Protein AF-0000000065975449 (afdb_homodimer)

Nearest PDB structures (foldseek):
  7zyg-assembly1_B  TM=6.353E-01  e=1.657E-14  Homo sapiens
  6erg-assembly2_E  TM=6.591E-01  e=8.922E-14  Homo sapiens
  6erf-assembly3_E  TM=6.858E-01  e=4.278E-13  Homo sapiens
  6erf-assembly1_A  TM=6.776E-01  e=8.586E-13  Homo sapiens
  8bhv-assembly1_j  TM=6.319E-01  e=3.594E-13  Homo sapiens

Radius of gyration: 30.67 Å; Cα contacts (8 Å, |Δi|>4): 1016; chains: 2; bounding box: 85×110×104 Å

Sequence (612 aa):
MINSPPIGYLPGMRTMWRGAISFGLVNIGVRLYAATADHDYQFHQVHRQDHGRIHHKRVCEECGREIDYDDIVKGYETSDGELVVLDSQDLRKLPIRTDRAIDLLECVPAEQVDPTYFQKTYYLEPEKSARRPYVLLREALRRTDLLAVVKITMRQRETLATIRPAGDVLVLHTMLWPDEIRRPDFDFLTDDAGDTEVSKQEIDMATSLVENMTEDFDPTEFTDDYQRALAELIDAKTKGTKPPRKRPEPADEGEVVDLMGALERSVDQARTSRTSRRKTTASASRRRSSSNREKTGSRDKTRKRAMINSPPIGYLPGMRTMWRGAISFGLVNIGVRLYAATADHDYQFHQVHRQDHGRIHHKRVCEECGREIDYDDIVKGYETSDGELVVLDSQDLRKLPIRTDRAIDLLECVPAEQVDPTYFQKTYYLEPEKSARRPYVLLREALRRTDLLAVVKITMRQRETLATIRPAGDVLVLHTMLWPDEIRRPDFDFLTDDAGDTEVSKQEIDMATSLVENMTEDFDPTEFTDDYQRALAELIDAKTKGTKPPRKRPEPADEGEVVDLMGALERSVDQARTSRTSRRKTTASASRRRSSSNREKTGSRDKTRKRA

Secondary structure (DSSP, 8-state):
---S--TT------EEEEEEEEETTEEEEEEEEESB---S---EEEETTT-PBEEEEEEETTT--B--GGGEEEEEE-TTSPEEEE-HHHHHTS--TTTTEEEEEEEEEGGGS-GGGEEEEEEEEEPGGGHHHHHHHHHHHHHHTEEEEEEEEETTEEEEEEEEEETTEEEEEEE--GGGBPPP--HHHHSTT------HHHHHHHHHHHHHTB----GGG---HHHHHHHHHHHHHHHTPPPPPPP---------S-HHHHHHHHHHHHHHHHHHHHHHHHHHHHHHHGGGGGGGGGGG------/---S--TT------EEEEEEEEETTEEEEEEEEESB---S---EEEETTT-PBEEEEEEETTT--B--GGGEEEEEE-TTSPEEEE-HHHHHTS--TTTTEEEEEEEEEGGGS-GGGEEEEEEEEE-GGGHHHHHHHHHHHHHHTEEEEEEEEETTEEEEEEEEEETTEEEEEEE--GGGBPPP--HHHHSTT------HHHHHHHHHHHHHTB----GGG---HHHHHHHHHHHHHHHTPPPPPPP---------S-HHHHHHHHHHHHHHHHHHHHHHHHHHHHTTTSTTSGGG-GGGGG----

pLDDT: mean 80.63, std 21.51, range [18.5, 98.62]

InterPro domains:
  IPR006164 Ku70/Ku80, DNA-binding domain [PF02735] (22-205)
  IPR006164 Ku70/Ku80, DNA-binding domain [SM00559] (64-192)
  IPR009187 Non-homologous end joining protein Ku, prokaryotic type [MF_01875] (13-268)
  IPR009187 Non-homologous end joining protein Ku, prokaryotic type [PIRSF006493] (13-300)
  IPR009187 Non-homologous end joining protein Ku, prokaryotic type [PTHR41251] (13-302)
  IPR009187 Non-homologous end joining protein Ku, prokaryotic type [TIGR02772] (13-270)
  IPR009187 Non-homologous end joining protein Ku, prokaryotic type [cd00789] (14-271)
  IPR016194 SPOC-like, C-terminal domain superfamily [G3DSA:2.40.290.10] (14-193)
  IPR016194 SPOC-like, C-terminal domain superfamily [SSF100939] (13-269)

Foldseek 3Di:
DPPLVPPPDDPDWDFQAWAWEDDDPDTFTKTKTFPDDDSFDDDFDADPPPRHTDDDFDADPPPGDTDDPQPDWDWDQDPVRDIDTDHPVNLVPPPDPQARYWYFDDKDAPVPDDPLFFDGKIWIGTDPVRVVVQQVVQVVCVVVNIWTWTWHDGPSDIFIWTWYDDPRTIMITTTDDPVVDDDDDDPCVPPPVVCPPDDPVLVVLLVLLVVLVDDDDDPVVDDDVVRVLVVQQVVCVVVVHDRDDDDPDPPPPPPPVDSVVVSVVSSVVSVVVVVVVVVVVVVVVVVVPPPPPPPPPDDPDDPDDD/DPPLPPPPDDPDWDFQAWAWEDDDPDTFTKTKTFPDDDSFDDDFDADPPPRHTDDDFDADPPPGDTDDPQPDWDWDQDPVRDIDTDHPVNLVPPPDPAARYWYFDDKDAPVPDDPLFFDGKIWIGTDPVRVVVQQVVQVVCVVVNIWTWTWHDGPSDIFIWTWYDDPRTIMITTTDDPVVDDDDDDPCVPPPVVCPPDDPVLVVLVVLLVVLVDDDDDPVVDDDVVRVLVVQQVVCVVVVHDHDDDDPDPPPPPPPVDSVVVSVVSSVVSVVVVVVVVVVVVVVVVVVPPPPPPDPDDDPPDPPDD

Solvent-accessible surface area (backbone atoms only — not comparable to full-atom values): 34441 Å² total; per-residue (Å²): 108,69,62,54,66,60,93,66,62,64,76,82,82,54,82,76,44,67,36,22,42,36,44,86,61,43,71,30,38,30,36,32,25,65,34,57,48,85,79,70,85,76,67,40,52,15,29,63,89,78,61,19,49,52,41,78,42,41,28,25,67,68,82,65,42,80,54,57,74,89,47,50,30,37,29,34,72,38,56,85,69,47,78,46,78,44,47,71,68,60,64,69,38,48,59,56,84,28,66,52,21,34,40,57,74,36,23,22,54,55,89,62,61,60,72,81,32,50,48,48,48,28,38,50,43,59,37,82,91,17,40,55,62,46,52,35,52,38,50,22,27,54,76,67,55,32,26,36,34,28,37,35,37,56,95,93,37,57,36,45,28,36,38,35,56,54,90,96,37,42,34,36,33,33,30,57,56,63,68,21,48,61,73,90,84,54,67,70,77,66,46,80,64,58,60,59,73,70,51,70,68,58,35,51,50,41,31,50,38,48,60,64,39,51,46,82,75,54,67,82,79,59,78,57,61,47,62,51,48,48,51,47,34,54,50,16,61,73,70,70,48,81,55,68,68,50,55,77,68,73,68,78,71,66,77,64,82,53,65,66,59,31,50,53,50,34,38,54,49,42,57,51,51,52,56,49,54,56,49,53,59,54,56,55,60,58,60,66,65,66,67,69,67,71,73,73,68,70,78,73,69,68,83,73,78,129,110,70,62,53,68,59,95,65,62,64,79,81,82,54,81,76,45,66,35,23,43,35,45,84,62,44,70,30,38,30,35,31,24,65,33,59,48,86,80,70,85,76,66,38,51,15,29,63,87,77,61,19,50,52,40,77,43,40,27,24,67,70,81,63,42,79,54,58,73,88,47,49,28,36,29,35,72,39,54,82,67,45,77,47,77,44,48,73,67,61,63,69,38,48,57,55,88,28,68,52,23,33,38,57,75,36,22,23,54,54,88,62,60,60,72,81,31,50,49,49,49,28,37,47,44,57,36,83,92,16,40,54,61,44,53,36,53,36,50,23,28,54,76,66,55,33,25,37,34,29,35,35,38,56,96,93,38,56,36,44,29,36,38,36,56,53,91,95,36,42,34,37,34,35,30,57,56,64,69,22,49,61,76,89,82,55,67,66,75,65,44,83,60,54,62,58,76,69,52,70,67,58,35,52,52,41,31,49,38,50,59,65,36,51,47,81,73,54,67,82,80,60,76,57,62,46,63,51,49,50,51,48,33,54,51,15,61,74,70,70,46,81,55,69,67,49,58,78,69,74,66,77,70,66,78,63,82,53,64,66,59,31,50,52,51,33,39,53,49,42,56,51,51,52,56,48,53,55,48,51,60,55,54,60,60,59,65,67,66,67,70,74,70,68,75,80,71,71,81,76,70,72,78,70,84,123

Organism: Saccharopolyspora erythraea (strain ATCC 11635 / DSM 40517 / JCM 4748 / NBRC 13426 / NCIMB 8594 / NRRL 2338) (NCBI:txid405948)

Structure (mmCIF, N/CA/C/O backbone):
data_AF-0000000065975449-model_v1
#
loop_
_entity.id
_entity.type
_entity.pdbx_description
1 polymer 'Non-homologous end joining protein Ku 2'
#
loop_
_atom_site.group_PDB
_atom_site.id
_atom_site.type_symbol
_atom_site.label_atom_id
_atom_site.label_alt_id
_atom_site.label_comp_id
_atom_site.label_asym_id
_atom_site.label_entity_id
_atom_site.label_seq_id
_atom_site.pdbx_PDB_ins_code
_atom_site.Cartn_x
_atom_site.Cartn_y
_atom_site.Cartn_z
_atom_site.occupancy
_atom_site.B_iso_or_equiv
_atom_site.auth_seq_id
_atom_site.auth_comp_id
_atom_site.auth_asym_id
_atom_site.auth_atom_id
_atom_site.pdbx_PDB_model_num
ATOM 1 N N . MET A 1 1 ? 21.688 -21.469 13.547 1 20.92 1 MET A N 1
ATOM 2 C CA . MET A 1 1 ? 20.328 -20.984 13.719 1 20.92 1 MET A CA 1
ATOM 3 C C . MET A 1 1 ? 20.078 -19.734 12.867 1 20.92 1 MET A C 1
ATOM 5 O O . MET A 1 1 ? 20.859 -18.781 12.93 1 20.92 1 MET A O 1
ATOM 9 N N . ILE A 1 2 ? 19.578 -19.875 11.68 1 31.78 2 ILE A N 1
ATOM 10 C CA . ILE A 1 2 ? 19.281 -18.875 10.656 1 31.78 2 ILE A CA 1
ATOM 11 C C . ILE A 1 2 ? 18.547 -17.703 11.289 1 31.78 2 ILE A C 1
ATOM 13 O O . ILE A 1 2 ?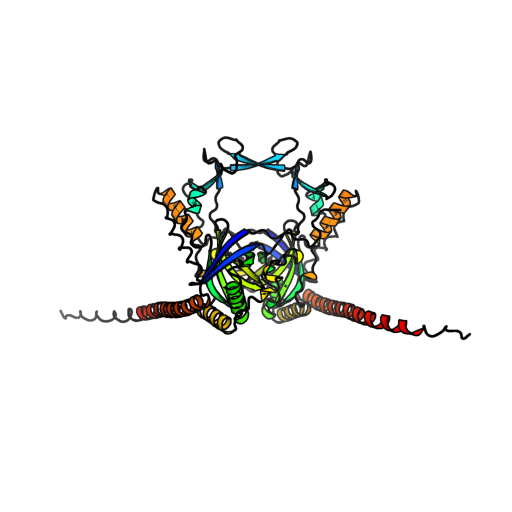 17.547 -17.891 12 1 31.78 2 ILE A O 1
ATOM 17 N N . ASN A 1 3 ? 19.188 -16.703 11.656 1 31.77 3 ASN A N 1
ATOM 18 C CA . ASN A 1 3 ? 18.641 -15.516 12.312 1 31.77 3 ASN A CA 1
ATOM 19 C C . ASN A 1 3 ? 17.484 -14.914 11.508 1 31.77 3 ASN A C 1
ATOM 21 O O . ASN A 1 3 ? 17.656 -13.867 10.875 1 31.77 3 ASN A O 1
ATOM 25 N N . SER A 1 4 ? 16.922 -15.641 10.656 1 37.28 4 SER A N 1
ATOM 26 C CA . SER A 1 4 ? 15.656 -15.094 10.18 1 37.28 4 SER A CA 1
ATOM 27 C C . SER A 1 4 ? 14.766 -14.672 11.344 1 37.28 4 SER A C 1
ATOM 29 O O . SER A 1 4 ? 14.688 -15.375 12.359 1 37.28 4 SER A O 1
ATOM 31 N N . PRO A 1 5 ? 14.57 -13.461 11.633 1 39.94 5 PRO A N 1
ATOM 32 C CA . PRO A 1 5 ? 13.656 -13.359 12.766 1 39.94 5 PRO A CA 1
ATOM 33 C C . PRO A 1 5 ? 12.609 -14.469 12.789 1 39.94 5 PRO A C 1
ATOM 35 O O . PRO A 1 5 ? 12.258 -15.008 11.742 1 39.94 5 PRO A O 1
ATOM 38 N N . PRO A 1 6 ? 12.555 -15.328 13.789 1 36.28 6 PRO A N 1
ATOM 39 C CA . PRO A 1 6 ? 11.492 -16.344 13.758 1 36.28 6 PRO A CA 1
ATOM 40 C C . PRO A 1 6 ? 10.234 -15.852 13.031 1 36.28 6 PRO A C 1
ATOM 42 O O . PRO A 1 6 ? 9.969 -14.648 12.977 1 36.28 6 PRO A O 1
ATOM 45 N N . ILE A 1 7 ? 9.727 -16.562 12.047 1 38.69 7 ILE A N 1
ATOM 46 C CA . ILE A 1 7 ? 8.367 -16.438 11.547 1 38.69 7 ILE A CA 1
ATOM 47 C C . ILE A 1 7 ? 7.445 -15.953 12.664 1 38.69 7 ILE A C 1
ATOM 49 O O . ILE A 1 7 ? 7.375 -16.562 13.734 1 38.69 7 ILE A O 1
ATOM 53 N N . GLY A 1 8 ? 7.145 -14.602 12.781 1 44.81 8 GLY A N 1
ATOM 54 C CA . GLY A 1 8 ? 6.199 -14.008 13.719 1 44.81 8 GLY A CA 1
ATOM 55 C C . GLY A 1 8 ? 6.762 -12.805 14.445 1 44.81 8 GLY A C 1
ATOM 56 O O . GLY A 1 8 ? 6.02 -12.07 15.109 1 44.81 8 GLY A O 1
ATOM 57 N N . TYR A 1 9 ? 8.141 -12.836 14.711 1 48.06 9 TYR A N 1
ATOM 58 C CA . TYR A 1 9 ? 8.547 -11.719 15.555 1 48.06 9 TYR A CA 1
ATOM 59 C C . TYR A 1 9 ? 8.734 -10.453 14.719 1 48.06 9 TYR A C 1
ATOM 61 O O . TYR A 1 9 ? 9.547 -10.422 13.797 1 48.06 9 TYR A O 1
ATOM 69 N N . LEU A 1 10 ? 7.832 -9.648 14.68 1 59.5 10 LEU A N 1
ATOM 70 C CA . LEU A 1 10 ? 7.957 -8.336 14.047 1 59.5 10 LEU A CA 1
ATOM 71 C C . LEU A 1 10 ? 8.75 -7.383 14.938 1 59.5 10 LEU A C 1
ATOM 73 O O . LEU A 1 10 ? 8.594 -7.391 16.156 1 59.5 10 LEU A O 1
ATOM 77 N N . PRO A 1 11 ? 9.938 -6.844 14.359 1 63.06 11 PRO A N 1
ATOM 78 C CA . PRO A 1 11 ? 10.633 -5.828 15.156 1 63.06 11 PRO A CA 1
ATOM 79 C C . PRO A 1 11 ? 9.68 -4.871 15.859 1 63.06 11 PRO A C 1
ATOM 81 O O . PRO A 1 11 ? 8.516 -4.75 15.469 1 63.06 11 PRO A O 1
ATOM 84 N N . GLY A 1 12 ? 10.133 -4.367 17.031 1 70.19 12 GLY A N 1
ATOM 85 C CA . GLY A 1 12 ? 9.336 -3.43 17.812 1 70.19 12 GLY A CA 1
ATOM 86 C C . GLY A 1 12 ? 8.852 -2.244 17 1 70.19 12 GLY A C 1
ATOM 87 O O . GLY A 1 12 ? 9.477 -1.878 15.992 1 70.19 12 GLY A O 1
ATOM 88 N N . MET A 1 13 ? 7.637 -1.793 17.188 1 80.12 13 MET A N 1
ATOM 89 C CA . MET A 1 13 ? 7.016 -0.66 16.5 1 80.12 13 MET A CA 1
ATOM 90 C C . MET A 1 13 ? 7.746 0.638 16.844 1 80.12 13 MET A C 1
ATOM 92 O O . MET A 1 13 ? 8.086 0.885 18 1 80.12 13 MET A O 1
ATOM 96 N N . ARG A 1 14 ? 8.156 1.384 15.797 1 85.69 14 ARG A N 1
ATOM 97 C CA . ARG A 1 14 ? 8.773 2.697 15.969 1 85.69 14 ARG A CA 1
ATOM 98 C C . ARG A 1 14 ? 7.82 3.807 15.531 1 85.69 14 ARG A C 1
ATOM 100 O O . ARG A 1 14 ? 7.074 3.645 14.562 1 85.69 14 ARG A O 1
ATOM 107 N N . THR A 1 15 ? 7.91 4.91 16.359 1 89.12 15 THR A N 1
ATOM 108 C CA . THR A 1 15 ? 7.082 6.062 16.031 1 89.12 15 THR A CA 1
ATOM 109 C C . THR A 1 15 ? 7.5 6.664 14.688 1 89.12 15 THR A C 1
ATOM 111 O O . THR A 1 15 ? 8.688 6.918 14.461 1 89.12 15 THR A O 1
ATOM 114 N N . MET A 1 16 ? 6.551 6.918 13.805 1 92.88 16 MET A N 1
ATOM 115 C CA . MET A 1 16 ? 6.816 7.457 12.477 1 92.88 16 MET A CA 1
ATOM 116 C C . MET A 1 16 ? 6.336 8.906 12.375 1 92.88 16 MET A C 1
ATOM 118 O O . MET A 1 16 ? 6.793 9.656 11.508 1 92.88 16 MET A O 1
ATOM 122 N N . TRP A 1 17 ? 5.449 9.25 13.172 1 94.19 17 TRP A N 1
ATOM 123 C CA . TRP A 1 17 ? 4.785 10.547 13.148 1 94.19 17 TRP A CA 1
ATOM 124 C C . TRP A 1 17 ? 4.16 10.867 14.5 1 94.19 17 TRP A C 1
ATOM 126 O O . TRP A 1 17 ? 3.682 9.969 15.203 1 94.19 17 TRP A O 1
ATOM 136 N N . ARG A 1 18 ? 4.227 12.133 14.898 1 94.62 18 ARG A N 1
ATOM 137 C CA . ARG A 1 18 ? 3.594 12.617 16.125 1 94.62 18 ARG A CA 1
ATOM 138 C C . ARG A 1 18 ? 2.768 13.867 15.844 1 94.62 18 ARG A C 1
ATOM 140 O O . ARG A 1 18 ? 3.213 14.773 15.133 1 94.62 18 ARG A O 1
ATOM 147 N N . GLY A 1 19 ? 1.639 13.945 16.312 1 95.19 19 GLY A N 1
ATOM 148 C CA . GLY A 1 19 ? 0.733 15.078 16.156 1 95.19 19 GLY A CA 1
ATOM 149 C C . GLY A 1 19 ? -0.593 14.875 16.875 1 95.19 19 GLY A C 1
ATOM 150 O O . GLY A 1 19 ? -0.637 14.312 17.969 1 95.19 19 GLY A O 1
ATOM 151 N N . ALA A 1 20 ? -1.626 15.477 16.312 1 96.12 20 ALA A N 1
ATOM 152 C CA . ALA A 1 20 ? -2.934 15.383 16.953 1 96.12 20 ALA A CA 1
ATOM 153 C C . ALA A 1 20 ? -4.047 15.25 15.922 1 96.12 20 ALA A C 1
ATOM 155 O O . ALA A 1 20 ? -3.973 15.844 14.844 1 96.12 20 ALA A O 1
ATOM 156 N N . ILE A 1 21 ? -4.961 14.398 16.281 1 96.19 21 ILE A N 1
ATOM 157 C CA . ILE A 1 21 ? -6.219 14.43 15.539 1 96.19 21 ILE A CA 1
ATOM 158 C C . ILE A 1 21 ? -6.996 15.695 15.898 1 96.19 21 ILE A C 1
ATOM 160 O O . ILE A 1 21 ? -7.277 15.945 17.078 1 96.19 21 ILE A O 1
ATOM 164 N N . SER A 1 22 ? -7.293 16.453 14.859 1 91.38 22 SER A N 1
ATOM 165 C CA . SER A 1 22 ? -7.977 17.719 15.094 1 91.38 22 SER A CA 1
ATOM 166 C C . SER A 1 22 ? -9.383 17.703 14.508 1 91.38 22 SER A C 1
ATOM 168 O O . SER A 1 22 ? -9.57 17.359 13.336 1 91.38 22 SER A O 1
ATOM 170 N N . PHE A 1 23 ? -10.289 18 15.312 1 82.06 23 PHE A N 1
ATOM 171 C CA . PHE A 1 23 ? -11.656 18.203 14.828 1 82.06 23 PHE A CA 1
ATOM 172 C C . PHE A 1 23 ? -12.398 19.203 15.711 1 82.06 23 PHE A C 1
ATOM 174 O O . PHE A 1 23 ? -12.531 18.984 16.922 1 82.06 23 PHE A O 1
ATOM 181 N N . GLY A 1 24 ? -12.781 20.203 15.047 1 74.06 24 GLY A N 1
ATOM 182 C CA . GLY A 1 24 ? -13.352 21.312 15.789 1 74.06 24 GLY A CA 1
ATOM 183 C C . GLY A 1 24 ? -12.422 21.859 16.859 1 74.06 24 GLY A C 1
ATOM 184 O O . GLY A 1 24 ? -11.297 22.266 16.547 1 74.06 24 GLY A O 1
ATOM 185 N N . LEU A 1 25 ? -12.945 21.719 18.156 1 76.69 25 LEU A N 1
ATOM 186 C CA . LEU A 1 25 ? -12.18 22.25 19.281 1 76.69 25 LEU A CA 1
ATOM 187 C C . LEU A 1 25 ? -11.469 21.125 20.031 1 76.69 25 LEU A C 1
ATOM 189 O O . LEU A 1 25 ? -10.805 21.375 21.031 1 76.69 25 LEU A O 1
ATOM 193 N N . VAL A 1 26 ? -11.586 19.953 19.547 1 82.19 26 VAL A N 1
ATOM 194 C CA . VAL A 1 26 ? -11 18.797 20.203 1 82.19 26 VAL A CA 1
ATOM 195 C C . VAL A 1 26 ? -9.688 18.422 19.531 1 82.19 26 VAL A C 1
ATOM 197 O O . VAL A 1 26 ? -9.617 18.359 18.297 1 82.19 26 VAL A O 1
ATOM 200 N N . ASN A 1 27 ? -8.672 18.266 20.328 1 90 27 ASN A N 1
ATOM 201 C CA . ASN A 1 27 ? -7.371 17.797 19.875 1 90 27 ASN A CA 1
ATOM 202 C C . ASN A 1 27 ? -6.938 16.531 20.625 1 90 27 ASN A C 1
ATOM 204 O O . ASN A 1 27 ? -6.867 16.531 21.859 1 90 27 ASN A O 1
ATOM 208 N N . ILE A 1 28 ? -6.672 15.523 19.891 1 94.44 28 ILE A N 1
ATOM 209 C CA . ILE A 1 28 ? -6.258 14.25 20.484 1 94.44 28 ILE A CA 1
ATOM 210 C C . ILE A 1 28 ? -4.809 13.961 20.109 1 94.44 28 ILE A C 1
ATOM 212 O O . ILE A 1 28 ? -4.527 13.492 19 1 94.44 28 ILE A O 1
ATOM 216 N N . GLY A 1 29 ? -3.859 14.195 21.062 1 96.06 29 GLY A N 1
ATOM 217 C CA . GLY A 1 29 ? -2.461 13.883 20.828 1 96.06 29 GLY A CA 1
ATOM 218 C C . GLY A 1 29 ? -2.221 12.406 20.547 1 96.06 29 GLY A C 1
ATOM 219 O O . GLY A 1 29 ? -2.676 11.547 21.312 1 96.06 29 GLY A O 1
ATOM 220 N N . VAL A 1 30 ? -1.523 12.125 19.438 1 97 30 VAL A N 1
ATOM 221 C CA . VAL A 1 30 ? -1.312 10.719 19.094 1 97 30 VAL A CA 1
ATOM 222 C C . VAL A 1 30 ? 0.081 10.539 18.484 1 97 30 VAL A C 1
ATOM 224 O O . VAL A 1 30 ? 0.704 11.516 18.047 1 97 30 VAL A O 1
ATOM 227 N N . ARG A 1 31 ? 0.494 9.328 18.594 1 96.56 31 ARG A N 1
ATOM 228 C CA . ARG A 1 31 ? 1.659 8.844 17.859 1 96.56 31 ARG A CA 1
ATOM 229 C C . ARG A 1 31 ? 1.261 7.801 16.828 1 96.56 31 ARG A C 1
ATOM 231 O O . ARG A 1 31 ? 0.359 6.992 17.062 1 96.56 31 ARG A O 1
ATOM 238 N N . LEU A 1 32 ? 1.939 7.82 15.703 1 97.06 32 LEU A N 1
ATOM 239 C CA . LEU A 1 32 ? 1.624 6.945 14.578 1 97.06 32 LEU A CA 1
ATOM 240 C C . LEU A 1 32 ? 2.709 5.895 14.383 1 97.06 32 LEU A C 1
ATOM 242 O O . LEU A 1 32 ? 3.9 6.215 14.383 1 97.06 32 LEU A O 1
ATOM 246 N N . TYR A 1 33 ? 2.26 4.594 14.273 1 96.44 33 TYR A N 1
ATOM 247 C CA . TYR A 1 33 ? 3.146 3.457 14.047 1 96.44 33 TYR A CA 1
ATOM 248 C C . TYR A 1 33 ? 2.723 2.668 12.812 1 96.44 33 TYR A C 1
ATOM 250 O O . TYR A 1 33 ? 1.529 2.445 12.594 1 96.44 33 TYR A O 1
ATOM 258 N N . ALA A 1 34 ? 3.717 2.236 12.023 1 95.94 34 ALA A N 1
ATOM 259 C CA . ALA A 1 34 ? 3.379 1.333 10.93 1 95.94 34 ALA A CA 1
ATOM 260 C C . ALA A 1 34 ? 2.734 0.052 11.453 1 95.94 34 ALA A C 1
ATOM 262 O O . ALA A 1 34 ? 3.24 -0.564 12.391 1 95.94 34 ALA A O 1
ATOM 263 N N . ALA A 1 35 ? 1.63 -0.354 10.805 1 95.62 35 ALA A N 1
ATOM 264 C CA . ALA A 1 35 ? 0.905 -1.538 11.258 1 95.62 35 ALA A CA 1
ATOM 265 C C . ALA A 1 35 ? 1.481 -2.805 10.633 1 95.62 35 ALA A C 1
ATOM 267 O O . ALA A 1 35 ? 1.075 -3.918 10.977 1 95.62 35 ALA A O 1
ATOM 268 N N . THR A 1 36 ? 2.379 -2.697 9.719 1 94.06 36 THR A N 1
ATOM 269 C CA . THR A 1 36 ? 2.828 -3.844 8.93 1 94.06 36 THR A CA 1
ATOM 270 C C . THR A 1 36 ? 4.352 -3.936 8.93 1 94.06 36 THR A C 1
ATOM 272 O O . THR A 1 36 ? 5.039 -2.951 9.219 1 94.06 36 THR A O 1
ATOM 275 N N . ALA A 1 37 ? 4.832 -5.094 8.805 1 91.62 37 ALA A N 1
ATOM 276 C CA . ALA A 1 37 ? 6.254 -5.379 8.625 1 91.62 37 ALA A CA 1
ATOM 277 C C . ALA A 1 37 ? 6.477 -6.414 7.527 1 91.62 37 ALA A C 1
ATOM 279 O O . ALA A 1 37 ? 5.66 -7.324 7.352 1 91.62 37 ALA A O 1
ATOM 280 N N . ASP A 1 38 ? 7.57 -6.289 6.816 1 89.25 38 ASP A N 1
ATOM 281 C CA . ASP A 1 38 ? 7.91 -7.223 5.75 1 89.25 38 ASP A CA 1
ATOM 282 C C . ASP A 1 38 ? 8.438 -8.539 6.32 1 89.25 38 ASP A C 1
ATOM 284 O O . ASP A 1 38 ? 9.281 -8.539 7.223 1 89.25 38 ASP A O 1
ATOM 288 N N . HIS A 1 39 ? 7.941 -9.656 5.789 1 89.31 39 HIS A N 1
ATOM 289 C CA . HIS A 1 39 ? 8.406 -10.938 6.305 1 89.31 39 HIS A CA 1
ATOM 290 C C . HIS A 1 39 ? 9.422 -11.578 5.359 1 89.31 39 HIS A C 1
ATOM 292 O O . HIS A 1 39 ? 9.914 -12.672 5.621 1 89.31 39 HIS A O 1
ATOM 298 N N . ASP A 1 40 ? 9.727 -10.953 4.277 1 88.31 40 ASP A N 1
ATOM 299 C CA . ASP A 1 40 ? 10.656 -11.508 3.293 1 88.31 40 ASP A CA 1
ATOM 300 C C . ASP A 1 40 ? 12.07 -11.578 3.85 1 88.31 40 ASP A C 1
ATOM 302 O O . ASP A 1 40 ? 12.43 -10.812 4.75 1 88.31 40 ASP A O 1
ATOM 306 N N . TYR A 1 41 ? 12.836 -12.523 3.312 1 86.5 41 TYR A N 1
ATOM 307 C CA . TYR A 1 41 ? 14.266 -12.555 3.6 1 86.5 41 TYR A CA 1
ATOM 308 C C . TYR A 1 41 ? 14.938 -11.266 3.146 1 86.5 41 TYR A C 1
ATOM 310 O O . TYR A 1 41 ? 14.633 -10.742 2.07 1 86.5 41 TYR A O 1
ATOM 318 N N . GLN A 1 42 ? 15.734 -10.812 4.004 1 88.25 42 GLN A N 1
ATOM 319 C CA . GLN A 1 42 ? 16.5 -9.625 3.658 1 88.25 42 GLN A CA 1
ATOM 320 C C . GLN A 1 42 ? 17.844 -9.992 3.025 1 88.25 42 GLN A C 1
ATOM 322 O O . GLN A 1 42 ? 18.688 -10.602 3.674 1 88.25 42 GLN A O 1
ATOM 327 N N . PHE A 1 43 ? 18 -9.648 1.826 1 91.88 43 PHE A N 1
ATOM 328 C CA . PHE A 1 43 ? 19.25 -9.906 1.099 1 91.88 43 PHE A CA 1
ATOM 329 C C . PHE A 1 43 ? 20.062 -8.633 0.95 1 91.88 43 PHE A C 1
ATOM 331 O O . PHE A 1 43 ? 19.516 -7.531 0.906 1 91.88 43 PHE A O 1
ATOM 338 N N . HIS A 1 44 ? 21.344 -8.906 0.93 1 94.25 44 HIS A N 1
ATOM 339 C CA . HIS A 1 44 ? 22.25 -7.844 0.528 1 94.25 44 HIS A CA 1
ATOM 340 C C . HIS A 1 44 ? 22.812 -8.094 -0.872 1 94.25 44 HIS A C 1
ATOM 342 O O . HIS A 1 44 ? 22.953 -9.242 -1.289 1 94.25 44 HIS A O 1
ATOM 348 N N . GLN A 1 45 ? 23.078 -6.98 -1.512 1 95.94 45 GLN A N 1
ATOM 349 C CA . GLN A 1 45 ? 23.75 -7.113 -2.797 1 95.94 45 GLN A CA 1
ATOM 350 C C . GLN A 1 45 ? 25.25 -7.328 -2.611 1 95.94 45 GLN A C 1
ATOM 352 O O . GLN A 1 45 ? 25.891 -6.645 -1.809 1 95.94 45 GLN A O 1
ATOM 357 N N . VAL A 1 46 ? 25.75 -8.297 -3.316 1 97.19 46 VAL A N 1
ATOM 358 C CA . VAL A 1 46 ? 27.172 -8.617 -3.197 1 97.19 46 VAL A CA 1
ATOM 359 C C . VAL A 1 46 ? 27.781 -8.797 -4.586 1 97.19 46 VAL A C 1
ATOM 361 O O . VAL A 1 46 ? 27.078 -9.172 -5.531 1 97.19 46 VAL A O 1
ATOM 364 N N . HIS A 1 47 ? 29.031 -8.422 -4.641 1 97.75 47 HIS A N 1
ATOM 365 C CA . HIS A 1 47 ? 29.781 -8.602 -5.875 1 97.75 47 HIS A CA 1
ATOM 366 C C . HIS A 1 47 ? 29.984 -10.086 -6.18 1 97.75 47 HIS A C 1
ATOM 368 O O . HIS A 1 47 ? 30.469 -10.844 -5.336 1 97.75 47 HIS A O 1
ATOM 374 N N . ARG A 1 48 ? 29.625 -10.508 -7.375 1 96.06 48 ARG A N 1
ATOM 375 C CA . ARG A 1 48 ? 29.672 -11.914 -7.777 1 96.06 48 ARG A CA 1
ATOM 376 C C . ARG A 1 48 ? 31.094 -12.469 -7.633 1 96.06 48 ARG A C 1
ATOM 378 O O . ARG A 1 48 ? 31.266 -13.609 -7.188 1 96.06 48 ARG A O 1
ATOM 385 N N . GLN A 1 49 ? 32.094 -11.664 -7.949 1 95.56 49 GLN A N 1
ATOM 386 C CA . GLN A 1 49 ? 33.469 -12.133 -8.07 1 95.56 49 GLN A CA 1
ATOM 387 C C . GLN A 1 49 ? 34.094 -12.297 -6.695 1 95.56 49 GLN A C 1
ATOM 389 O O . GLN A 1 49 ? 34.781 -13.297 -6.438 1 95.56 49 GLN A O 1
ATOM 394 N N . ASP A 1 50 ? 33.906 -11.352 -5.805 1 96.56 50 ASP A N 1
ATOM 395 C CA . ASP A 1 50 ? 34.656 -11.391 -4.555 1 96.56 50 ASP A CA 1
ATOM 396 C C . ASP A 1 50 ? 33.75 -11.391 -3.348 1 96.56 50 ASP A C 1
ATOM 398 O O . ASP A 1 50 ? 34.188 -11.422 -2.203 1 96.56 50 ASP A O 1
ATOM 402 N N . HIS A 1 51 ? 32.406 -11.32 -3.561 1 95.38 51 HIS A N 1
ATOM 403 C CA . HIS A 1 51 ? 31.359 -11.391 -2.555 1 95.38 51 HIS A CA 1
ATOM 404 C C . HIS A 1 51 ? 31.422 -10.203 -1.595 1 95.38 51 HIS A C 1
ATOM 406 O O . HIS A 1 51 ? 30.953 -10.289 -0.462 1 95.38 51 HIS A O 1
ATOM 412 N N . GLY A 1 52 ? 32.125 -9.125 -2.076 1 96.06 52 GLY A N 1
ATOM 413 C CA . GLY A 1 52 ? 32.094 -7.883 -1.317 1 96.06 52 GLY A CA 1
ATOM 414 C C . GLY A 1 52 ? 30.734 -7.195 -1.351 1 96.06 52 GLY A C 1
ATOM 415 O O . GLY A 1 52 ? 30.062 -7.199 -2.379 1 96.06 52 GLY A O 1
ATOM 416 N N . ARG A 1 53 ? 30.344 -6.668 -0.208 1 96.19 53 ARG A N 1
ATOM 417 C CA . ARG A 1 53 ? 29.078 -5.941 -0.126 1 96.19 53 ARG A CA 1
ATOM 418 C C . ARG A 1 53 ? 29.062 -4.773 -1.105 1 96.19 53 ARG A C 1
ATOM 420 O O . ARG A 1 53 ? 30.062 -4.078 -1.277 1 96.19 53 ARG A O 1
ATOM 427 N N . ILE A 1 54 ? 27.922 -4.59 -1.753 1 97.5 54 ILE A N 1
ATOM 428 C CA . ILE A 1 54 ? 27.75 -3.479 -2.684 1 97.5 54 ILE A CA 1
ATOM 429 C C . ILE A 1 54 ? 27.172 -2.275 -1.947 1 97.5 54 ILE A C 1
ATOM 431 O O . ILE A 1 54 ? 26.172 -2.402 -1.221 1 97.5 54 ILE A O 1
ATOM 435 N N . HIS A 1 55 ? 27.844 -1.18 -2.082 1 96.31 55 HIS A N 1
ATOM 436 C CA . HIS A 1 55 ? 27.344 0.075 -1.526 1 96.31 55 HIS A CA 1
ATOM 437 C C . HIS A 1 55 ? 27 1.066 -2.631 1 96.31 55 HIS A C 1
ATOM 439 O O . HIS A 1 55 ? 27.625 1.062 -3.695 1 96.31 55 HIS A O 1
ATOM 445 N N . HIS A 1 56 ? 25.922 1.808 -2.334 1 95.38 56 HIS A N 1
ATOM 446 C CA . HIS A 1 56 ? 25.531 2.869 -3.254 1 95.38 56 HIS A CA 1
ATOM 447 C C . HIS A 1 56 ? 26.172 4.199 -2.861 1 95.38 56 HIS A C 1
ATOM 449 O O . HIS A 1 56 ? 25.906 4.723 -1.776 1 95.38 56 HIS A O 1
ATOM 455 N N . LYS A 1 57 ? 26.984 4.684 -3.709 1 96 57 LYS A N 1
ATOM 456 C CA . LYS A 1 57 ? 27.609 5.984 -3.479 1 96 57 LYS A CA 1
ATOM 457 C C . LYS A 1 57 ? 26.938 7.066 -4.316 1 96 57 LYS A C 1
ATOM 459 O O . LYS A 1 57 ? 26.594 6.84 -5.48 1 96 57 LYS A O 1
ATOM 464 N N . ARG A 1 58 ? 26.703 8.234 -3.693 1 97.25 58 ARG A N 1
ATOM 465 C CA . ARG A 1 58 ? 26.125 9.375 -4.395 1 97.25 58 ARG A CA 1
ATOM 466 C C . ARG A 1 58 ? 27.219 10.211 -5.066 1 97.25 58 ARG A C 1
ATOM 468 O O . ARG A 1 58 ? 28.062 10.789 -4.391 1 97.25 58 ARG A O 1
ATOM 475 N N . VAL A 1 59 ? 27.094 10.281 -6.379 1 97.12 59 VAL A N 1
ATOM 476 C CA . VAL A 1 59 ? 28.141 10.984 -7.125 1 97.12 59 VAL A CA 1
ATOM 477 C C . VAL A 1 59 ? 27.516 12.086 -7.977 1 97.12 59 VAL A C 1
ATOM 479 O O . VAL A 1 59 ? 26.5 11.859 -8.648 1 97.12 59 VAL A O 1
ATOM 482 N N . CYS A 1 60 ? 28.125 13.227 -7.906 1 98.12 60 CYS A N 1
ATOM 483 C CA . CYS A 1 60 ? 27.672 14.359 -8.695 1 98.12 60 CYS A CA 1
ATOM 484 C C . CYS A 1 60 ? 28.141 14.242 -10.148 1 98.12 60 CYS A C 1
ATOM 486 O O . CYS A 1 60 ? 29.312 13.992 -10.406 1 98.12 60 CYS A O 1
ATOM 488 N N . GLU A 1 61 ? 27.234 14.445 -11.047 1 96.44 61 GLU A N 1
ATOM 489 C CA . GLU A 1 61 ? 27.531 14.32 -12.469 1 96.44 61 GLU A CA 1
ATOM 490 C C . GLU A 1 61 ? 28.5 15.414 -12.93 1 96.44 61 GLU A C 1
ATOM 492 O O . GLU A 1 61 ? 29.328 15.188 -13.805 1 96.44 61 GLU A O 1
ATOM 497 N N . GLU A 1 62 ? 28.422 16.578 -12.367 1 96.56 62 GLU A N 1
ATOM 498 C CA . GLU A 1 62 ? 29.188 17.734 -12.805 1 96.56 62 GLU A CA 1
ATOM 499 C C . GLU A 1 62 ? 30.594 17.719 -12.219 1 96.56 62 GLU A C 1
ATOM 501 O O . GLU A 1 62 ? 31.578 17.844 -12.945 1 96.56 62 GLU A O 1
ATOM 506 N N . CYS A 1 63 ? 30.844 17.469 -10.914 1 96.81 63 CYS A N 1
ATOM 507 C CA . CYS A 1 63 ? 32.156 17.562 -10.305 1 96.81 63 CYS A CA 1
ATOM 508 C C . CYS A 1 63 ? 32.781 16.188 -10.094 1 96.81 63 CYS A C 1
ATOM 510 O O . CYS A 1 63 ? 33.969 16.062 -9.797 1 96.81 63 CYS A O 1
ATOM 512 N N . GLY A 1 64 ? 31.953 15.117 -10.172 1 95.19 64 GLY A N 1
ATOM 513 C CA . GLY A 1 64 ? 32.469 13.758 -10.117 1 95.19 64 GLY A CA 1
ATOM 514 C C . GLY A 1 64 ? 32.781 13.297 -8.703 1 95.19 64 GLY A C 1
ATOM 515 O O . GLY A 1 64 ? 33.281 12.195 -8.5 1 95.19 64 GLY A O 1
ATOM 516 N N . ARG A 1 65 ? 32.469 14.062 -7.773 1 95.88 65 ARG A N 1
ATOM 517 C CA . ARG A 1 65 ? 32.781 13.75 -6.387 1 95.88 65 ARG A CA 1
ATOM 518 C C . ARG A 1 65 ? 31.641 13.039 -5.695 1 95.88 65 ARG A C 1
ATOM 520 O O . ARG A 1 65 ? 30.484 13.18 -6.105 1 95.88 65 ARG A O 1
ATOM 527 N N . GLU A 1 66 ? 31.984 12.219 -4.645 1 96.12 66 GLU A N 1
ATOM 528 C CA . GLU A 1 66 ? 30.969 11.688 -3.74 1 96.12 66 GLU A CA 1
ATOM 529 C C . GLU A 1 66 ? 30.359 12.797 -2.887 1 96.12 66 GLU A C 1
ATOM 531 O O . GLU A 1 66 ? 31.078 13.625 -2.332 1 96.12 66 GLU A O 1
ATOM 536 N N . ILE A 1 67 ? 29.062 12.805 -2.896 1 97.31 67 ILE A N 1
ATOM 537 C CA . ILE A 1 67 ? 28.359 13.898 -2.227 1 97.31 67 ILE A CA 1
ATOM 538 C C . ILE A 1 67 ? 27.641 13.367 -0.992 1 97.31 67 ILE A C 1
ATOM 540 O O . ILE A 1 67 ? 26.969 12.336 -1.053 1 97.31 67 ILE A O 1
ATOM 544 N N . ASP A 1 68 ? 27.828 14.094 0.13 1 96.12 68 ASP A N 1
ATOM 545 C CA . ASP A 1 68 ? 27.109 13.766 1.352 1 96.12 68 ASP A CA 1
ATOM 546 C C . ASP A 1 68 ? 25.625 14.156 1.229 1 96.12 68 ASP A C 1
ATOM 548 O O . ASP A 1 68 ? 25.297 15.125 0.55 1 96.12 68 ASP A O 1
ATOM 552 N N . TYR A 1 69 ? 24.828 13.461 1.976 1 93.88 69 TYR A N 1
ATOM 553 C CA . TYR A 1 69 ? 23.391 13.664 1.91 1 93.88 69 TYR A CA 1
ATOM 554 C C . TYR A 1 69 ? 23.031 15.117 2.213 1 93.88 69 TYR A C 1
ATOM 556 O O . TYR A 1 69 ? 22.141 15.68 1.593 1 93.88 69 TYR A O 1
ATOM 564 N N . ASP A 1 70 ? 23.75 15.734 3.119 1 93.88 70 ASP A N 1
ATOM 565 C CA . ASP A 1 70 ? 23.453 17.094 3.547 1 93.88 70 ASP A CA 1
ATOM 566 C C . ASP A 1 70 ? 23.672 18.094 2.408 1 93.88 70 ASP A C 1
ATOM 568 O O . ASP A 1 70 ? 23.172 19.219 2.453 1 93.88 70 ASP A O 1
ATOM 572 N N . ASP A 1 71 ? 24.469 17.656 1.444 1 95.81 71 ASP A N 1
ATOM 573 C CA . ASP A 1 71 ? 24.781 18.547 0.334 1 95.81 71 ASP A CA 1
ATOM 574 C C . ASP A 1 71 ? 23.906 18.25 -0.88 1 95.81 71 ASP A C 1
ATOM 576 O O . ASP A 1 71 ? 24.203 18.703 -1.989 1 95.81 71 ASP A O 1
ATOM 580 N N . ILE A 1 72 ? 22.906 17.578 -0.628 1 96.44 72 ILE A N 1
ATOM 581 C CA . ILE A 1 72 ? 21.984 17.219 -1.702 1 96.44 72 ILE A CA 1
ATOM 582 C C . ILE A 1 72 ? 20.672 18 -1.548 1 96.44 72 ILE A C 1
ATOM 584 O O . ILE A 1 72 ? 20.125 18.109 -0.446 1 96.44 72 ILE A O 1
ATOM 588 N N . VAL A 1 73 ? 20.234 18.656 -2.596 1 96.12 73 VAL A N 1
ATOM 589 C CA . VAL A 1 73 ? 18.953 19.375 -2.635 1 96.12 73 VAL A CA 1
ATOM 590 C C . VAL A 1 73 ? 18.078 18.812 -3.748 1 96.12 73 VAL A C 1
ATOM 592 O O . VAL A 1 73 ? 18.5 17.906 -4.48 1 96.12 73 VAL A O 1
ATOM 595 N N . LYS A 1 74 ? 16.844 19.25 -3.818 1 94.94 74 LYS A N 1
ATOM 596 C CA . LYS A 1 74 ? 15.898 18.75 -4.812 1 94.94 74 LYS A CA 1
ATOM 597 C C . LYS A 1 74 ? 15.852 19.656 -6.035 1 94.94 74 LYS A C 1
ATOM 599 O O . LYS A 1 74 ? 15.82 20.891 -5.898 1 94.94 74 LYS A O 1
ATOM 604 N N . GLY A 1 75 ? 15.945 18.984 -7.215 1 95.38 75 GLY A N 1
ATOM 605 C CA . GLY A 1 75 ? 15.82 19.719 -8.461 1 95.38 75 GLY A CA 1
ATOM 606 C C . GLY A 1 75 ? 14.602 19.312 -9.273 1 95.38 75 GLY A C 1
ATOM 607 O O . GLY A 1 75 ? 14.289 18.125 -9.375 1 95.38 75 GLY A O 1
ATOM 608 N N . TYR A 1 76 ? 13.852 20.328 -9.672 1 94.25 76 TYR A N 1
ATOM 609 C CA . TYR A 1 76 ? 12.727 20.125 -10.578 1 94.25 76 TYR A CA 1
ATOM 610 C C . TYR A 1 76 ? 13 20.75 -11.938 1 94.25 76 TYR A C 1
ATOM 612 O O . TYR A 1 76 ? 13.305 21.953 -12.031 1 94.25 76 TYR A O 1
ATOM 620 N N . GLU A 1 77 ? 12.906 19.844 -12.93 1 91.44 77 GLU A N 1
ATOM 621 C CA . GLU A 1 77 ? 13.062 20.359 -14.289 1 91.44 77 GLU A CA 1
ATOM 622 C C . GLU A 1 77 ? 11.711 20.75 -14.891 1 91.44 77 GLU A C 1
ATOM 624 O O . GLU A 1 77 ? 10.836 19.906 -15.07 1 91.44 77 GLU A O 1
ATOM 629 N N . THR A 1 78 ? 11.578 22.062 -15.242 1 87.69 78 THR A N 1
ATOM 630 C CA . THR A 1 78 ? 10.336 22.547 -15.844 1 87.69 78 THR A CA 1
ATOM 631 C C . THR A 1 78 ? 10.234 22.109 -17.297 1 87.69 78 THR A C 1
ATOM 633 O O . THR A 1 78 ? 11.188 21.578 -17.859 1 87.69 78 THR A O 1
ATOM 636 N N . SER A 1 79 ? 9.047 22.312 -17.875 1 84.81 79 SER A N 1
ATOM 637 C CA . SER A 1 79 ? 8.805 21.938 -19.266 1 84.81 79 SER A CA 1
ATOM 638 C C . SER A 1 79 ? 9.695 22.719 -20.219 1 84.81 79 SER A C 1
ATOM 640 O O . SER A 1 79 ? 10.031 22.234 -21.297 1 84.81 79 SER A O 1
ATOM 642 N N . ASP A 1 80 ? 10.172 23.875 -19.844 1 84.94 80 ASP A N 1
ATOM 643 C CA . ASP A 1 80 ? 11.023 24.719 -20.672 1 84.94 80 ASP A CA 1
ATOM 644 C C . ASP A 1 80 ? 12.5 24.391 -20.469 1 84.94 80 ASP A C 1
ATOM 646 O O . ASP A 1 80 ? 13.383 25.047 -21.031 1 84.94 80 ASP A O 1
ATOM 650 N N . GLY A 1 81 ? 12.766 23.406 -19.625 1 84.62 81 GLY A N 1
ATOM 651 C CA . GLY A 1 81 ? 14.133 22.953 -19.422 1 84.62 81 GLY A CA 1
ATOM 652 C C . GLY A 1 81 ? 14.859 23.672 -18.312 1 84.62 81 GLY A C 1
ATOM 653 O O . GLY A 1 81 ? 16.062 23.484 -18.125 1 84.62 81 GLY A O 1
ATOM 654 N N . GLU A 1 82 ? 14.148 24.5 -17.641 1 89 82 GLU A N 1
ATOM 655 C CA . GLU A 1 82 ? 14.758 25.219 -16.516 1 89 82 GLU A CA 1
ATOM 656 C C . GLU A 1 82 ? 14.766 24.375 -15.25 1 89 82 GLU A C 1
ATOM 658 O O . GLU A 1 82 ? 13.797 23.656 -14.969 1 89 82 GLU A O 1
ATOM 663 N N . LEU A 1 83 ? 15.891 24.531 -14.477 1 92.81 83 LEU A N 1
ATOM 664 C CA . LEU A 1 83 ? 16.016 23.797 -13.219 1 92.81 83 LEU A CA 1
ATOM 665 C C . LEU A 1 83 ? 15.633 24.688 -12.031 1 92.81 83 LEU A C 1
ATOM 667 O O . LEU A 1 83 ? 16.203 25.75 -11.836 1 92.81 83 LEU A O 1
ATOM 671 N N . VAL A 1 84 ? 14.602 24.266 -11.344 1 93.69 84 VAL A N 1
ATOM 672 C CA . VAL A 1 84 ? 14.211 24.922 -10.094 1 93.69 84 VAL A CA 1
ATOM 673 C C . VAL A 1 84 ? 14.719 24.109 -8.906 1 93.69 84 VAL A C 1
ATOM 675 O O . VAL A 1 84 ? 14.391 22.922 -8.773 1 93.69 84 VAL A O 1
ATOM 678 N N . VAL A 1 85 ? 15.492 24.734 -8.055 1 94.38 85 VAL A N 1
ATOM 679 C CA . VAL A 1 85 ? 16.078 24.031 -6.918 1 94.38 85 VAL A CA 1
ATOM 680 C C . VAL A 1 85 ? 15.266 24.312 -5.66 1 94.38 85 VAL A C 1
ATOM 682 O O . VAL A 1 85 ? 14.93 25.469 -5.375 1 94.38 85 VAL A O 1
ATOM 685 N N . LEU A 1 86 ? 14.938 23.266 -4.984 1 92.81 86 LEU A N 1
ATOM 686 C CA . LEU A 1 86 ? 14.211 23.359 -3.725 1 92.81 86 LEU A CA 1
ATOM 687 C C . LEU A 1 86 ? 15 22.719 -2.588 1 92.81 86 LEU A C 1
ATOM 689 O O . LEU A 1 86 ? 15.414 21.562 -2.689 1 92.81 86 LEU A O 1
ATOM 693 N N . ASP A 1 87 ? 15.188 23.438 -1.508 1 88.75 87 ASP A N 1
ATOM 694 C CA . ASP A 1 87 ? 15.859 22.859 -0.351 1 88.75 87 ASP A CA 1
ATOM 695 C C . ASP A 1 87 ? 14.875 22.594 0.785 1 88.75 87 ASP A C 1
ATOM 697 O O . ASP A 1 87 ? 13.672 22.812 0.632 1 88.75 87 ASP A O 1
ATOM 701 N N . SER A 1 88 ? 15.438 22.125 1.888 1 86.69 88 SER A N 1
ATOM 702 C CA . SER A 1 88 ? 14.609 21.703 3.016 1 86.69 88 SER A CA 1
ATOM 703 C C . SER A 1 88 ? 13.883 22.891 3.635 1 86.69 88 SER A C 1
ATOM 705 O O . SER A 1 88 ? 12.758 22.75 4.125 1 86.69 88 SER A O 1
ATOM 707 N N . GLN A 1 89 ? 14.492 24.062 3.611 1 85.19 89 GLN A N 1
ATOM 708 C CA . GLN A 1 89 ? 13.867 25.25 4.168 1 85.19 89 GLN A CA 1
ATOM 709 C C . GLN A 1 89 ? 12.656 25.672 3.342 1 85.19 89 GLN A C 1
ATOM 711 O O . GLN A 1 89 ? 11.641 26.109 3.893 1 85.19 89 GLN A O 1
ATOM 716 N N . ASP A 1 90 ? 12.82 25.531 2.027 1 87.5 90 ASP A N 1
ATOM 717 C CA . ASP A 1 90 ? 11.703 25.844 1.141 1 87.5 90 ASP A CA 1
ATOM 718 C C . ASP A 1 90 ? 10.492 24.969 1.468 1 87.5 90 ASP A C 1
ATOM 720 O O . ASP A 1 90 ? 9.367 25.484 1.562 1 87.5 90 ASP A O 1
ATOM 724 N N . LEU A 1 91 ? 10.695 23.75 1.707 1 86.19 91 LEU A N 1
ATOM 725 C CA . LEU A 1 91 ? 9.617 22.781 1.897 1 86.19 91 LEU A CA 1
ATOM 726 C C . LEU A 1 91 ? 9 22.922 3.283 1 86.19 91 LEU A C 1
ATOM 728 O O . LEU A 1 91 ? 7.789 22.734 3.449 1 86.19 91 LEU A O 1
ATOM 732 N N . ARG A 1 92 ? 9.773 23.312 4.242 1 83.19 92 ARG A N 1
ATOM 733 C CA . ARG A 1 92 ? 9.281 23.5 5.602 1 83.19 92 ARG A CA 1
ATOM 734 C C . ARG A 1 92 ? 8.391 24.734 5.699 1 83.19 92 ARG A C 1
ATOM 736 O O . ARG A 1 92 ? 7.539 24.812 6.59 1 83.19 92 ARG A O 1
ATOM 743 N N . LYS A 1 93 ? 8.586 25.672 4.734 1 82.69 93 LYS A N 1
ATOM 744 C CA . LYS A 1 93 ? 7.875 26.953 4.793 1 82.69 93 LYS A CA 1
ATOM 745 C C . LYS A 1 93 ? 6.535 26.859 4.066 1 82.69 93 LYS A C 1
ATOM 747 O O . LYS A 1 93 ? 5.758 27.828 4.078 1 82.69 93 LYS A O 1
ATOM 752 N N . LEU A 1 94 ? 6.309 25.719 3.48 1 86.25 94 LEU A N 1
ATOM 753 C CA . LEU A 1 94 ? 5.031 25.578 2.793 1 86.25 94 LEU A CA 1
ATOM 754 C C . LEU A 1 94 ? 3.871 25.703 3.775 1 86.25 94 LEU A C 1
ATOM 756 O O . LEU A 1 94 ? 3.934 25.172 4.887 1 86.25 94 LEU A O 1
ATOM 760 N N . PRO A 1 95 ? 2.852 26.484 3.445 1 83.44 95 PRO A N 1
ATOM 761 C CA . PRO A 1 95 ? 1.695 26.672 4.324 1 83.44 95 PRO A CA 1
ATOM 762 C C . PRO A 1 95 ? 0.764 25.469 4.348 1 83.44 95 PRO A C 1
ATOM 764 O O . PRO A 1 95 ? -0.278 25.469 3.686 1 83.44 95 PRO A O 1
ATOM 767 N N . ILE A 1 96 ? 1.163 24.438 5.082 1 82.88 96 ILE A N 1
ATOM 768 C CA . ILE A 1 96 ? 0.353 23.219 5.137 1 82.88 96 ILE A CA 1
ATOM 769 C C . ILE A 1 96 ? -0.174 23.016 6.555 1 82.88 96 ILE A C 1
ATOM 771 O O . ILE A 1 96 ? 0.603 22.969 7.512 1 82.88 96 ILE A O 1
ATOM 775 N N . ARG A 1 97 ? -1.443 22.906 6.777 1 76.81 97 ARG A N 1
ATOM 776 C CA . ARG A 1 97 ? -2.125 22.781 8.062 1 76.81 97 ARG A CA 1
ATOM 777 C C . ARG A 1 97 ? -1.899 21.406 8.68 1 76.81 97 ARG A C 1
ATOM 779 O O . ARG A 1 97 ? -1.951 21.25 9.898 1 76.81 97 ARG A O 1
ATOM 786 N N . THR A 1 98 ? -1.53 20.484 7.871 1 74.62 98 THR A N 1
ATOM 787 C CA . THR A 1 98 ? -1.565 19.109 8.328 1 74.62 98 THR A CA 1
ATOM 788 C C . THR A 1 98 ? -0.167 18.625 8.711 1 74.62 98 THR A C 1
ATOM 790 O O . THR A 1 98 ? 0.071 17.422 8.828 1 74.62 98 THR A O 1
ATOM 793 N N . ASP A 1 99 ? 0.78 19.516 8.969 1 77.88 99 ASP A N 1
ATOM 794 C CA . ASP A 1 99 ? 2.139 19.094 9.312 1 77.88 99 ASP A CA 1
ATOM 795 C C . ASP A 1 99 ? 2.168 18.344 10.641 1 77.88 99 ASP A C 1
ATOM 797 O O . ASP A 1 99 ? 2.848 17.328 10.773 1 77.88 99 ASP A O 1
ATOM 801 N N . ARG A 1 100 ? 1.451 18.75 11.578 1 86.75 100 ARG A N 1
ATOM 802 C CA . ARG A 1 100 ? 1.351 18.047 12.852 1 86.75 100 ARG A CA 1
ATOM 803 C C . ARG A 1 100 ? -0.106 17.844 13.258 1 86.75 100 ARG A C 1
ATOM 805 O O . ARG A 1 100 ? -0.442 17.938 14.445 1 86.75 100 ARG A O 1
ATOM 812 N N . ALA A 1 101 ? -0.891 17.656 12.203 1 92.94 101 ALA A N 1
ATOM 813 C CA . ALA A 1 101 ? -2.314 17.469 12.477 1 92.94 101 ALA A CA 1
ATOM 814 C C . ALA A 1 101 ? -2.924 16.438 11.547 1 92.94 101 ALA A C 1
ATOM 816 O O . ALA A 1 101 ? -2.561 16.344 10.367 1 92.94 101 ALA A O 1
ATOM 817 N N . ILE A 1 102 ? -3.67 15.617 12.172 1 96.88 102 ILE A N 1
ATOM 818 C CA . ILE A 1 102 ? -4.645 14.828 11.422 1 96.88 102 ILE A CA 1
ATOM 819 C C . ILE A 1 102 ? -5.988 15.555 11.406 1 96.88 102 ILE A C 1
ATOM 821 O O . ILE A 1 102 ? -6.707 15.562 12.406 1 96.88 102 ILE A O 1
ATOM 825 N N . ASP A 1 103 ? -6.32 16.156 10.305 1 94.38 103 ASP A N 1
ATOM 826 C CA . ASP A 1 103 ? -7.539 16.953 10.203 1 94.38 103 ASP A CA 1
ATOM 827 C C . ASP A 1 103 ? -8.742 16.078 9.859 1 94.38 103 ASP A C 1
ATOM 829 O O . ASP A 1 103 ? -8.781 15.469 8.781 1 94.38 103 ASP A O 1
ATOM 833 N N . LEU A 1 104 ? -9.641 16 10.789 1 95.25 104 LEU A N 1
ATOM 834 C CA . LEU A 1 104 ? -10.867 15.25 10.516 1 95.25 104 LEU A CA 1
ATOM 835 C C . LEU A 1 104 ? -11.805 16.062 9.625 1 95.25 104 LEU A C 1
ATOM 837 O O . LEU A 1 104 ? -12.25 17.141 10.008 1 95.25 104 LEU A O 1
ATOM 841 N N . LEU A 1 105 ? -12.188 15.523 8.461 1 94.56 105 LEU A N 1
ATOM 842 C CA . LEU A 1 105 ? -12.953 16.25 7.457 1 94.56 105 LEU A CA 1
ATOM 843 C C . LEU A 1 105 ? -14.43 15.883 7.527 1 94.56 105 LEU A C 1
ATOM 845 O O . LEU A 1 105 ? -15.297 16.766 7.59 1 94.56 105 LEU A O 1
ATOM 849 N N . GLU A 1 106 ? -14.734 14.648 7.535 1 96 106 GLU A N 1
ATOM 850 C CA . GLU A 1 106 ? -16.078 14.109 7.602 1 96 106 GLU A CA 1
ATOM 851 C C . GLU A 1 106 ? -16.078 12.625 7.961 1 96 106 GLU A C 1
ATOM 853 O O . GLU A 1 106 ? -15.008 12.008 8.039 1 96 106 GLU A O 1
ATOM 858 N N . CYS A 1 107 ? -17.266 12.156 8.297 1 97.38 107 CYS A N 1
ATOM 859 C CA . CYS A 1 107 ? -17.438 10.734 8.531 1 97.38 107 CYS A CA 1
ATOM 860 C C . CYS A 1 107 ? -18.297 10.102 7.445 1 97.38 107 CYS A C 1
ATOM 862 O O . CYS A 1 107 ? -19.266 10.711 6.984 1 97.38 107 CYS A O 1
ATOM 864 N N . VAL A 1 108 ? -17.906 8.898 6.996 1 98.12 108 VAL A N 1
ATOM 865 C CA . VAL A 1 108 ? -18.609 8.258 5.883 1 98.12 108 VAL A CA 1
ATOM 866 C C . VAL A 1 108 ? -18.875 6.793 6.215 1 98.12 108 VAL A C 1
ATOM 868 O O . VAL A 1 108 ? -18.141 6.18 6.984 1 98.12 108 VAL A O 1
ATOM 871 N N . PRO A 1 109 ? -19.922 6.238 5.625 1 97 109 PRO A N 1
ATOM 872 C CA . PRO A 1 109 ? -20.109 4.793 5.785 1 97 109 PRO A CA 1
ATOM 873 C C . PRO A 1 109 ? -18.938 3.977 5.242 1 97 109 PRO A C 1
ATOM 875 O O . PRO A 1 109 ? -18.453 4.254 4.148 1 97 109 PRO A O 1
ATOM 878 N N . ALA A 1 110 ? -18.562 2.998 6.02 1 94 110 ALA A N 1
ATOM 879 C CA . ALA A 1 110 ? -17.406 2.182 5.688 1 94 110 ALA A CA 1
ATOM 880 C C . ALA A 1 110 ? -17.562 1.523 4.32 1 94 110 ALA A C 1
ATOM 882 O O . ALA A 1 110 ? -16.594 1.395 3.566 1 94 110 ALA A O 1
ATOM 883 N N . GLU A 1 111 ? -18.781 1.161 3.922 1 91.38 111 GLU A N 1
ATOM 884 C CA . GLU A 1 111 ? -19.047 0.404 2.703 1 91.38 111 GLU A CA 1
ATOM 885 C C . GLU A 1 111 ? -18.844 1.269 1.462 1 91.38 111 GLU A C 1
ATOM 887 O O . GLU A 1 111 ? -18.766 0.752 0.346 1 91.38 111 GLU A O 1
ATOM 892 N N . GLN A 1 112 ? -18.734 2.588 1.718 1 95.06 112 GLN A N 1
ATOM 893 C CA . GLN A 1 112 ? -18.641 3.492 0.576 1 95.06 112 GLN A CA 1
ATOM 894 C C . GLN A 1 112 ? -17.188 3.686 0.147 1 95.06 112 GLN A C 1
ATOM 896 O O . GLN A 1 112 ? -16.922 4.211 -0.936 1 95.06 112 GLN A O 1
ATOM 901 N N . VAL A 1 113 ? -16.281 3.24 0.928 1 95.12 113 VAL A N 1
ATOM 902 C CA . VAL A 1 113 ? -14.875 3.438 0.593 1 95.12 113 VAL A CA 1
ATOM 903 C C . VAL A 1 113 ? -14.336 2.197 -0.115 1 95.12 113 VAL A C 1
ATOM 905 O O . VAL A 1 113 ? -14.156 1.146 0.507 1 95.12 113 VAL A O 1
ATOM 908 N N . ASP A 1 114 ? -14.039 2.357 -1.39 1 93.69 114 ASP A N 1
ATOM 909 C CA . ASP A 1 114 ? -13.492 1.275 -2.203 1 93.69 114 ASP A CA 1
ATOM 910 C C . ASP A 1 114 ? -12.078 0.921 -1.762 1 93.69 114 ASP A C 1
ATOM 912 O O . ASP A 1 114 ? -11.234 1.806 -1.591 1 93.69 114 ASP A O 1
ATOM 916 N N . PRO A 1 115 ? -11.75 -0.37 -1.708 1 93.19 115 PRO A N 1
ATOM 917 C CA . PRO A 1 115 ? -10.422 -0.806 -1.269 1 93.19 115 PRO A CA 1
ATOM 918 C C . PRO A 1 115 ? -9.305 -0.313 -2.186 1 93.19 115 PRO A C 1
ATOM 920 O O . PRO A 1 115 ? -8.141 -0.27 -1.779 1 93.19 115 PRO A O 1
ATOM 923 N N . THR A 1 116 ? -9.633 0.018 -3.391 1 94.12 116 THR A N 1
ATOM 924 C CA . THR A 1 116 ? -8.633 0.517 -4.328 1 94.12 116 THR A CA 1
ATOM 925 C C . THR A 1 116 ? -7.973 1.785 -3.791 1 94.12 116 THR A C 1
ATOM 927 O O . THR A 1 116 ? -6.836 2.104 -4.152 1 94.12 116 THR A O 1
ATOM 930 N N . TYR A 1 117 ? -8.672 2.432 -2.846 1 95.94 117 TYR A N 1
ATOM 931 C CA . TYR A 1 117 ? -8.156 3.691 -2.32 1 95.94 117 TYR A CA 1
ATOM 932 C C . TYR A 1 117 ? -7.117 3.441 -1.233 1 95.94 117 TYR A C 1
ATOM 934 O O . TYR A 1 117 ? -6.324 4.328 -0.91 1 95.94 117 TYR A O 1
ATOM 942 N N . PHE A 1 118 ? -7.152 2.316 -0.619 1 95.5 118 PHE A N 1
ATOM 943 C CA . PHE A 1 118 ? -6.305 2.08 0.545 1 95.5 118 PHE A CA 1
ATOM 944 C C . PHE A 1 118 ? -4.852 1.879 0.128 1 95.5 118 PHE A C 1
ATOM 946 O O . PHE A 1 118 ? -4.578 1.229 -0.881 1 95.5 118 PHE A O 1
ATOM 953 N N . GLN A 1 119 ? -3.93 2.414 0.916 1 95.12 119 GLN A N 1
ATOM 954 C CA . GLN A 1 119 ? -2.51 2.324 0.595 1 95.12 119 GLN A CA 1
ATOM 955 C C . GLN A 1 119 ? -1.729 1.673 1.733 1 95.12 119 GLN A C 1
ATOM 957 O O . GLN A 1 119 ? -1.221 0.559 1.588 1 95.12 119 GLN A O 1
ATOM 962 N N . LYS A 1 120 ? -1.68 2.352 2.867 1 95.75 120 LYS A N 1
ATOM 963 C CA . LYS A 1 120 ? -0.937 1.877 4.031 1 95.75 120 LYS A CA 1
ATOM 964 C C . LYS A 1 120 ? -1.778 1.98 5.301 1 95.75 120 LYS A C 1
ATOM 966 O O . LYS A 1 120 ? -2.711 2.783 5.371 1 95.75 120 LYS A O 1
ATOM 971 N N . THR A 1 121 ? -1.414 1.122 6.223 1 97.31 121 THR A N 1
ATOM 972 C CA . THR A 1 121 ? -2.141 1.074 7.488 1 97.31 121 THR A CA 1
ATOM 973 C C . THR A 1 121 ? -1.223 1.429 8.656 1 97.31 121 THR A C 1
ATOM 975 O O . THR A 1 121 ? -0.076 0.979 8.703 1 97.31 121 THR A O 1
ATOM 978 N N . TYR A 1 122 ? -1.72 2.25 9.602 1 97.62 122 TYR A N 1
ATOM 979 C CA . TYR A 1 122 ? -0.974 2.684 10.773 1 97.62 122 TYR A CA 1
ATOM 980 C C . TYR A 1 122 ? -1.822 2.557 12.039 1 97.62 122 TYR A C 1
ATOM 982 O O . TYR A 1 122 ? -3.045 2.707 11.984 1 97.62 122 TYR A O 1
ATOM 990 N N . TYR A 1 123 ? -1.181 2.307 13.133 1 97.44 123 TYR A N 1
ATOM 991 C CA . TYR A 1 123 ? -1.832 2.359 14.438 1 97.44 123 TYR A CA 1
ATOM 992 C C . TYR A 1 123 ? -1.635 3.723 15.094 1 97.44 123 TYR A C 1
ATOM 994 O O . TYR A 1 123 ? -0.555 4.312 15 1 97.44 123 TYR A O 1
ATOM 1002 N N . LEU A 1 124 ? -2.623 4.164 15.797 1 97.81 124 LEU A N 1
ATOM 1003 C CA . LEU A 1 124 ? -2.559 5.418 16.547 1 97.81 124 LEU A CA 1
ATOM 1004 C C . LEU A 1 124 ? -2.537 5.156 18.047 1 97.81 124 LEU A C 1
ATOM 1006 O O . LEU A 1 124 ? -3.441 4.512 18.578 1 97.81 124 LEU A O 1
ATOM 1010 N N . GLU A 1 125 ? -1.526 5.605 18.656 1 96.31 125 GLU A N 1
ATOM 1011 C CA . GLU A 1 125 ? -1.419 5.539 20.109 1 96.31 125 GLU A CA 1
ATOM 1012 C C . GLU A 1 125 ? -1.685 6.898 20.75 1 96.31 125 GLU A C 1
ATOM 1014 O O . GLU A 1 125 ? -1.017 7.883 20.422 1 96.31 125 GLU A O 1
ATOM 1019 N N . PRO A 1 126 ? -2.602 6.996 21.641 1 95 126 PRO A N 1
ATOM 1020 C CA . PRO A 1 126 ? -2.842 8.281 22.312 1 95 126 PRO A CA 1
ATOM 1021 C C . PRO A 1 126 ? -1.753 8.641 23.312 1 95 126 PRO A C 1
ATOM 1023 O O . PRO A 1 126 ? -1.209 7.754 23.984 1 95 126 PRO A O 1
ATOM 1026 N N . GLU A 1 127 ? -1.475 9.922 23.375 1 93.25 127 GLU A N 1
ATOM 1027 C CA . GLU A 1 127 ? -0.738 10.414 24.531 1 93.25 127 GLU A CA 1
ATOM 1028 C C . GLU A 1 127 ? -1.521 10.18 25.812 1 93.25 127 GLU A C 1
ATOM 1030 O O . GLU A 1 127 ? -2.74 10 25.797 1 93.25 127 GLU A O 1
ATOM 1035 N N . LYS A 1 128 ? -0.825 10.227 26.906 1 89.12 128 LYS A N 1
ATOM 1036 C CA . LYS A 1 128 ? -1.465 9.953 28.188 1 89.12 128 LYS A CA 1
ATOM 1037 C C . LYS A 1 128 ? -2.625 10.906 28.438 1 89.12 128 LYS A C 1
ATOM 1039 O O . LYS A 1 128 ? -3.705 10.492 28.859 1 89.12 128 LYS A O 1
ATOM 1044 N N . SER A 1 129 ? -2.4 12.141 28.156 1 88.31 129 SER A N 1
ATOM 1045 C CA . SER A 1 129 ? -3.395 13.172 28.422 1 88.31 129 SER A CA 1
ATOM 1046 C C . SER A 1 129 ? -4.555 13.094 27.438 1 88.31 129 SER A C 1
ATOM 1048 O O . SER A 1 129 ? -5.609 13.688 27.656 1 88.31 129 SER A O 1
ATOM 1050 N N . ALA A 1 130 ? -4.379 12.32 26.359 1 91.94 130 ALA A N 1
ATOM 1051 C CA . ALA A 1 130 ? -5.387 12.289 25.297 1 91.94 130 ALA A CA 1
ATOM 1052 C C . ALA A 1 130 ? -6.148 10.969 25.297 1 91.94 130 ALA A C 1
ATOM 1054 O O . ALA A 1 130 ? -6.926 10.688 24.375 1 91.94 130 ALA A O 1
ATOM 1055 N N . ARG A 1 131 ? -6.023 10.18 26.328 1 90.81 131 ARG A N 1
ATOM 1056 C CA . ARG A 1 131 ? -6.609 8.844 26.359 1 90.81 131 ARG A CA 1
ATOM 1057 C C . ARG A 1 131 ? -8.133 8.914 26.344 1 90.81 131 ARG A C 1
ATOM 1059 O O . ARG A 1 131 ? -8.781 8.18 25.609 1 90.81 131 ARG A O 1
ATOM 1066 N N . ARG A 1 132 ? -8.68 9.789 27.141 1 89.44 132 ARG A N 1
ATOM 1067 C CA . ARG A 1 132 ? -10.133 9.875 27.25 1 89.44 132 ARG A CA 1
ATOM 1068 C C . ARG A 1 132 ? -10.758 10.266 25.906 1 89.44 132 ARG A C 1
ATOM 1070 O O . ARG A 1 132 ? -11.625 9.562 25.391 1 89.44 132 ARG A O 1
ATOM 1077 N N . PRO A 1 133 ? -10.273 11.414 25.328 1 92.06 133 PRO A N 1
ATOM 1078 C CA . PRO A 1 133 ? -10.875 11.75 24.031 1 92.06 133 PRO A CA 1
ATOM 1079 C C . PRO A 1 133 ? -10.586 10.703 22.953 1 92.06 133 PRO A C 1
ATOM 1081 O O . PRO A 1 133 ? -11.398 10.508 22.047 1 92.06 133 PRO A O 1
ATOM 1084 N N . TYR A 1 134 ? -9.531 10.039 23.031 1 94.62 134 TYR A N 1
ATOM 1085 C CA . TYR A 1 134 ? -9.211 8.945 22.125 1 94.62 134 TYR A CA 1
ATOM 1086 C C . TYR A 1 134 ? -10.258 7.844 22.203 1 94.62 134 TYR A C 1
ATOM 1088 O O . TYR A 1 134 ? -10.789 7.41 21.172 1 94.62 134 TYR A O 1
ATOM 1096 N N . VAL A 1 135 ? -10.578 7.414 23.391 1 93.38 135 VAL A N 1
ATOM 1097 C CA . VAL A 1 135 ? -11.555 6.355 23.625 1 93.38 135 VAL A CA 1
ATOM 1098 C C . VAL A 1 135 ? -12.938 6.824 23.156 1 93.38 135 VAL A C 1
ATOM 1100 O O . VAL A 1 135 ? -13.703 6.043 22.594 1 93.38 135 VAL A O 1
ATOM 1103 N N . LEU A 1 136 ? -13.234 8.117 23.391 1 93 136 LEU A N 1
ATOM 1104 C CA . LEU A 1 136 ? -14.523 8.656 22.984 1 93 136 LEU A CA 1
ATOM 1105 C C . LEU A 1 136 ? -14.68 8.586 21.469 1 93 136 LEU A C 1
ATOM 1107 O O . LEU A 1 136 ? -15.719 8.164 20.953 1 93 136 LEU A O 1
ATOM 1111 N N . LEU A 1 137 ? -13.617 9.016 20.75 1 94.38 137 LEU A N 1
ATOM 1112 C CA . LEU A 1 137 ? -13.664 8.953 19.297 1 94.38 137 LEU A CA 1
ATOM 1113 C C . LEU A 1 137 ? -13.805 7.508 18.812 1 94.38 137 LEU A C 1
ATOM 1115 O O . LEU A 1 137 ? -14.625 7.215 17.938 1 94.38 137 LEU A O 1
ATOM 1119 N N . ARG A 1 138 ? -13.031 6.574 19.391 1 96.31 138 ARG A N 1
ATOM 1120 C CA . ARG A 1 138 ? -13.062 5.16 19.016 1 96.31 138 ARG A CA 1
ATOM 1121 C C . ARG A 1 138 ? -14.469 4.582 19.188 1 96.31 138 ARG A C 1
ATOM 1123 O O . ARG A 1 138 ? -14.992 3.941 18.281 1 96.31 138 ARG A O 1
ATOM 1130 N N . GLU A 1 139 ? -15.086 4.855 20.328 1 94.88 139 GLU A N 1
ATOM 1131 C CA . GLU A 1 139 ? -16.406 4.316 20.625 1 94.88 139 GLU A CA 1
ATOM 1132 C C . GLU A 1 139 ? -17.484 4.941 19.734 1 94.88 139 GLU A C 1
ATOM 1134 O O . GLU A 1 139 ? -18.406 4.258 19.297 1 94.88 139 GLU A O 1
ATOM 1139 N N . ALA A 1 140 ? -17.328 6.227 19.531 1 95.06 140 ALA A N 1
ATOM 1140 C CA . ALA A 1 140 ? -18.297 6.902 18.672 1 95.06 140 ALA A CA 1
ATOM 1141 C C . ALA A 1 140 ? -18.281 6.312 17.25 1 95.06 140 ALA A C 1
ATOM 1143 O O . ALA A 1 140 ? -19.344 6.031 16.688 1 95.06 140 ALA A O 1
ATOM 1144 N N . LEU A 1 141 ? -17.109 6.086 16.719 1 97 141 LEU A N 1
ATOM 1145 C CA . LEU A 1 141 ? -16.984 5.504 15.391 1 97 141 LEU A CA 1
ATOM 1146 C C . LEU A 1 141 ? -17.484 4.062 15.375 1 97 141 LEU A C 1
ATOM 1148 O O . LEU A 1 141 ? -18.109 3.633 14.406 1 97 141 LEU A O 1
ATOM 1152 N N . ARG A 1 142 ? -17.234 3.357 16.422 1 96 142 ARG A N 1
ATOM 1153 C CA . ARG A 1 142 ? -17.672 1.971 16.531 1 96 142 ARG A CA 1
ATOM 1154 C C . ARG A 1 142 ? -19.203 1.88 16.531 1 96 142 ARG A C 1
ATOM 1156 O O . ARG A 1 142 ? -19.781 1.084 15.789 1 96 142 ARG A O 1
ATOM 1163 N N . ARG A 1 143 ? -19.812 2.691 17.234 1 95.44 143 ARG A N 1
ATOM 1164 C CA . ARG A 1 143 ? -21.266 2.656 17.406 1 95.44 143 ARG A CA 1
ATOM 1165 C C . ARG A 1 143 ? -21.969 3.053 16.109 1 95.44 143 ARG A C 1
ATOM 1167 O O . ARG A 1 143 ? -23.047 2.531 15.805 1 95.44 143 ARG A O 1
ATOM 1174 N N . THR A 1 144 ? -21.344 3.959 15.445 1 96.31 144 THR A N 1
ATOM 1175 C CA . THR A 1 144 ? -22 4.477 14.25 1 96.31 144 THR A CA 1
ATOM 1176 C C . THR A 1 144 ? -21.625 3.656 13.023 1 96.31 144 THR A C 1
ATOM 1178 O O . THR A 1 144 ? -22.25 3.771 11.969 1 96.31 144 THR A O 1
ATOM 1181 N N . ASP A 1 145 ? -20.578 2.857 13.117 1 94.94 145 ASP A N 1
ATOM 1182 C CA . ASP A 1 145 ? -20.031 2.082 12.016 1 94.94 145 ASP A CA 1
ATOM 1183 C C . ASP A 1 145 ? -19.594 2.992 10.867 1 94.94 145 ASP A C 1
ATOM 1185 O O . ASP A 1 145 ? -19.891 2.721 9.703 1 94.94 145 ASP A O 1
ATOM 1189 N N . LEU A 1 146 ? -19.016 4.141 11.273 1 97.25 146 LEU A N 1
ATOM 1190 C CA . LEU A 1 146 ? -18.516 5.105 10.297 1 97.25 146 LEU A CA 1
ATOM 1191 C C . LEU A 1 146 ? -16.984 5.164 10.328 1 97.25 146 LEU A C 1
ATOM 1193 O O . LEU A 1 146 ? -16.359 4.754 11.305 1 97.25 146 LEU A O 1
ATOM 1197 N N . LEU A 1 147 ? -16.438 5.617 9.219 1 97.81 147 LEU A N 1
ATOM 1198 C CA . LEU A 1 147 ? -15.023 5.969 9.094 1 97.81 147 LEU A CA 1
ATOM 1199 C C . LEU A 1 147 ? -14.836 7.48 9.148 1 97.81 147 LEU A C 1
ATOM 1201 O O . LEU A 1 147 ? -15.625 8.234 8.57 1 97.81 147 LEU A O 1
ATOM 1205 N N . ALA A 1 148 ? -13.836 7.871 9.852 1 98.12 148 ALA A N 1
ATOM 1206 C CA . ALA A 1 148 ? -13.445 9.281 9.789 1 98.12 148 ALA A CA 1
ATOM 1207 C C . ALA A 1 148 ? -12.508 9.539 8.617 1 98.12 148 ALA A C 1
ATOM 1209 O O . ALA A 1 148 ? -11.438 8.93 8.523 1 98.12 148 ALA A O 1
ATOM 1210 N N . VAL A 1 149 ? -12.898 10.359 7.672 1 98.06 149 VAL A N 1
ATOM 1211 C CA . VAL A 1 149 ? -12.031 10.789 6.578 1 98.06 149 VAL A CA 1
ATOM 1212 C C . VAL A 1 149 ? -11.164 11.953 7.047 1 98.06 149 VAL A C 1
ATOM 1214 O O . VAL A 1 149 ? -11.672 12.961 7.547 1 98.06 149 VAL A O 1
ATOM 1217 N N . VAL A 1 150 ? -9.867 11.781 6.891 1 97.56 150 VAL A N 1
ATOM 1218 C CA . VAL A 1 150 ? -8.945 12.773 7.438 1 97.56 150 VAL A CA 1
ATOM 1219 C C . VAL A 1 150 ? -7.887 13.117 6.395 1 97.56 150 VAL A C 1
ATOM 1221 O O . VAL A 1 150 ? -7.77 12.445 5.371 1 97.56 150 VAL A O 1
ATOM 1224 N N . LYS A 1 151 ? -7.195 14.172 6.625 1 96.56 151 LYS A N 1
ATOM 1225 C CA . LYS A 1 151 ? -5.969 14.523 5.91 1 96.56 151 LYS A CA 1
ATOM 1226 C C . LYS A 1 151 ? -4.77 14.539 6.855 1 96.56 151 LYS A C 1
ATOM 1228 O O . LYS A 1 151 ? -4.871 15.023 7.984 1 96.56 151 LYS A O 1
ATOM 1233 N N . ILE A 1 152 ? -3.697 14.039 6.379 1 96.62 152 ILE A N 1
ATOM 1234 C CA . ILE A 1 152 ? -2.475 14 7.176 1 96.62 152 ILE A CA 1
ATOM 1235 C C . ILE A 1 152 ? -1.264 14.219 6.27 1 96.62 152 ILE A C 1
ATOM 1237 O O . ILE A 1 152 ? -1.261 13.789 5.113 1 96.62 152 ILE A O 1
ATOM 1241 N N . THR A 1 153 ? -0.315 14.906 6.746 1 94.25 153 THR A N 1
ATOM 1242 C CA . THR A 1 153 ? 0.945 15.086 6.031 1 94.25 153 THR A CA 1
ATOM 1243 C C . THR A 1 153 ? 2.061 14.289 6.703 1 94.25 153 THR A C 1
ATOM 1245 O O . THR A 1 153 ? 2.342 14.484 7.887 1 94.25 153 THR A O 1
ATOM 1248 N N . MET A 1 154 ? 2.582 13.305 5.93 1 91.5 154 MET A N 1
ATOM 1249 C CA . MET A 1 154 ? 3.717 12.508 6.391 1 91.5 154 MET A CA 1
ATOM 1250 C C . MET A 1 154 ? 4.895 12.633 5.43 1 91.5 154 MET A C 1
ATOM 1252 O O . MET A 1 154 ? 4.746 12.406 4.227 1 91.5 154 MET A O 1
ATOM 1256 N N . ARG A 1 155 ? 6.105 12.953 5.855 1 85.31 155 ARG A N 1
ATOM 1257 C CA . ARG A 1 155 ? 7.324 13.047 5.062 1 85.31 155 ARG A CA 1
ATOM 1258 C C . ARG A 1 155 ? 7.094 13.875 3.799 1 85.31 155 ARG A C 1
ATOM 1260 O O . ARG A 1 155 ? 7.414 13.422 2.695 1 85.31 155 ARG A O 1
ATOM 1267 N N . GLN A 1 156 ? 6.453 14.969 3.93 1 82.88 156 GLN A N 1
ATOM 1268 C CA . GLN A 1 156 ? 6.277 15.961 2.875 1 82.88 156 GLN A CA 1
ATOM 1269 C C . GLN A 1 156 ? 5.285 15.469 1.822 1 82.88 156 GLN A C 1
ATOM 1271 O O . GLN A 1 156 ? 5.434 15.766 0.635 1 82.88 156 GLN A O 1
ATOM 1276 N N . ARG A 1 157 ? 4.453 14.602 2.275 1 90.12 157 ARG A N 1
ATOM 1277 C CA . ARG A 1 157 ? 3.338 14.156 1.449 1 90.12 157 ARG A CA 1
ATOM 1278 C C . ARG A 1 157 ? 2.018 14.25 2.207 1 90.12 157 ARG A C 1
ATOM 1280 O O . ARG A 1 157 ? 1.861 13.641 3.27 1 90.12 157 ARG A O 1
ATOM 1287 N N . GLU A 1 158 ? 1.184 15.133 1.688 1 94.06 158 GLU A N 1
ATOM 1288 C CA . GLU A 1 158 ? -0.172 15.141 2.23 1 94.06 158 GLU A CA 1
ATOM 1289 C C . GLU A 1 158 ? -1.021 14.039 1.604 1 94.06 158 GLU A C 1
ATOM 1291 O O . GLU A 1 158 ? -0.985 13.836 0.388 1 94.06 158 GLU A O 1
ATOM 1296 N N . THR A 1 159 ? -1.704 13.391 2.428 1 95.44 159 THR A N 1
ATOM 1297 C CA . THR A 1 159 ? -2.535 12.312 1.899 1 95.44 159 THR A CA 1
ATOM 1298 C C . THR A 1 159 ? -3.885 12.273 2.609 1 95.44 159 THR A C 1
ATOM 1300 O O . THR A 1 159 ? -4.008 12.734 3.744 1 95.44 159 THR A O 1
ATOM 1303 N N . LEU A 1 160 ? -4.902 11.844 1.826 1 96.81 160 LEU A N 1
ATOM 1304 C CA . LEU A 1 160 ? -6.176 11.445 2.418 1 96.81 160 LEU A CA 1
ATOM 1305 C C . LEU A 1 160 ? -6.023 10.148 3.209 1 96.81 160 LEU A C 1
ATOM 1307 O O . LEU A 1 160 ? -5.145 9.336 2.912 1 96.81 160 LEU A O 1
ATOM 1311 N N . ALA A 1 161 ? -6.82 10.031 4.238 1 98.19 161 ALA A N 1
ATOM 1312 C CA . ALA A 1 161 ? -6.812 8.805 5.031 1 98.19 161 ALA A CA 1
ATOM 1313 C C . ALA A 1 161 ? -8.156 8.586 5.719 1 98.19 161 ALA A C 1
ATOM 1315 O O . ALA A 1 161 ? -9.031 9.461 5.68 1 98.19 161 ALA A O 1
ATOM 1316 N N . THR A 1 162 ? -8.383 7.422 6.246 1 98.38 162 THR A N 1
ATOM 1317 C CA . THR A 1 162 ? -9.523 7.113 7.105 1 98.38 162 THR A CA 1
ATOM 1318 C C . THR A 1 162 ? -9.047 6.609 8.469 1 98.38 162 THR A C 1
ATOM 1320 O O . THR A 1 162 ? -7.98 6.004 8.578 1 98.38 162 THR A O 1
ATOM 1323 N N . ILE A 1 163 ? -9.789 6.914 9.477 1 98.62 163 ILE A N 1
ATOM 1324 C CA . ILE A 1 163 ? -9.586 6.367 10.812 1 98.62 163 ILE A CA 1
ATOM 1325 C C . ILE A 1 163 ? -10.773 5.488 11.203 1 98.62 163 ILE A C 1
ATOM 1327 O O . ILE A 1 163 ? -11.93 5.875 11.008 1 98.62 163 ILE A O 1
ATOM 1331 N N . ARG A 1 164 ? -10.539 4.344 11.711 1 98.06 164 ARG A N 1
ATOM 1332 C CA . ARG A 1 164 ? -11.57 3.422 12.172 1 98.06 164 ARG A CA 1
ATOM 1333 C C . ARG A 1 164 ? -11.133 2.686 13.43 1 98.06 164 ARG A C 1
ATOM 1335 O O . ARG A 1 164 ? -9.93 2.557 13.695 1 98.06 164 ARG A O 1
ATOM 1342 N N . PRO A 1 165 ? -12.133 2.207 14.18 1 97 165 PRO A N 1
ATOM 1343 C CA . PRO A 1 165 ? -11.766 1.331 15.297 1 97 165 PRO A CA 1
ATOM 1344 C C . PRO A 1 165 ? -11.391 -0.077 14.844 1 97 165 PRO A C 1
ATOM 1346 O O . PRO A 1 165 ? -11.984 -0.608 13.906 1 97 165 PRO A O 1
ATOM 1349 N N . ALA A 1 166 ? -10.422 -0.626 15.383 1 94.75 166 ALA A N 1
ATOM 1350 C CA . ALA A 1 166 ? -10.039 -2.031 15.266 1 94.75 166 ALA A CA 1
ATOM 1351 C C . ALA A 1 166 ? -9.672 -2.607 16.625 1 94.75 166 ALA A C 1
ATOM 1353 O O . ALA A 1 166 ? -8.57 -2.371 17.141 1 94.75 166 ALA A O 1
ATOM 1354 N N . GLY A 1 167 ? -10.586 -3.438 17.078 1 91.62 167 GLY A N 1
ATOM 1355 C CA . GLY A 1 167 ? -10.398 -3.793 18.469 1 91.62 167 GLY A CA 1
ATOM 1356 C C . GLY A 1 167 ? -10.375 -2.588 19.391 1 91.62 167 GLY A C 1
ATOM 1357 O O . GLY A 1 167 ? -11.297 -1.774 19.391 1 91.62 167 GLY A O 1
ATOM 1358 N N . ASP A 1 168 ? -9.234 -2.363 20.156 1 92.75 168 ASP A N 1
ATOM 1359 C CA . ASP A 1 168 ? -9.156 -1.289 21.141 1 92.75 168 ASP A CA 1
ATOM 1360 C C . ASP A 1 168 ? -8.266 -0.152 20.656 1 92.75 168 ASP A C 1
ATOM 1362 O O . ASP A 1 168 ? -7.914 0.743 21.422 1 92.75 168 ASP A O 1
ATOM 1366 N N . VAL A 1 169 ? -7.949 -0.199 19.375 1 96.38 169 VAL A N 1
ATOM 1367 C CA . VAL A 1 169 ? -7.082 0.861 18.875 1 96.38 169 VAL A CA 1
ATOM 1368 C C . VAL A 1 169 ? -7.734 1.531 17.672 1 96.38 169 VAL A C 1
ATOM 1370 O O . VAL A 1 169 ? -8.633 0.96 17.031 1 96.38 169 VAL A O 1
ATOM 1373 N N . LEU A 1 170 ? -7.324 2.762 17.469 1 97.75 170 LEU A N 1
ATOM 1374 C CA . LEU A 1 170 ? -7.656 3.436 16.219 1 97.75 170 LEU A CA 1
ATOM 1375 C C . LEU A 1 170 ? -6.613 3.135 15.148 1 97.75 170 LEU A C 1
ATOM 1377 O O . LEU A 1 170 ? -5.41 3.139 15.43 1 97.75 170 LEU A O 1
ATOM 1381 N N . VAL A 1 171 ? -7.148 2.812 13.953 1 98.19 171 VAL A N 1
ATOM 1382 C CA . VAL A 1 171 ? -6.305 2.484 12.805 1 98.19 171 VAL A CA 1
ATOM 1383 C C . VAL A 1 171 ? -6.488 3.531 11.711 1 98.19 171 VAL A C 1
ATOM 1385 O O . VAL A 1 171 ? -7.621 3.916 11.398 1 98.19 171 VAL A O 1
ATOM 1388 N N . LEU A 1 172 ? -5.367 3.975 11.227 1 98.44 172 LEU A N 1
ATOM 1389 C CA . LEU A 1 172 ? -5.371 4.941 10.133 1 98.44 172 LEU A CA 1
ATOM 1390 C C . LEU A 1 172 ? -4.945 4.281 8.82 1 98.44 172 LEU A C 1
ATOM 1392 O O . LEU A 1 172 ? -3.9 3.631 8.758 1 98.44 172 LEU A O 1
ATOM 1396 N N . HIS A 1 173 ? -5.793 4.34 7.809 1 98 173 HIS A N 1
ATOM 1397 C CA . HIS A 1 173 ? -5.484 3.885 6.457 1 98 173 HIS A CA 1
ATOM 1398 C C . HIS A 1 173 ? -5.27 5.066 5.516 1 98 173 HIS A C 1
ATOM 1400 O O . HIS A 1 173 ? -6.191 5.844 5.27 1 98 173 HIS A O 1
ATOM 1406 N N . THR A 1 174 ? -4.066 5.223 5.039 1 97.69 174 THR A N 1
ATOM 1407 C CA . THR A 1 174 ? -3.883 6.25 4.023 1 97.69 174 THR A CA 1
ATOM 1408 C C . THR A 1 174 ? -4.551 5.84 2.713 1 97.69 174 THR A C 1
ATOM 1410 O O . THR A 1 174 ? -4.73 4.648 2.447 1 97.69 174 THR A O 1
ATOM 1413 N N . MET A 1 175 ? -4.945 6.812 1.983 1 97.38 175 MET A N 1
ATOM 1414 C CA . MET A 1 175 ? -5.691 6.57 0.751 1 97.38 175 MET A CA 1
ATOM 1415 C C . MET A 1 175 ? -5.023 7.27 -0.432 1 97.38 175 MET A C 1
ATOM 1417 O O . MET A 1 175 ? -4.367 8.297 -0.263 1 97.38 175 MET A O 1
ATOM 1421 N N . LEU A 1 176 ? -5.195 6.668 -1.579 1 96.5 176 LEU A N 1
ATOM 1422 C CA . LEU A 1 176 ? -4.824 7.324 -2.828 1 96.5 176 LEU A CA 1
ATOM 1423 C C . LEU A 1 176 ? -5.785 8.461 -3.15 1 96.5 176 LEU A C 1
ATOM 1425 O O . LEU A 1 176 ? -6.973 8.391 -2.818 1 96.5 176 LEU A O 1
ATOM 1429 N N . TRP A 1 177 ? -5.191 9.5 -3.723 1 95.44 177 TRP A N 1
ATOM 1430 C CA . TRP A 1 177 ? -6.043 10.516 -4.328 1 95.44 177 TRP A CA 1
ATOM 1431 C C . TRP A 1 177 ? -6.754 9.969 -5.562 1 95.44 177 TRP A C 1
ATOM 1433 O O . TRP A 1 177 ? -6.254 9.055 -6.215 1 95.44 177 TRP A O 1
ATOM 1443 N N . PRO A 1 178 ? -7.941 10.516 -5.848 1 93.56 178 PRO A N 1
ATOM 1444 C CA . PRO A 1 178 ? -8.688 9.977 -6.984 1 93.56 178 PRO A CA 1
ATOM 1445 C C . PRO A 1 178 ? -7.895 10.016 -8.289 1 93.56 178 PRO A C 1
ATOM 1447 O O . PRO A 1 178 ? -8.023 9.117 -9.125 1 93.56 178 PRO A O 1
ATOM 1450 N N . ASP A 1 179 ? -7.074 11.016 -8.453 1 93.25 179 ASP A N 1
ATOM 1451 C CA . ASP A 1 179 ? -6.328 11.156 -9.703 1 93.25 179 ASP A CA 1
ATOM 1452 C C . ASP A 1 179 ? -5.129 10.211 -9.734 1 93.25 179 ASP A C 1
ATOM 1454 O O . ASP A 1 179 ? -4.418 10.141 -10.734 1 93.25 179 ASP A O 1
ATOM 1458 N N . GLU A 1 180 ? -4.91 9.5 -8.688 1 95.31 180 GLU A N 1
ATOM 1459 C CA . GLU A 1 180 ? -3.836 8.508 -8.648 1 95.31 180 GLU A CA 1
ATOM 1460 C C . GLU A 1 180 ? -4.34 7.129 -9.055 1 95.31 180 GLU A C 1
ATOM 1462 O O . GLU A 1 180 ? -3.555 6.191 -9.188 1 95.31 180 GLU A O 1
ATOM 1467 N N . ILE A 1 181 ? -5.582 7.02 -9.242 1 94.5 181 ILE A N 1
ATOM 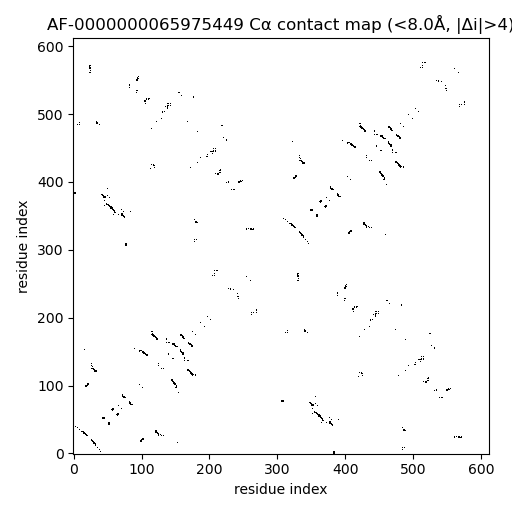1468 C CA . ILE A 1 181 ? -6.18 5.762 -9.672 1 94.5 181 ILE A CA 1
ATOM 1469 C C . ILE A 1 181 ? -6.418 5.797 -11.18 1 94.5 181 ILE A C 1
ATOM 1471 O O . ILE A 1 181 ? -7.156 6.648 -11.68 1 94.5 181 ILE A O 1
ATOM 1475 N N . ARG A 1 182 ? -5.875 4.824 -11.914 1 93.75 182 ARG A N 1
ATOM 1476 C CA . ARG A 1 182 ? -6 4.746 -13.367 1 93.75 182 ARG A CA 1
ATOM 1477 C C . ARG A 1 182 ? -7.383 4.254 -13.773 1 93.75 182 ARG A C 1
ATOM 1479 O O . ARG A 1 182 ? -8.016 3.492 -13.039 1 93.75 182 ARG A O 1
ATOM 1486 N N . ARG A 1 183 ? -7.801 4.711 -14.828 1 89.94 183 ARG A N 1
ATOM 1487 C CA . ARG A 1 183 ? -8.977 4.129 -15.469 1 89.94 183 ARG A CA 1
ATOM 1488 C C . ARG A 1 183 ? -8.586 3.027 -16.438 1 89.94 183 ARG A C 1
ATOM 1490 O O . ARG A 1 183 ? -7.762 3.248 -17.328 1 89.94 183 ARG A O 1
ATOM 1497 N N . PRO A 1 184 ? -9.102 1.826 -16.234 1 89.25 184 PRO A N 1
ATOM 1498 C CA . PRO A 1 184 ? -8.773 0.779 -17.203 1 89.25 184 PRO A CA 1
ATOM 1499 C C . PRO A 1 184 ? -9.141 1.162 -18.641 1 89.25 184 PRO A C 1
ATOM 1501 O O . PRO A 1 184 ? -10.242 1.67 -18.875 1 89.25 184 PRO A O 1
ATOM 1504 N N . ASP A 1 185 ? -8.211 1.02 -19.531 1 86.12 185 ASP A N 1
ATOM 1505 C CA . ASP A 1 185 ? -8.414 1.31 -20.953 1 86.12 185 ASP A CA 1
ATOM 1506 C C . ASP A 1 185 ? -8 0.124 -21.812 1 86.12 185 ASP A C 1
ATOM 1508 O O . ASP A 1 185 ? -7.035 0.209 -22.578 1 86.12 185 ASP A O 1
ATOM 1512 N N . PHE A 1 186 ? -8.781 -0.886 -21.719 1 88.38 186 PHE A N 1
ATOM 1513 C CA . PHE A 1 186 ? -8.469 -2.109 -22.453 1 88.38 186 PHE A CA 1
ATOM 1514 C C . PHE A 1 186 ? -9.336 -2.227 -23.703 1 88.38 186 PHE A C 1
ATOM 1516 O O . PHE A 1 186 ? -10.508 -1.851 -23.688 1 88.38 186 PHE A O 1
ATOM 1523 N N . ASP A 1 187 ? -8.836 -2.82 -24.719 1 81.88 187 ASP A N 1
ATOM 1524 C CA . ASP A 1 187 ? -9.516 -2.961 -26 1 81.88 187 ASP A CA 1
ATOM 1525 C C . ASP A 1 187 ? -10.82 -3.736 -25.859 1 81.88 187 ASP A C 1
ATOM 1527 O O . ASP A 1 187 ? -11.812 -3.426 -26.516 1 81.88 187 ASP A O 1
ATOM 1531 N N . PHE A 1 188 ? -10.812 -4.672 -25.062 1 82.88 188 PHE A N 1
ATOM 1532 C CA . PHE A 1 188 ? -11.977 -5.551 -24.969 1 82.88 188 PHE A CA 1
ATOM 1533 C C . PHE A 1 188 ? -13.156 -4.828 -24.328 1 82.88 188 PHE A C 1
ATOM 1535 O O . PH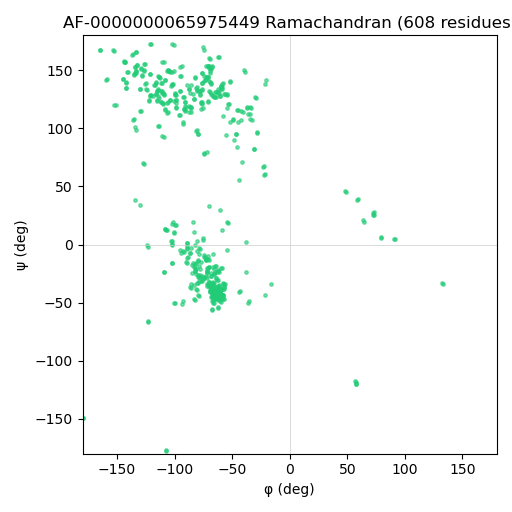E A 1 188 ? -14.289 -5.305 -24.391 1 82.88 188 PHE A O 1
ATOM 1542 N N . LEU A 1 189 ? -12.898 -3.682 -23.719 1 83.69 189 LEU A N 1
ATOM 1543 C CA . LEU A 1 189 ? -13.953 -2.893 -23.094 1 83.69 189 LEU A CA 1
ATOM 1544 C C . LEU A 1 189 ? -14.719 -2.088 -24.141 1 83.69 189 LEU A C 1
ATOM 1546 O O . LEU A 1 189 ? -15.836 -1.639 -23.891 1 83.69 189 LEU A O 1
ATOM 1550 N N . THR A 1 190 ? -14.094 -1.593 -25.266 1 75.81 190 THR A N 1
ATOM 1551 C CA . THR A 1 190 ? -14.68 -0.757 -26.297 1 75.81 190 THR A CA 1
ATOM 1552 C C . THR A 1 190 ? -15.203 -1.612 -27.453 1 75.81 190 THR A C 1
ATOM 1554 O O . THR A 1 190 ? -16.094 -1.194 -28.203 1 75.81 190 THR A O 1
ATOM 1557 N N . ASP A 1 191 ? -14.32 -2.473 -27.922 1 62.41 191 ASP A N 1
ATOM 1558 C CA . ASP A 1 191 ? -14.711 -3.281 -29.062 1 62.41 191 ASP A CA 1
ATOM 1559 C C . ASP A 1 191 ? -16.141 -3.785 -28.922 1 62.41 191 ASP A C 1
ATOM 1561 O O . ASP A 1 191 ? -16.594 -4.09 -27.812 1 62.41 191 ASP A O 1
ATOM 1565 N N . ASP A 1 192 ? -17.031 -3.168 -29.734 1 50.09 192 ASP A N 1
ATOM 1566 C CA . ASP A 1 192 ? -18.391 -3.684 -29.891 1 50.09 192 ASP A CA 1
ATOM 1567 C C . ASP A 1 192 ? -18.453 -5.16 -29.5 1 50.09 192 ASP A C 1
ATOM 1569 O O . ASP A 1 192 ? -19.5 -5.797 -29.672 1 50.09 192 ASP A O 1
ATOM 1573 N N . ALA A 1 193 ? -17.469 -5.789 -29.969 1 46.53 193 ALA A N 1
ATOM 1574 C CA . ALA A 1 193 ? -17.641 -7.23 -29.812 1 46.53 193 ALA A CA 1
ATOM 1575 C C . ALA A 1 193 ? -17.922 -7.594 -28.344 1 46.53 193 ALA A C 1
ATOM 1577 O O . ALA A 1 193 ? -17.688 -8.734 -27.938 1 46.53 193 ALA A O 1
ATOM 1578 N N . GLY A 1 194 ? -17.891 -6.668 -27.453 1 47.69 194 GLY A N 1
ATOM 1579 C CA . GLY A 1 194 ? -18.125 -7.145 -26.094 1 47.69 194 GLY A CA 1
ATOM 1580 C C . GLY A 1 194 ? -19.172 -8.242 -26.031 1 47.69 194 GLY A C 1
ATOM 1581 O O . GLY A 1 194 ? -19.812 -8.422 -25 1 47.69 194 GLY A O 1
ATOM 1582 N N . ASP A 1 195 ? -19.531 -8.492 -27.062 1 48.31 195 ASP A N 1
ATOM 1583 C CA . ASP A 1 195 ? -20.484 -9.586 -27.141 1 48.31 195 ASP A CA 1
ATOM 1584 C C . ASP A 1 195 ? -19.906 -10.875 -26.562 1 48.31 195 ASP A C 1
ATOM 1586 O O . ASP A 1 195 ? -19.609 -11.82 -27.281 1 48.31 195 ASP A O 1
ATOM 1590 N N . THR A 1 196 ? -18.734 -10.727 -25.844 1 60.03 196 THR A N 1
ATOM 1591 C CA . THR A 1 196 ? -18.438 -11.977 -25.156 1 60.03 196 THR A CA 1
ATOM 1592 C C . THR A 1 196 ? -19.688 -12.562 -24.516 1 60.03 196 THR A C 1
ATOM 1594 O O . THR A 1 196 ? -19.969 -12.289 -23.344 1 60.03 196 THR A O 1
ATOM 1597 N N . GLU A 1 197 ? -20.688 -12.742 -25.359 1 70.31 197 GLU A N 1
ATOM 1598 C CA . GLU A 1 197 ? -21.984 -13.25 -24.953 1 70.31 197 GLU A CA 1
ATOM 1599 C C . GLU A 1 197 ? -21.844 -14.594 -24.234 1 70.31 197 GLU A C 1
ATOM 1601 O O . GLU A 1 197 ? -21.281 -15.539 -24.781 1 70.31 197 GLU A O 1
ATOM 1606 N N . VAL A 1 198 ? -21.781 -14.523 -23.031 1 84 198 VAL A N 1
ATOM 1607 C CA . VAL A 1 198 ? -21.875 -15.719 -22.203 1 84 198 VAL A CA 1
ATOM 1608 C C . VAL A 1 198 ? -23.344 -16.031 -21.922 1 84 198 VAL A C 1
ATOM 1610 O O . VAL A 1 198 ? -24.156 -15.125 -21.719 1 84 198 VAL A O 1
ATOM 1613 N N . SER A 1 199 ? -23.719 -17.297 -22.156 1 88.12 199 SER A N 1
ATOM 1614 C CA . SER A 1 199 ? -25.094 -17.703 -21.938 1 88.12 199 SER A CA 1
ATOM 1615 C C . SER A 1 199 ? -25.438 -17.734 -20.453 1 88.12 199 SER A C 1
ATOM 1617 O O . SER A 1 199 ? -24.547 -17.766 -19.609 1 88.12 199 SER A O 1
ATOM 1619 N N . LYS A 1 200 ? -26.719 -17.688 -20.219 1 90.94 200 LYS A N 1
ATOM 1620 C CA . LYS A 1 200 ? -27.203 -17.781 -18.844 1 90.94 200 LYS A CA 1
ATOM 1621 C C . LYS A 1 200 ? -26.781 -19.094 -18.203 1 90.94 200 LYS A C 1
ATOM 1623 O O . LYS A 1 200 ? -26.438 -19.125 -17.016 1 90.94 200 LYS A O 1
ATOM 1628 N N . GLN A 1 201 ? -26.844 -20.125 -19.016 1 90.69 201 GLN A N 1
ATOM 1629 C CA . GLN A 1 201 ? -26.453 -21.438 -18.516 1 90.69 201 GLN A CA 1
ATOM 1630 C C . GLN A 1 201 ? -25 -21.453 -18.094 1 90.69 201 GLN A C 1
ATOM 1632 O O . GLN A 1 201 ? -24.656 -22.016 -17.047 1 90.69 201 GLN A O 1
ATOM 1637 N N . GLU A 1 202 ? -24.172 -20.922 -18.891 1 89.69 202 GLU A N 1
ATOM 1638 C CA . GLU A 1 202 ? -22.75 -20.844 -18.562 1 89.69 202 GLU A CA 1
ATOM 1639 C C . GLU A 1 202 ? -22.516 -20.047 -17.297 1 89.69 202 GLU A C 1
ATOM 1641 O O . GLU A 1 202 ? -21.719 -20.453 -16.438 1 89.69 202 GLU A O 1
ATOM 1646 N N . ILE A 1 203 ? -23.219 -19 -17.141 1 92.25 203 ILE A N 1
ATOM 1647 C CA . ILE A 1 203 ? -23.094 -18.141 -15.977 1 92.25 203 ILE A CA 1
ATOM 1648 C C . ILE A 1 203 ? -23.562 -18.891 -14.727 1 92.25 203 ILE A C 1
ATOM 1650 O O . ILE A 1 203 ? -22.922 -18.828 -13.68 1 92.25 203 ILE A O 1
ATOM 1654 N N . ASP A 1 204 ? -24.656 -19.594 -14.859 1 93.56 204 ASP A N 1
ATOM 1655 C CA . ASP A 1 204 ? -25.188 -20.359 -13.742 1 93.56 204 ASP A CA 1
ATOM 1656 C C . ASP A 1 204 ? -24.188 -21.422 -13.281 1 93.56 204 ASP A C 1
ATOM 1658 O O . ASP A 1 204 ? -24 -21.641 -12.086 1 93.56 204 ASP A O 1
ATOM 1662 N N . MET A 1 205 ? -23.594 -22.031 -14.227 1 88.44 205 MET A N 1
ATOM 1663 C CA . MET A 1 205 ? -22.609 -23.062 -13.898 1 88.44 205 MET A CA 1
ATOM 1664 C C . MET A 1 205 ? -21.391 -22.453 -13.219 1 88.44 205 MET A C 1
ATOM 1666 O O . MET A 1 205 ? -20.891 -22.984 -12.219 1 88.44 205 MET A O 1
ATOM 1670 N N . ALA A 1 206 ? -20.922 -21.359 -13.781 1 91.31 206 ALA A N 1
ATOM 1671 C CA . ALA A 1 206 ? -19.781 -20.672 -13.18 1 91.31 206 ALA A CA 1
ATOM 1672 C C . ALA A 1 206 ? -20.109 -20.203 -11.766 1 91.31 206 ALA A C 1
ATOM 1674 O O . ALA A 1 206 ? -19.266 -20.297 -10.867 1 91.31 206 ALA A O 1
ATOM 1675 N N . THR A 1 207 ? -21.281 -19.719 -11.586 1 94.19 207 THR A N 1
ATOM 1676 C CA . THR A 1 207 ? -21.75 -19.281 -10.273 1 94.19 207 THR A CA 1
ATOM 1677 C C . THR A 1 207 ? -21.766 -20.438 -9.289 1 94.19 207 THR A C 1
ATOM 1679 O O . THR A 1 207 ? -21.344 -20.297 -8.141 1 94.19 207 THR A O 1
ATOM 1682 N N . SER A 1 208 ? -22.203 -21.547 -9.781 1 92.38 208 SER A N 1
ATOM 1683 C CA . SER A 1 208 ? -22.234 -22.734 -8.945 1 92.38 208 SER A CA 1
ATOM 1684 C C . SER A 1 208 ? -20.828 -23.156 -8.523 1 92.38 208 SER A C 1
ATOM 1686 O O . SER A 1 208 ? -20.609 -23.562 -7.379 1 92.38 208 SER A O 1
ATOM 1688 N N . LEU A 1 209 ? -19.906 -23.094 -9.43 1 90.06 209 LEU A N 1
ATOM 1689 C CA . LEU A 1 209 ? -18.516 -23.422 -9.125 1 90.06 209 LEU A CA 1
ATOM 1690 C C . LEU A 1 209 ? -17.984 -22.5 -8.023 1 90.06 209 LEU A C 1
ATOM 1692 O O . LEU A 1 209 ? -17.359 -22.969 -7.07 1 90.06 209 LEU A O 1
ATOM 1696 N N . VAL A 1 210 ? -18.219 -21.203 -8.109 1 93 210 VAL A N 1
ATOM 1697 C CA . VAL A 1 210 ? -17.781 -20.219 -7.133 1 93 210 VAL A CA 1
ATOM 1698 C C . VAL A 1 210 ? -18.391 -20.516 -5.77 1 93 210 VAL A C 1
ATOM 1700 O O . VAL A 1 210 ? -17.703 -20.484 -4.746 1 93 210 VAL A O 1
ATOM 1703 N N . GLU A 1 211 ? -19.672 -20.828 -5.75 1 93.56 211 GLU A N 1
ATOM 1704 C CA . GLU A 1 211 ? -20.375 -21.156 -4.512 1 93.56 211 GLU A CA 1
ATOM 1705 C C . GLU A 1 211 ? -19.797 -22.406 -3.855 1 93.56 211 GLU A C 1
ATOM 1707 O O . GLU A 1 211 ? -19.688 -22.469 -2.629 1 93.56 211 GLU A O 1
ATOM 1712 N N . ASN A 1 212 ? -19.391 -23.328 -4.695 1 91.38 212 ASN A N 1
ATOM 1713 C CA . ASN A 1 212 ? -18.828 -24.578 -4.176 1 91.38 212 ASN A CA 1
ATOM 1714 C C . ASN A 1 212 ? -17.453 -24.344 -3.564 1 91.38 212 ASN A C 1
ATOM 1716 O O . ASN A 1 212 ? -16.984 -25.156 -2.762 1 91.38 212 ASN A O 1
ATOM 1720 N N . MET A 1 213 ? -16.828 -23.25 -3.943 1 92.06 213 MET A N 1
ATOM 1721 C CA . MET A 1 213 ? -15.492 -22.938 -3.439 1 92.06 213 MET A CA 1
ATOM 1722 C C . MET A 1 213 ? -15.562 -21.906 -2.312 1 92.06 213 MET A C 1
ATOM 1724 O O . MET A 1 213 ? -14.547 -21.344 -1.924 1 92.06 213 MET A O 1
ATOM 1728 N N . THR A 1 214 ? -16.719 -21.625 -1.836 1 94.75 214 THR A N 1
ATOM 1729 C CA . THR A 1 214 ? -16.906 -20.578 -0.83 1 94.75 214 THR A CA 1
ATOM 1730 C C . THR A 1 214 ? -16.5 -21.094 0.55 1 94.75 214 THR A C 1
ATOM 1732 O O . THR A 1 214 ? -16.875 -22.188 0.954 1 94.75 214 THR A O 1
ATOM 1735 N N . GLU A 1 215 ? -15.656 -20.359 1.237 1 95.38 215 GLU A N 1
ATOM 1736 C CA . GLU A 1 215 ? -15.211 -20.578 2.609 1 95.38 215 GLU A CA 1
ATOM 1737 C C . GLU A 1 215 ? -15.195 -19.281 3.402 1 95.38 215 GLU A C 1
ATOM 1739 O O . GLU A 1 215 ? -15.344 -18.188 2.832 1 95.38 215 GLU A O 1
ATOM 1744 N N . ASP A 1 216 ? -15.125 -19.422 4.762 1 96.75 216 ASP A N 1
ATOM 1745 C CA . ASP A 1 216 ? -14.82 -18.25 5.578 1 96.75 216 ASP A CA 1
ATOM 1746 C C . ASP A 1 216 ? -13.352 -17.859 5.434 1 96.75 216 ASP A C 1
ATOM 1748 O O . ASP A 1 216 ? -12.469 -18.719 5.383 1 96.75 216 ASP A O 1
ATOM 1752 N N . PHE A 1 217 ? -13.188 -16.609 5.422 1 97.25 217 PHE A N 1
ATOM 1753 C CA . PHE A 1 217 ? -11.828 -16.125 5.219 1 97.25 217 PHE A CA 1
ATOM 1754 C C . PHE A 1 217 ? -10.992 -16.297 6.484 1 97.25 217 PHE A C 1
ATOM 1756 O O . PHE A 1 217 ? -11.289 -15.695 7.516 1 97.25 217 PHE A O 1
ATOM 1763 N N . ASP A 1 218 ? -9.977 -17.094 6.328 1 96.5 218 ASP A N 1
ATOM 1764 C CA . ASP A 1 218 ? -8.961 -17.25 7.363 1 96.5 218 ASP A CA 1
ATOM 1765 C C . ASP A 1 218 ? -7.555 -17.203 6.77 1 96.5 218 ASP A C 1
ATOM 1767 O O . ASP A 1 218 ? -7.062 -18.203 6.246 1 96.5 218 ASP A O 1
ATOM 1771 N N . PRO A 1 219 ? -6.941 -16.094 6.902 1 94.5 219 PRO A N 1
ATOM 1772 C CA . PRO A 1 219 ? -5.641 -15.914 6.25 1 94.5 219 PRO A CA 1
ATOM 1773 C C . PRO A 1 219 ? -4.566 -16.844 6.812 1 94.5 219 PRO A C 1
ATOM 1775 O O . PRO A 1 219 ? -3.537 -17.062 6.164 1 94.5 219 PRO A O 1
ATOM 1778 N N . THR A 1 220 ? -4.773 -17.391 8 1 94.31 220 THR A N 1
ATOM 1779 C CA . THR A 1 220 ? -3.766 -18.234 8.633 1 94.31 220 THR A CA 1
ATOM 1780 C C . THR A 1 220 ? -3.707 -19.609 7.957 1 94.31 220 THR A C 1
ATOM 1782 O O . THR A 1 220 ? -2.764 -20.375 8.172 1 94.31 220 THR A O 1
ATOM 1785 N N . GLU A 1 221 ? -4.672 -19.875 7.105 1 94.56 221 GLU A N 1
ATOM 1786 C CA . GLU A 1 221 ? -4.73 -21.156 6.406 1 94.56 221 GLU A CA 1
ATOM 1787 C C . GLU A 1 221 ? -3.779 -21.188 5.215 1 94.56 221 GLU A C 1
ATOM 1789 O O . GLU A 1 221 ? -3.506 -22.25 4.656 1 94.56 221 GLU A O 1
ATOM 1794 N N . PHE A 1 222 ? -3.283 -20.062 4.816 1 94.19 222 PHE A N 1
ATOM 1795 C CA . PHE A 1 222 ? -2.455 -19.953 3.617 1 94.19 222 PHE A CA 1
ATOM 1796 C C . PHE A 1 222 ? -0.986 -19.797 3.986 1 94.19 222 PHE A C 1
ATOM 1798 O O . PHE A 1 222 ? -0.663 -19.234 5.031 1 94.19 222 PHE A O 1
ATOM 1805 N N . THR A 1 223 ? -0.142 -20.297 3.146 1 92 223 THR A N 1
ATOM 1806 C CA . THR A 1 223 ? 1.293 -20.25 3.406 1 92 223 THR A CA 1
ATOM 1807 C C . THR A 1 223 ? 2.039 -19.656 2.215 1 92 223 THR A C 1
ATOM 1809 O O . THR A 1 223 ? 1.647 -19.859 1.064 1 92 223 THR A O 1
ATOM 1812 N N . ASP A 1 224 ? 3.053 -18.953 2.492 1 93.12 224 ASP A N 1
ATOM 1813 C CA . ASP A 1 224 ? 3.967 -18.438 1.479 1 93.12 224 ASP A CA 1
ATOM 1814 C C . ASP A 1 224 ? 4.953 -19.516 1.028 1 93.12 224 ASP A C 1
ATOM 1816 O O . ASP A 1 224 ? 6.012 -19.688 1.635 1 93.12 224 ASP A O 1
ATOM 1820 N N . ASP A 1 225 ? 4.605 -20.141 -0.008 1 90.94 225 ASP A N 1
ATOM 1821 C CA . ASP A 1 225 ? 5.398 -21.266 -0.481 1 90.94 225 ASP A CA 1
ATOM 1822 C C . ASP A 1 225 ? 6.758 -20.812 -1 1 90.94 225 ASP A C 1
ATOM 1824 O O . ASP A 1 225 ? 7.73 -21.562 -0.964 1 90.94 225 ASP A O 1
ATOM 1828 N N . TYR A 1 226 ? 6.855 -19.656 -1.449 1 90.44 226 TYR A N 1
ATOM 1829 C CA . TYR A 1 226 ? 8.133 -19.125 -1.921 1 90.44 226 TYR A CA 1
ATOM 1830 C C . TYR A 1 226 ? 9.117 -18.984 -0.771 1 90.44 226 TYR A C 1
ATOM 1832 O O . TYR A 1 226 ? 10.266 -19.422 -0.871 1 90.44 226 TYR A O 1
ATOM 1840 N N . GLN A 1 227 ? 8.664 -18.359 0.25 1 90.56 227 GLN A N 1
ATOM 1841 C CA . GLN A 1 227 ? 9.531 -18.156 1.404 1 90.56 227 GLN A CA 1
ATOM 1842 C C . GLN A 1 227 ? 9.969 -19.5 1.997 1 90.56 227 GLN A C 1
ATOM 1844 O O . GLN A 1 227 ? 11.102 -19.641 2.463 1 90.56 227 GLN A O 1
ATOM 1849 N N . ARG A 1 228 ? 9.047 -20.406 1.94 1 89.12 228 ARG A N 1
ATOM 1850 C CA . ARG A 1 228 ? 9.391 -21.734 2.424 1 89.12 228 ARG A CA 1
ATOM 1851 C C . ARG A 1 228 ? 10.453 -22.391 1.542 1 89.12 228 ARG A C 1
ATOM 1853 O O . ARG A 1 228 ? 11.414 -22.969 2.047 1 89.12 228 ARG A O 1
ATOM 1860 N N . ALA A 1 229 ? 10.219 -22.297 0.296 1 90.25 229 ALA A N 1
ATOM 1861 C CA . ALA A 1 229 ? 11.18 -22.859 -0.652 1 90.25 229 ALA A CA 1
ATOM 1862 C C . ALA A 1 229 ? 12.539 -22.172 -0.525 1 90.25 229 ALA A C 1
ATOM 1864 O O . ALA A 1 229 ? 13.578 -22.828 -0.614 1 90.25 229 ALA A O 1
ATOM 1865 N N . LEU A 1 230 ? 12.516 -20.922 -0.355 1 90.06 230 LEU A N 1
ATOM 1866 C CA . LEU A 1 230 ? 13.742 -20.141 -0.19 1 90.06 230 LEU A CA 1
ATOM 1867 C C . LEU A 1 230 ? 14.484 -20.578 1.069 1 90.06 230 LEU A C 1
ATOM 1869 O O . LEU A 1 230 ? 15.711 -20.703 1.055 1 90.06 230 LEU A O 1
ATOM 1873 N N . ALA A 1 231 ? 13.773 -20.766 2.141 1 89.44 231 ALA A N 1
ATOM 1874 C CA . ALA A 1 231 ? 14.367 -21.25 3.385 1 89.44 231 ALA A CA 1
ATOM 1875 C C . ALA A 1 231 ? 15.062 -22.594 3.18 1 89.44 231 ALA A C 1
ATOM 1877 O O . ALA A 1 231 ? 16.172 -22.797 3.666 1 89.44 231 ALA A O 1
ATOM 1878 N N . GLU A 1 232 ? 14.391 -23.422 2.461 1 90.25 232 GLU A N 1
ATOM 1879 C CA . GLU A 1 232 ? 14.961 -24.734 2.17 1 90.25 232 GLU A CA 1
ATOM 1880 C C . GLU A 1 232 ? 16.234 -24.609 1.326 1 90.25 232 GLU A C 1
ATOM 1882 O O . GLU A 1 232 ? 17.203 -25.344 1.545 1 90.25 232 GLU A O 1
ATOM 1887 N N . LEU A 1 233 ? 16.203 -23.734 0.363 1 90.62 233 LEU A N 1
ATOM 1888 C CA . LEU A 1 233 ? 17.359 -23.516 -0.493 1 90.62 233 LEU A CA 1
ATOM 1889 C C . LEU A 1 233 ? 18.547 -23 0.319 1 90.62 233 LEU A C 1
ATOM 1891 O O . LEU A 1 233 ? 19.672 -23.469 0.164 1 90.62 233 LEU A O 1
ATOM 1895 N N . ILE A 1 234 ? 18.297 -22 1.145 1 90.06 234 ILE A N 1
ATOM 1896 C CA . ILE A 1 234 ? 19.344 -21.406 1.973 1 90.06 234 ILE A CA 1
ATOM 1897 C C . ILE A 1 234 ? 19.922 -22.469 2.904 1 90.06 234 ILE A C 1
ATOM 1899 O O . ILE A 1 234 ? 21.141 -22.562 3.066 1 90.06 234 ILE A O 1
ATOM 1903 N N . ASP A 1 235 ? 19.031 -23.297 3.479 1 89.38 235 ASP A N 1
ATOM 1904 C CA . ASP A 1 235 ? 19.469 -24.375 4.355 1 89.38 235 ASP A CA 1
ATOM 1905 C C . ASP A 1 235 ? 20.312 -25.391 3.596 1 89.38 235 ASP A C 1
ATOM 1907 O O . ASP A 1 235 ? 21.359 -25.828 4.086 1 89.38 235 ASP A O 1
ATOM 1911 N N . ALA A 1 236 ? 19.891 -25.75 2.453 1 90.06 236 ALA A N 1
ATOM 1912 C CA . ALA A 1 236 ? 20.625 -26.703 1.624 1 90.06 236 ALA A CA 1
ATOM 1913 C C . ALA A 1 236 ? 22.016 -26.172 1.271 1 90.06 236 ALA A C 1
ATOM 1915 O O . ALA A 1 236 ? 23 -26.922 1.321 1 90.06 236 ALA A O 1
ATOM 1916 N N . LYS A 1 237 ? 22.109 -24.984 0.894 1 88.88 237 LYS A N 1
ATOM 1917 C CA . LYS A 1 237 ? 23.375 -24.375 0.523 1 88.88 237 LYS A CA 1
ATOM 1918 C C . LYS A 1 237 ? 24.312 -24.281 1.729 1 88.88 237 LYS A C 1
ATOM 1920 O O . LYS A 1 237 ? 25.516 -24.469 1.605 1 88.88 237 LYS A O 1
ATOM 1925 N N . THR A 1 238 ? 23.734 -23.953 2.857 1 87.62 238 THR A N 1
ATOM 1926 C CA . THR A 1 238 ? 24.531 -23.844 4.082 1 87.62 238 THR A CA 1
ATOM 1927 C C . THR A 1 238 ? 25.094 -25.203 4.488 1 87.62 238 THR A C 1
ATOM 1929 O O . THR A 1 238 ? 26.234 -25.297 4.93 1 87.62 238 THR A O 1
ATOM 1932 N N . LYS A 1 239 ? 24.344 -26.188 4.254 1 86.94 239 LYS A N 1
ATOM 1933 C CA . LYS A 1 239 ? 24.734 -27.531 4.668 1 86.94 239 LYS A CA 1
ATOM 1934 C C . LYS A 1 239 ? 25.422 -28.281 3.533 1 86.94 239 LYS A C 1
ATOM 1936 O O . LYS A 1 239 ? 26 -29.344 3.746 1 86.94 239 LYS A O 1
ATOM 1941 N N . GLY A 1 240 ? 25.453 -27.688 2.439 1 84.5 240 GLY A N 1
ATOM 1942 C CA . GLY A 1 240 ? 26.062 -28.344 1.293 1 84.5 240 GLY A CA 1
ATOM 1943 C C . GLY A 1 240 ? 25.234 -29.484 0.749 1 84.5 240 GLY A C 1
ATOM 1944 O O . GLY A 1 240 ? 25.797 -30.484 0.274 1 84.5 240 GLY A O 1
ATOM 1945 N N . THR A 1 241 ? 23.953 -29.391 0.96 1 83.94 241 THR A N 1
ATOM 1946 C CA . THR A 1 241 ? 23.062 -30.438 0.472 1 83.94 241 THR A CA 1
ATOM 1947 C C . THR A 1 241 ? 22.375 -30 -0.812 1 83.94 241 THR A C 1
ATOM 1949 O O . THR A 1 241 ? 22.531 -28.859 -1.257 1 83.94 241 THR A O 1
ATOM 1952 N N . LYS A 1 242 ? 21.641 -30.969 -1.481 1 79.25 242 LYS A N 1
ATOM 1953 C CA . LYS A 1 242 ? 20.969 -30.688 -2.746 1 79.25 242 LYS A CA 1
ATOM 1954 C C . LYS A 1 242 ? 19.797 -29.734 -2.543 1 79.25 242 LYS A C 1
ATOM 1956 O O . LYS A 1 242 ? 18.984 -29.922 -1.636 1 79.25 242 LYS A O 1
ATOM 1961 N N . PRO A 1 243 ? 19.781 -28.719 -3.398 1 75.38 243 PRO A N 1
ATOM 1962 C CA . PRO A 1 243 ? 18.672 -27.766 -3.311 1 75.38 243 PRO A CA 1
ATOM 1963 C C . PRO A 1 243 ? 17.344 -28.375 -3.77 1 75.38 243 PRO A C 1
ATOM 1965 O O . PRO A 1 243 ? 17.328 -29.391 -4.461 1 75.38 243 PRO A O 1
ATOM 1968 N N . PRO A 1 244 ? 16.25 -27.781 -3.188 1 73.06 244 PRO A N 1
ATOM 1969 C CA . PRO A 1 244 ? 14.938 -28.25 -3.621 1 73.06 244 PRO A CA 1
ATOM 1970 C C . PRO A 1 244 ? 14.75 -28.172 -5.137 1 73.06 244 PRO A C 1
ATOM 1972 O O . PRO A 1 244 ? 15.289 -27.266 -5.777 1 73.06 244 PRO A O 1
ATOM 1975 N N . ARG A 1 245 ? 14.297 -29.281 -5.746 1 69.06 245 ARG A N 1
ATOM 1976 C CA . ARG A 1 245 ? 14.125 -29.328 -7.195 1 69.06 245 ARG A CA 1
ATOM 1977 C C . ARG A 1 245 ? 12.766 -28.781 -7.605 1 69.06 245 ARG A C 1
ATOM 1979 O O . ARG A 1 245 ? 11.789 -28.906 -6.855 1 69.06 245 ARG A O 1
ATOM 1986 N N . LYS A 1 246 ? 12.859 -27.984 -8.68 1 65.5 246 LYS A N 1
ATOM 1987 C CA . LYS A 1 246 ? 11.656 -27.406 -9.266 1 65.5 246 LYS A CA 1
ATOM 1988 C C . LYS A 1 246 ? 10.617 -28.469 -9.578 1 65.5 246 LYS A C 1
ATOM 1990 O O . LYS A 1 246 ? 10.961 -29.562 -10.047 1 65.5 246 LYS A O 1
ATOM 1995 N N . ARG A 1 247 ? 9.453 -28.312 -8.969 1 57.66 247 ARG A N 1
ATOM 1996 C CA . ARG A 1 247 ? 8.367 -29.188 -9.383 1 57.66 247 ARG A CA 1
ATOM 1997 C C . ARG A 1 247 ? 8.031 -28.984 -10.859 1 57.66 247 ARG A C 1
ATOM 1999 O O . ARG A 1 247 ? 8.094 -27.859 -11.359 1 57.66 247 ARG A O 1
ATOM 2006 N N . PRO A 1 248 ? 7.969 -30.078 -11.523 1 53.12 248 PRO A N 1
ATOM 2007 C CA . PRO A 1 248 ? 7.578 -29.891 -12.922 1 53.12 248 PRO A CA 1
ATOM 2008 C C . PRO A 1 248 ? 6.391 -28.953 -13.094 1 53.12 248 PRO A C 1
ATOM 2010 O O . PRO A 1 248 ? 5.496 -28.922 -12.242 1 53.12 248 PRO A O 1
ATOM 2013 N N . GLU A 1 249 ? 6.664 -27.844 -13.742 1 54.62 249 GLU A N 1
ATOM 2014 C CA . GLU A 1 249 ? 5.609 -26.891 -14.07 1 54.62 249 GLU A CA 1
ATOM 2015 C C . GLU A 1 249 ? 4.352 -27.609 -14.555 1 54.62 249 GLU A C 1
ATOM 2017 O O . GLU A 1 249 ? 4.434 -28.641 -15.219 1 54.62 249 GLU A O 1
ATOM 2022 N N . PRO A 1 250 ? 3.301 -27.516 -13.82 1 48.66 250 PRO A N 1
ATOM 2023 C CA . PRO A 1 250 ? 2.117 -28.141 -14.414 1 48.66 250 PRO A CA 1
ATOM 2024 C C . PRO A 1 250 ? 2.045 -27.953 -15.93 1 48.66 250 PRO A C 1
ATOM 2026 O O . PRO A 1 250 ? 2.492 -26.938 -16.453 1 48.66 250 PRO A O 1
ATOM 2029 N N . ALA A 1 251 ? 2.074 -29.016 -16.656 1 43.5 251 ALA A N 1
ATOM 2030 C CA . ALA A 1 251 ? 1.892 -28.984 -18.109 1 43.5 251 ALA A CA 1
ATOM 2031 C C . ALA A 1 251 ? 0.904 -27.891 -18.516 1 43.5 251 ALA A C 1
ATOM 2033 O O . ALA A 1 251 ? -0.013 -27.562 -17.766 1 43.5 251 ALA A O 1
ATOM 2034 N N . ASP A 1 252 ? 1.382 -26.844 -19.094 1 46.28 252 ASP A N 1
ATOM 2035 C CA . ASP A 1 252 ? 0.434 -25.969 -19.766 1 46.28 252 ASP A CA 1
ATOM 2036 C C . ASP A 1 252 ? -0.847 -26.703 -20.125 1 46.28 252 ASP A C 1
ATOM 2038 O O . ASP A 1 252 ? -0.846 -27.547 -21.031 1 46.28 252 ASP A O 1
ATOM 2042 N N . GLU A 1 253 ? -1.538 -27.219 -19.172 1 41.5 253 GLU A N 1
ATOM 2043 C CA . GLU A 1 253 ? -2.713 -27.922 -19.688 1 41.5 253 GLU A CA 1
ATOM 2044 C C . GLU A 1 253 ? -3.307 -27.188 -20.891 1 41.5 253 GLU A C 1
ATOM 2046 O O . GLU A 1 253 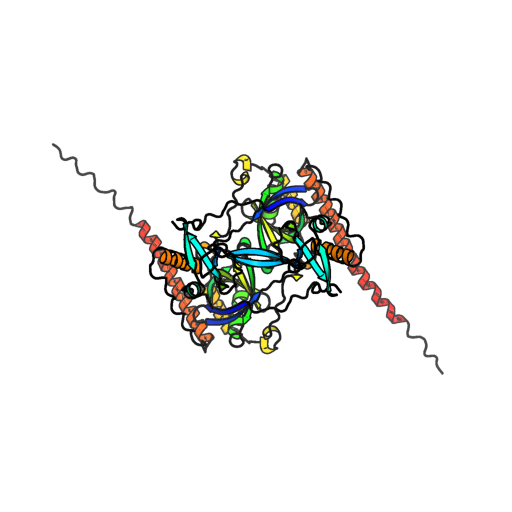? -3.416 -25.953 -20.891 1 41.5 253 GLU A O 1
ATOM 2051 N N . GLY A 1 254 ? -3.217 -27.766 -22.031 1 40.91 254 GLY A N 1
ATOM 2052 C CA . GLY A 1 254 ? -3.855 -27.453 -23.312 1 40.91 254 GLY A CA 1
ATOM 2053 C C . GLY A 1 254 ? -5.098 -26.594 -23.156 1 40.91 254 GLY A C 1
ATOM 2054 O O . GLY A 1 254 ? -5.625 -26.453 -22.047 1 40.91 254 GLY A O 1
ATOM 2055 N N . GLU A 1 255 ? -5.34 -25.625 -24.062 1 43.19 255 GLU A N 1
ATOM 2056 C CA . GLU A 1 255 ? -6.578 -24.922 -24.359 1 43.19 255 GLU A CA 1
ATOM 2057 C C . GLU A 1 255 ? -7.797 -25.734 -23.938 1 43.19 255 GLU A C 1
ATOM 2059 O O . GLU A 1 255 ? -8.039 -26.812 -24.469 1 43.19 255 GLU A O 1
ATOM 2064 N N . VAL A 1 256 ? -7.992 -25.938 -22.719 1 46.31 256 VAL A N 1
ATOM 2065 C CA . VAL A 1 256 ? -9.32 -26.531 -22.547 1 46.31 256 VAL A CA 1
ATOM 2066 C C . VAL A 1 256 ? -10.258 -26.031 -23.641 1 46.31 256 VAL A C 1
ATOM 2068 O O . VAL A 1 256 ? -10.562 -24.844 -23.703 1 46.31 256 VAL A O 1
ATOM 2071 N N . VAL A 1 257 ? -10.195 -26.609 -24.75 1 48.38 257 VAL A N 1
ATOM 2072 C CA . VAL A 1 257 ? -11.031 -26.406 -25.922 1 48.38 257 VAL A CA 1
ATOM 2073 C C . VAL A 1 257 ? -12.469 -26.109 -25.5 1 48.38 257 VAL A C 1
ATOM 2075 O O . VAL A 1 257 ? -13.117 -25.219 -26.062 1 48.38 257 VAL A O 1
ATOM 2078 N N . ASP A 1 258 ? -13.242 -26.922 -24.531 1 63.47 258 ASP A N 1
ATOM 2079 C CA . ASP A 1 258 ? -14.656 -26.734 -24.219 1 63.47 258 ASP A CA 1
ATOM 2080 C C . ASP A 1 258 ? -14.844 -26.172 -22.812 1 63.47 258 ASP A C 1
ATOM 2082 O O . ASP A 1 258 ? -14.711 -26.891 -21.828 1 63.47 258 ASP A O 1
ATOM 2086 N N . LEU A 1 259 ? -14.93 -24.812 -22.656 1 68.88 259 LEU A N 1
ATOM 2087 C CA . LEU A 1 259 ? -15.141 -24.094 -21.422 1 68.88 259 LEU A CA 1
ATOM 2088 C C . LEU A 1 259 ? -16.219 -24.75 -20.562 1 68.88 259 LEU A C 1
ATOM 2090 O O . LEU A 1 259 ? -16.016 -25 -19.375 1 68.88 259 LEU A O 1
ATOM 2094 N N . MET A 1 260 ? -17.312 -25.234 -21.25 1 73.88 260 MET A N 1
ATOM 2095 C CA . MET A 1 260 ? -18.422 -25.828 -20.516 1 73.88 260 MET A CA 1
ATOM 2096 C C . MET A 1 260 ? -17.984 -27.156 -19.875 1 73.88 260 MET A C 1
ATOM 2098 O O . MET A 1 260 ? -18.312 -27.422 -18.719 1 73.88 260 MET A O 1
ATOM 2102 N N . GLY A 1 261 ? -17.328 -27.906 -20.625 1 74.75 261 GLY A N 1
ATOM 2103 C CA . GLY A 1 261 ? -16.828 -29.172 -20.094 1 74.75 261 GLY A CA 1
ATOM 2104 C C . GLY A 1 261 ? -15.875 -29 -18.922 1 74.75 261 GLY A C 1
ATOM 2105 O O . GLY A 1 261 ? -15.961 -29.734 -17.938 1 74.75 261 GLY A O 1
ATOM 2106 N N . ALA A 1 262 ? -15.102 -28.047 -19.094 1 75.31 262 ALA A N 1
ATOM 2107 C CA . ALA A 1 262 ? -14.141 -27.75 -18.031 1 75.31 262 ALA A CA 1
ATOM 2108 C C . ALA A 1 262 ? -14.852 -27.297 -16.766 1 75.31 262 ALA A C 1
ATOM 2110 O O . ALA A 1 262 ? -14.508 -27.734 -15.664 1 75.31 262 ALA A O 1
ATOM 2111 N N . LEU A 1 263 ? -15.82 -26.5 -16.859 1 76.81 263 LEU A N 1
ATOM 2112 C CA . LEU A 1 263 ? -16.594 -26 -15.727 1 76.81 263 LEU A CA 1
ATOM 2113 C C . LEU A 1 263 ? -17.344 -27.125 -15.031 1 76.81 263 LEU A C 1
ATOM 2115 O O . LEU A 1 263 ? -17.328 -27.219 -13.797 1 76.81 263 LEU A O 1
ATOM 2119 N N . GLU A 1 264 ? -17.922 -27.969 -15.906 1 76.44 264 GLU A N 1
ATOM 2120 C CA . GLU A 1 264 ? -18.656 -29.094 -15.344 1 76.44 264 GLU A CA 1
ATOM 2121 C C . GLU A 1 264 ? -17.75 -30.031 -14.547 1 76.44 264 GLU A C 1
ATOM 2123 O O . GLU A 1 264 ? -18.094 -30.453 -13.445 1 76.44 264 GLU A O 1
ATOM 2128 N N . ARG A 1 265 ? -16.719 -30.312 -15.031 1 77.75 265 ARG A N 1
ATOM 2129 C CA . ARG A 1 265 ? -15.75 -31.172 -14.352 1 77.75 265 ARG A CA 1
ATOM 2130 C C . ARG A 1 265 ? -15.219 -30.516 -13.086 1 77.75 265 ARG A C 1
ATOM 2132 O O . ARG A 1 265 ? -15.008 -31.172 -12.07 1 77.75 265 ARG A O 1
ATOM 2139 N N . SER A 1 266 ? -15.008 -29.219 -13.203 1 74.5 266 SER A N 1
ATOM 2140 C CA . SER A 1 266 ? -14.516 -28.469 -12.047 1 74.5 266 SER A CA 1
ATOM 2141 C C . SER A 1 266 ? -15.523 -28.484 -10.906 1 74.5 266 SER A C 1
ATOM 2143 O O . SER A 1 266 ? -15.148 -28.609 -9.742 1 74.5 266 SER A O 1
ATOM 2145 N N . VAL A 1 267 ? -16.781 -28.359 -11.266 1 73.81 267 VAL A N 1
ATOM 2146 C CA . VAL A 1 267 ? -17.844 -28.375 -10.266 1 73.81 267 VAL A CA 1
ATOM 2147 C C . VAL A 1 267 ? -17.891 -29.75 -9.609 1 73.81 267 VAL A C 1
ATOM 2149 O O . VAL A 1 267 ? -18.016 -29.859 -8.383 1 73.81 267 VAL A O 1
ATOM 2152 N N . ASP A 1 268 ? -17.703 -30.75 -10.43 1 75.62 268 ASP A N 1
ATOM 2153 C CA . ASP A 1 268 ? -17.734 -32.125 -9.922 1 75.62 268 ASP A CA 1
ATOM 2154 C C . ASP A 1 268 ? -16.547 -32.375 -9.008 1 75.62 268 ASP A C 1
ATOM 2156 O O . ASP A 1 268 ? -16.688 -33.031 -7.961 1 75.62 268 ASP A O 1
ATOM 2160 N N . GLN A 1 269 ? -15.445 -31.906 -9.406 1 72.12 269 GLN A N 1
ATOM 2161 C CA . GLN A 1 269 ? -14.227 -32.094 -8.617 1 72.12 269 GLN A CA 1
ATOM 2162 C C . GLN A 1 269 ? -14.328 -31.344 -7.281 1 72.12 269 GLN A C 1
ATOM 2164 O O . GLN A 1 269 ? -13.891 -31.859 -6.25 1 72.12 269 GLN A O 1
ATOM 2169 N N . ALA A 1 270 ? -14.828 -30.141 -7.32 1 67.88 270 ALA A N 1
ATOM 2170 C CA . ALA A 1 270 ? -14.961 -29.328 -6.113 1 67.88 270 ALA A CA 1
ATOM 2171 C C . ALA A 1 270 ? -15.938 -29.984 -5.129 1 67.88 270 ALA A C 1
ATOM 2173 O O . ALA A 1 270 ? -15.719 -29.938 -3.916 1 67.88 270 ALA A O 1
ATOM 2174 N N . ARG A 1 271 ? -16.969 -30.469 -5.625 1 66.94 271 ARG A N 1
ATOM 2175 C CA . ARG A 1 271 ? -17.953 -31.156 -4.793 1 66.94 271 ARG A CA 1
ATOM 2176 C C . ARG A 1 271 ? -17.344 -32.406 -4.125 1 66.94 271 ARG A C 1
ATOM 2178 O O . ARG A 1 271 ? -17.609 -32.656 -2.955 1 66.94 271 ARG A O 1
ATOM 2185 N N . THR A 1 272 ? -16.438 -32.938 -4.824 1 65.81 272 THR A N 1
ATOM 2186 C CA . THR A 1 272 ? -15.805 -34.156 -4.309 1 65.81 272 THR A CA 1
ATOM 2187 C C . THR A 1 272 ? -14.742 -33.812 -3.27 1 65.81 272 THR A C 1
ATOM 2189 O O . THR A 1 272 ? -14.617 -34.5 -2.256 1 65.81 272 THR A O 1
ATOM 2192 N N . SER A 1 273 ? -14.016 -32.75 -3.535 1 61.44 273 SER A N 1
ATOM 2193 C CA . SER A 1 273 ? -12.961 -32.344 -2.611 1 61.44 273 SER A CA 1
ATOM 2194 C C . SER A 1 273 ? -13.531 -31.859 -1.291 1 61.44 273 SER A C 1
ATOM 21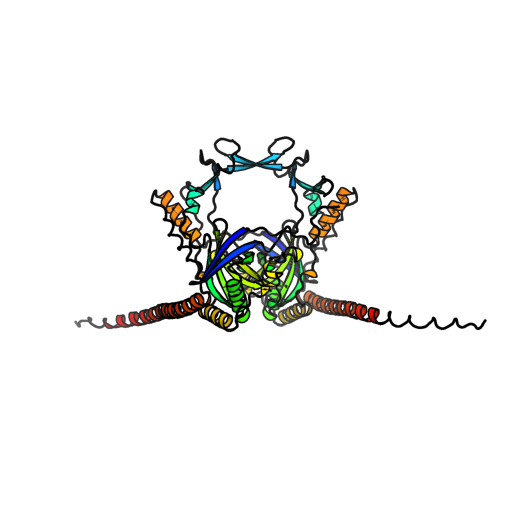96 O O . SER A 1 273 ? -12.953 -32.094 -0.229 1 61.44 273 SER A O 1
ATOM 2198 N N . ARG A 1 274 ? -14.602 -31.156 -1.163 1 58.31 274 ARG A N 1
ATOM 2199 C CA . ARG A 1 274 ? -15.25 -30.688 0.059 1 58.31 274 ARG A CA 1
ATOM 2200 C C . ARG A 1 274 ? -15.812 -31.844 0.865 1 58.31 274 ARG A C 1
ATOM 2202 O O . ARG A 1 274 ? -15.773 -31.828 2.098 1 58.31 274 ARG A O 1
ATOM 2209 N N . THR A 1 275 ? -16.281 -32.719 0.104 1 53.97 275 THR A N 1
ATOM 2210 C CA . THR A 1 275 ? -16.766 -33.875 0.802 1 53.97 275 THR A CA 1
ATOM 2211 C C . THR A 1 275 ? -15.625 -34.625 1.474 1 53.97 275 THR A C 1
ATOM 2213 O O . THR A 1 275 ? -15.773 -35.156 2.582 1 53.97 275 THR A O 1
ATOM 2216 N N . SER A 1 276 ? -14.461 -34.5 0.982 1 49.47 276 SER A N 1
ATOM 2217 C CA . SER A 1 276 ? -13.32 -35.188 1.571 1 49.47 276 SER A CA 1
ATOM 2218 C C . SER A 1 276 ? -12.711 -34.375 2.709 1 49.47 276 SER A C 1
ATOM 2220 O O . SER A 1 276 ? -12.25 -34.938 3.703 1 49.47 276 SER A O 1
ATOM 2222 N N . ARG A 1 277 ? -12.664 -33.094 2.602 1 48.59 277 ARG A N 1
ATOM 2223 C CA . ARG A 1 277 ? -12.117 -32.281 3.682 1 48.59 277 ARG A CA 1
ATOM 2224 C C . ARG A 1 277 ? -13.047 -32.281 4.887 1 48.59 277 ARG A C 1
ATOM 2226 O O . ARG A 1 277 ? -12.594 -32.25 6.031 1 48.59 277 ARG A O 1
ATOM 2233 N N . ARG A 1 278 ? -14.312 -32.281 4.715 1 47.03 278 ARG A N 1
ATOM 2234 C CA . ARG A 1 278 ? -15.258 -32.438 5.812 1 47.03 278 ARG A CA 1
ATOM 2235 C C . ARG A 1 278 ? -15.141 -33.812 6.453 1 47.03 278 ARG A C 1
ATOM 2237 O O . ARG A 1 278 ? -15.359 -33.969 7.656 1 47.03 278 ARG A O 1
ATOM 2244 N N . LYS A 1 279 ? -14.68 -34.688 5.773 1 45.34 279 LYS A N 1
ATOM 2245 C CA . LYS A 1 279 ? -14.484 -36.031 6.352 1 45.34 279 LYS A CA 1
ATOM 2246 C C . LYS A 1 279 ? -13.195 -36.094 7.168 1 45.34 279 LYS A C 1
ATOM 2248 O O . LYS A 1 279 ? -13.133 -36.781 8.18 1 45.34 279 LYS A O 1
ATOM 2253 N N . THR A 1 280 ? -12.297 -35.281 6.859 1 43.94 280 THR A N 1
ATOM 2254 C CA . THR A 1 280 ? -11.062 -35.344 7.625 1 43.94 280 THR A CA 1
ATOM 2255 C C . THR A 1 280 ? -11.18 -34.5 8.898 1 43.94 280 THR A C 1
ATOM 2257 O O . THR A 1 280 ? -10.664 -34.906 9.953 1 43.94 280 THR A O 1
ATOM 2260 N N . THR A 1 281 ? -11.836 -33.438 8.945 1 43.47 281 THR A N 1
ATOM 2261 C CA . THR A 1 281 ? -12.031 -32.719 10.195 1 43.47 281 THR A CA 1
ATOM 2262 C C . THR A 1 281 ? -13.008 -33.469 11.102 1 43.47 281 THR A C 1
ATOM 2264 O O . THR A 1 281 ? -12.898 -33.406 12.328 1 43.47 281 THR A O 1
ATOM 2267 N N . ALA A 1 282 ? -14.078 -34.156 10.625 1 42.75 282 ALA A N 1
ATOM 2268 C CA . ALA A 1 282 ? -14.992 -34.938 11.461 1 42.75 282 ALA A CA 1
ATOM 2269 C C . ALA A 1 282 ? -14.281 -36.156 12.055 1 42.75 282 ALA A C 1
ATOM 2271 O O . ALA A 1 282 ? -14.602 -36.562 13.172 1 42.75 282 ALA A O 1
ATOM 2272 N N . SER A 1 283 ? -13.43 -36.75 11.375 1 38 283 SER A N 1
ATOM 2273 C CA . SER A 1 283 ? -12.734 -37.906 11.93 1 38 283 SER A CA 1
ATOM 2274 C C . SER A 1 283 ? -11.742 -37.469 13.008 1 38 283 SER A C 1
ATOM 2276 O O . SER A 1 283 ? -11.414 -38.25 13.898 1 38 283 SER A O 1
ATOM 2278 N N . ALA A 1 284 ? -11.328 -36.188 12.938 1 42.53 284 ALA A N 1
ATOM 2279 C CA . ALA A 1 284 ? -10.406 -35.75 13.977 1 42.53 284 ALA A CA 1
ATOM 2280 C C . ALA A 1 284 ? -11.141 -35.469 15.281 1 42.53 284 ALA A C 1
ATOM 2282 O O . ALA A 1 284 ? -10.57 -35.562 16.359 1 42.53 284 ALA A O 1
ATOM 2283 N N . SER A 1 285 ? -12.414 -35.094 15.227 1 38.41 285 SER A N 1
ATOM 2284 C CA . SER A 1 285 ? -13.18 -34.875 16.453 1 38.41 285 SER A CA 1
ATOM 2285 C C . SER A 1 285 ? -13.547 -36.188 17.125 1 38.41 285 SER A C 1
ATOM 2287 O O . SER A 1 285 ? -13.727 -36.219 18.344 1 38.41 285 SER A O 1
ATOM 2289 N N . ARG A 1 286 ? -13.688 -37.25 16.406 1 38.69 286 ARG A N 1
ATOM 2290 C CA . ARG A 1 286 ? -14.102 -38.5 17.062 1 38.69 286 ARG A CA 1
ATOM 2291 C C . ARG A 1 286 ? -12.938 -39.156 17.797 1 38.69 286 ARG A C 1
ATOM 2293 O O . ARG A 1 286 ? -13.141 -39.938 18.719 1 38.69 286 ARG A O 1
ATOM 2300 N N . ARG A 1 287 ? -11.734 -38.906 17.375 1 36.12 287 ARG A N 1
ATOM 2301 C CA . ARG A 1 287 ? -10.648 -39.625 18.031 1 36.12 287 ARG A CA 1
ATOM 2302 C C . ARG A 1 287 ? -10.297 -39 19.375 1 36.12 287 ARG A C 1
ATOM 2304 O O . ARG A 1 287 ? -9.609 -39.594 20.188 1 36.12 287 ARG A O 1
ATOM 2311 N N . ARG A 1 288 ? -10.742 -37.688 19.562 1 37.38 288 ARG A N 1
ATOM 2312 C CA . ARG A 1 288 ? -10.352 -37.094 20.844 1 37.38 288 ARG A CA 1
ATOM 2313 C C . ARG A 1 288 ? -11.242 -37.594 21.969 1 37.38 288 ARG A C 1
ATOM 2315 O O . ARG A 1 288 ? -10.906 -37.438 23.156 1 37.38 288 ARG A O 1
ATOM 2322 N N . SER A 1 289 ? -12.43 -38.094 21.688 1 37.53 289 SER A N 1
ATOM 2323 C CA . SER A 1 289 ? -13.289 -38.438 22.812 1 37.53 289 SER A CA 1
ATOM 2324 C C . SER A 1 289 ? -12.898 -39.75 23.438 1 37.53 289 SER A C 1
ATOM 2326 O O . SER A 1 289 ? -13.227 -40.031 24.594 1 37.53 289 SER A O 1
ATOM 2328 N N . SER A 1 290 ? -12.367 -40.688 22.672 1 38.31 290 SER A N 1
ATOM 2329 C CA . SER A 1 290 ? -12.359 -42.031 23.219 1 38.31 290 SER A CA 1
ATOM 2330 C C . SER A 1 290 ? -11.195 -42.25 24.188 1 38.31 290 SER A C 1
ATOM 2332 O O . SER A 1 290 ? -11.094 -43.281 24.844 1 38.31 290 SER A O 1
ATOM 2334 N N . SER A 1 291 ? -10.242 -41.375 24.125 1 36.94 291 SER A N 1
ATOM 2335 C CA . SER A 1 291 ? -9.047 -41.875 24.781 1 36.94 291 SER A CA 1
ATOM 2336 C C . SER A 1 291 ? -9.109 -41.656 26.297 1 36.94 291 SER A C 1
ATOM 2338 O O . SER A 1 291 ? -8.281 -42.188 27.047 1 36.94 291 SER A O 1
ATOM 2340 N N . ASN A 1 292 ? -9.961 -40.75 26.734 1 33.62 292 ASN A N 1
ATOM 2341 C CA . ASN A 1 292 ? -9.672 -40.375 28.109 1 33.62 292 ASN A CA 1
ATOM 2342 C C . ASN A 1 292 ? -10.312 -41.344 29.109 1 33.62 292 ASN A C 1
ATOM 2344 O O . ASN A 1 292 ? -10.266 -41.125 30.312 1 33.62 292 ASN A O 1
ATOM 2348 N N . ARG A 1 293 ? -11.312 -42.125 28.609 1 32.03 293 ARG A N 1
ATOM 2349 C CA . ARG A 1 293 ? -12.117 -42.656 29.703 1 32.03 293 ARG A CA 1
ATOM 2350 C C . ARG A 1 293 ? -11.344 -43.719 30.469 1 32.03 293 ARG A C 1
ATOM 2352 O O . ARG A 1 293 ? -11.812 -44.219 31.484 1 32.03 293 ARG A O 1
ATOM 2359 N N . GLU A 1 294 ? -10.461 -44.375 29.75 1 32.28 294 GLU A N 1
ATOM 2360 C CA . GLU A 1 294 ? -10.266 -45.719 30.297 1 32.28 294 GLU A CA 1
ATOM 2361 C C . GLU A 1 294 ? -9.445 -45.688 31.578 1 32.28 294 GLU A C 1
ATOM 2363 O O . GLU A 1 294 ? -9.164 -46.719 32.156 1 32.28 294 GLU A O 1
ATOM 2368 N N . LYS A 1 295 ? -8.852 -44.469 31.938 1 32.16 295 LYS A N 1
ATOM 2369 C CA . LYS A 1 295 ? -7.742 -44.781 32.844 1 32.16 295 LYS A CA 1
ATOM 2370 C C . LYS A 1 295 ? -8.242 -45.062 34.25 1 32.16 295 LYS A C 1
ATOM 2372 O O . LYS A 1 295 ? -7.441 -45.219 35.156 1 32.16 295 LYS A O 1
ATOM 2377 N N . THR A 1 296 ? -9.5 -44.844 34.531 1 32.72 296 THR A N 1
ATOM 2378 C CA . THR A 1 296 ? -9.648 -44.656 35.969 1 32.72 296 THR A CA 1
ATOM 2379 C C . THR A 1 296 ? -9.672 -46 36.688 1 32.72 296 THR A C 1
ATOM 2381 O O . THR A 1 296 ? -9.883 -46.094 37.906 1 32.72 296 THR A O 1
ATOM 2384 N N . GLY A 1 297 ? -9.672 -47.188 35.969 1 28.97 297 GLY A N 1
ATOM 2385 C CA . GLY A 1 297 ? -10.18 -48.312 36.719 1 28.97 297 GLY A CA 1
ATOM 2386 C C . GLY A 1 297 ? -9.289 -48.719 37.875 1 28.97 297 GLY A C 1
ATOM 2387 O O . GLY A 1 297 ? -9.773 -49.219 38.906 1 28.97 297 GLY A O 1
ATOM 2388 N N . SER A 1 298 ? -8.031 -48.875 37.688 1 29.95 298 SER A N 1
ATOM 2389 C CA . SER A 1 298 ? -7.516 -50.125 38.25 1 29.95 298 SER A CA 1
ATOM 2390 C C . SER A 1 298 ? -7.145 -49.969 39.719 1 29.95 298 SER A C 1
ATOM 2392 O O . SER A 1 298 ? -6.621 -50.906 40.344 1 29.95 298 SER A O 1
ATOM 2394 N N . ARG A 1 299 ? -7.242 -48.781 40.312 1 29.92 299 ARG A N 1
ATOM 2395 C CA . ARG A 1 299 ? -6.266 -48.781 41.406 1 29.92 299 ARG A CA 1
ATOM 2396 C C . ARG A 1 299 ? -6.746 -49.625 42.594 1 29.92 299 ARG A C 1
ATOM 2398 O O . ARG A 1 299 ? -6.164 -49.562 43.688 1 29.92 299 ARG A O 1
ATOM 2405 N N . ASP A 1 300 ? -7.867 -50.281 42.5 1 29.45 300 ASP A N 1
ATOM 2406 C CA . ASP A 1 300 ? -8.414 -50.625 43.812 1 29.45 300 ASP A CA 1
ATOM 2407 C C . ASP A 1 300 ? -7.578 -51.719 44.5 1 29.45 300 ASP A C 1
ATOM 2409 O O . ASP A 1 300 ? -7.863 -52.125 45.625 1 29.45 300 ASP A O 1
ATOM 2413 N N . LYS A 1 301 ? -6.625 -52.375 43.812 1 26.67 301 LYS A N 1
ATOM 2414 C CA . LYS A 1 301 ? -6.492 -53.719 44.344 1 26.67 301 LYS A CA 1
ATOM 2415 C C . LYS A 1 301 ? -5.918 -53.719 45.75 1 26.67 301 LYS A C 1
ATOM 2417 O O . LYS A 1 301 ? -6.273 -54.562 46.562 1 26.67 301 LYS A O 1
ATOM 2422 N N . THR A 1 302 ? -4.77 -53.125 46 1 25.2 302 THR A N 1
ATOM 2423 C CA . THR A 1 302 ? -3.801 -54 46.688 1 25.2 302 THR A CA 1
ATOM 2424 C C . THR A 1 302 ? -3.951 -53.906 48.188 1 25.2 302 THR A C 1
ATOM 2426 O O . THR A 1 302 ? -3.225 -54.562 48.938 1 25.2 302 THR A O 1
ATOM 2429 N N . ARG A 1 303 ? -4.805 -53.125 48.75 1 24.62 303 ARG A N 1
ATOM 2430 C CA . ARG A 1 303 ? -4.344 -53.031 50.125 1 24.62 303 ARG A CA 1
ATOM 2431 C C . ARG A 1 303 ? -4.605 -54.344 50.875 1 24.62 303 ARG A C 1
ATOM 2433 O O . ARG A 1 303 ? -5.758 -54.688 51.156 1 24.62 303 ARG A O 1
ATOM 2440 N N . LYS A 1 304 ? -3.713 -55.312 50.625 1 24.84 304 LYS A N 1
ATOM 2441 C CA . LYS A 1 304 ? -3.662 -56.531 51.406 1 24.84 304 LYS A CA 1
ATOM 2442 C C . LYS A 1 304 ? -3.529 -56.25 52.875 1 24.84 304 LYS A C 1
ATOM 2444 O O . LYS A 1 304 ? -2.703 -55.438 53.312 1 24.84 304 LYS A O 1
ATOM 2449 N N . ARG A 1 305 ? -4.523 -56.656 53.625 1 23.83 305 ARG A N 1
ATOM 2450 C CA . ARG A 1 305 ? -4.801 -56.781 55.062 1 23.83 305 ARG A CA 1
ATOM 2451 C C . ARG A 1 305 ? -3.678 -57.562 55.75 1 23.83 305 ARG A C 1
ATOM 2453 O O . ARG A 1 305 ? -3.314 -58.656 55.344 1 23.83 305 ARG A O 1
ATOM 2460 N N . ALA A 1 306 ? -2.838 -56.938 56.469 1 18.5 306 ALA A N 1
ATOM 2461 C CA . ALA A 1 306 ? -2.457 -57.531 57.75 1 18.5 306 ALA A CA 1
ATOM 2462 C C . ALA A 1 306 ? -3.652 -57.625 58.688 1 18.5 306 ALA A C 1
ATOM 2464 O O . ALA A 1 306 ? -4.52 -56.75 58.688 1 18.5 306 ALA A O 1
ATOM 2465 N N . MET B 1 1 ? 5.148 26.375 -19.469 1 20.52 1 MET B N 1
ATOM 2466 C CA . MET B 1 1 ? 4.109 25.406 -19.141 1 20.52 1 MET B CA 1
ATOM 2467 C C . MET B 1 1 ? 4.691 24.219 -18.391 1 20.52 1 MET B C 1
ATOM 2469 O O . MET B 1 1 ? 5.672 23.609 -18.812 1 20.52 1 MET B O 1
ATOM 2473 N N . ILE B 1 2 ? 4.664 24.234 -17.078 1 31.84 2 ILE B N 1
ATOM 2474 C CA . ILE B 1 2 ? 5.176 23.25 -16.125 1 31.84 2 ILE B CA 1
ATOM 2475 C C . ILE B 1 2 ? 4.734 21.844 -16.547 1 31.84 2 ILE B C 1
ATOM 2477 O O . ILE B 1 2 ? 3.549 21.609 -16.781 1 31.84 2 ILE B O 1
ATOM 2481 N N . ASN B 1 3 ? 5.5 21.141 -17.234 1 31.5 3 ASN B N 1
ATOM 2482 C CA . ASN B 1 3 ? 5.211 19.797 -17.734 1 31.5 3 ASN B CA 1
ATOM 2483 C C . ASN B 1 3 ? 4.801 18.844 -16.625 1 31.5 3 ASN B C 1
ATOM 2485 O O . ASN B 1 3 ? 5.586 17.984 -16.219 1 31.5 3 ASN B O 1
ATOM 2489 N N . SER B 1 4 ? 4.402 19.359 -15.562 1 37.03 4 SER B N 1
ATOM 2490 C CA . SER B 1 4 ? 3.742 18.391 -14.695 1 37.03 4 SER B CA 1
ATOM 2491 C C . SER B 1 4 ? 2.691 17.594 -15.461 1 37.03 4 SER B C 1
ATOM 2493 O O . SER B 1 4 ? 1.966 18.156 -16.297 1 37.03 4 SER B O 1
ATOM 2495 N N . PRO B 1 5 ? 2.879 16.391 -15.75 1 39.5 5 PRO B N 1
ATOM 2496 C CA . PRO B 1 5 ? 1.709 15.867 -16.469 1 39.5 5 PRO B CA 1
ATOM 2497 C C . PRO B 1 5 ? 0.4 16.484 -15.984 1 39.5 5 PRO B C 1
ATOM 2499 O O . PRO B 1 5 ? 0.303 16.922 -14.828 1 39.5 5 PRO B O 1
ATOM 2502 N N . PRO B 1 6 ? -0.366 17.188 -16.797 1 35.88 6 PRO B N 1
ATOM 2503 C CA . PRO B 1 6 ? -1.63 17.719 -16.281 1 35.88 6 PRO B CA 1
ATOM 2504 C C . PRO B 1 6 ? -2.225 16.859 -15.172 1 35.88 6 PRO B C 1
ATOM 2506 O O . PRO B 1 6 ? -1.976 15.656 -15.117 1 35.88 6 PRO B O 1
ATOM 2509 N N . ILE B 1 7 ? -2.541 17.391 -14.031 1 38.31 7 ILE B N 1
ATOM 2510 C CA . ILE B 1 7 ? -3.453 16.797 -13.062 1 38.31 7 ILE B CA 1
ATOM 2511 C C . ILE B 1 7 ? -4.477 15.922 -13.781 1 38.31 7 ILE B C 1
ATOM 2513 O O . ILE B 1 7 ? -5.176 16.391 -14.688 1 38.31 7 ILE B O 1
ATOM 2517 N N . GLY B 1 8 ? -4.277 14.547 -13.883 1 44.59 8 GLY B N 1
ATOM 2518 C CA . GLY B 1 8 ? -5.199 13.57 -14.438 1 44.59 8 GLY B CA 1
ATOM 2519 C C . GLY B 1 8 ? -4.535 12.602 -15.406 1 44.59 8 GLY B C 1
ATOM 2520 O O . GLY B 1 8 ? -5.129 11.586 -15.781 1 44.59 8 GLY B O 1
ATOM 2521 N N . TYR B 1 9 ? -3.492 13.133 -16.172 1 47.47 9 TYR B N 1
ATOM 2522 C CA . TYR B 1 9 ? -3.035 12.18 -17.188 1 47.47 9 TYR B CA 1
ATOM 2523 C C . TYR B 1 9 ? -2.088 11.156 -16.578 1 47.47 9 TYR B C 1
ATOM 2525 O O . TYR B 1 9 ? -1.064 11.516 -15.992 1 47.47 9 TYR B O 1
ATOM 2533 N N . LEU B 1 10 ? -2.52 10.078 -16.266 1 59.41 10 LEU B N 1
ATOM 2534 C CA . LEU B 1 10 ? -1.678 8.969 -15.812 1 59.41 10 LEU B CA 1
ATOM 2535 C C . LEU B 1 10 ? -0.98 8.305 -17 1 59.41 10 LEU B C 1
ATOM 2537 O O . LEU B 1 10 ? -1.576 8.141 -18.062 1 59.41 10 LEU B O 1
ATOM 2541 N N . PRO B 1 11 ? 0.449 8.297 -16.938 1 62.84 11 PRO B N 1
ATOM 2542 C CA . PRO B 1 11 ? 1.129 7.551 -18 1 62.84 11 PRO B CA 1
ATOM 2543 C C . PRO B 1 11 ? 0.41 6.254 -18.375 1 62.84 11 PRO B C 1
ATOM 2545 O O . PRO B 1 11 ? -0.389 5.746 -17.578 1 62.84 11 PRO B O 1
ATOM 2548 N N . GLY B 1 12 ? 0.531 5.879 -19.672 1 69.56 12 GLY B N 1
ATOM 2549 C CA . GLY B 1 12 ? -0.091 4.656 -20.141 1 69.56 12 GLY B CA 1
ATOM 2550 C C . GLY B 1 12 ? 0.25 3.443 -19.297 1 69.56 12 GLY B C 1
ATOM 2551 O O . GLY B 1 12 ? 1.283 3.416 -18.625 1 69.56 12 GLY B O 1
ATOM 2552 N N . MET B 1 13 ? -0.699 2.562 -19.062 1 79.69 13 MET B N 1
ATOM 2553 C CA . MET B 1 13 ? -0.545 1.337 -18.281 1 79.69 13 MET B CA 1
ATOM 2554 C C . MET B 1 13 ? 0.428 0.379 -18.969 1 79.69 13 MET B C 1
ATOM 2556 O O . MET B 1 13 ? 0.371 0.19 -20.188 1 79.69 13 MET B O 1
ATOM 2560 N N . ARG B 1 14 ? 1.441 -0.063 -18.203 1 85.38 14 ARG B N 1
ATOM 2561 C CA . ARG B 1 14 ? 2.383 -1.063 -18.703 1 85.38 14 ARG B CA 1
ATOM 2562 C C . ARG B 1 14 ? 2.162 -2.408 -18.016 1 85.38 14 ARG B C 1
ATOM 2564 O O . ARG B 1 14 ? 1.836 -2.461 -16.828 1 85.38 14 ARG B O 1
ATOM 2571 N N . THR B 1 15 ? 2.332 -3.453 -18.922 1 89 15 THR B N 1
ATOM 2572 C CA . THR B 1 15 ? 2.186 -4.805 -18.391 1 89 15 THR B CA 1
ATOM 2573 C C . THR B 1 15 ? 3.271 -5.102 -17.359 1 89 15 THR B C 1
ATOM 2575 O O . THR B 1 15 ? 4.457 -4.879 -17.609 1 89 15 THR B O 1
ATOM 2578 N N . MET B 1 16 ? 2.889 -5.625 -16.203 1 92.75 16 MET B N 1
ATOM 2579 C CA . MET B 1 16 ? 3.82 -5.93 -15.117 1 92.75 16 MET B CA 1
ATOM 2580 C C . MET B 1 16 ? 3.99 -7.438 -14.961 1 92.75 16 MET B C 1
ATOM 2582 O O . MET B 1 16 ? 4.984 -7.895 -14.398 1 92.75 16 MET B O 1
ATOM 2586 N N . TRP B 1 17 ? 3.062 -8.156 -15.391 1 94.12 17 TRP B N 1
ATOM 2587 C CA . TRP B 1 17 ? 2.988 -9.602 -15.211 1 94.12 17 TRP B CA 1
ATOM 2588 C C . TRP B 1 17 ? 2.057 -10.227 -16.25 1 94.12 17 TRP B C 1
ATOM 2590 O O . TRP B 1 17 ? 1.051 -9.633 -16.625 1 94.12 17 TRP B O 1
ATOM 2600 N N . ARG B 1 18 ? 2.447 -11.406 -16.734 1 94.69 18 ARG B N 1
ATOM 2601 C CA . ARG B 1 18 ? 1.62 -12.18 -17.656 1 94.69 18 ARG B CA 1
ATOM 2602 C C . ARG B 1 18 ? 1.485 -13.625 -17.172 1 94.69 18 ARG B C 1
ATOM 2604 O O . ARG B 1 18 ? 2.469 -14.242 -16.766 1 94.69 18 ARG B O 1
ATOM 2611 N N . GLY B 1 19 ? 0.377 -14.148 -17.172 1 95.19 19 GLY B N 1
ATOM 2612 C CA . GLY B 1 19 ? 0.08 -15.516 -16.781 1 95.19 19 GLY B CA 1
ATOM 2613 C C . GLY B 1 19 ? -1.39 -15.867 -16.906 1 95.19 19 GLY B C 1
ATOM 2614 O O . GLY B 1 19 ? -2.049 -15.453 -17.875 1 95.19 19 GLY B O 1
ATOM 2615 N N . ALA B 1 20 ? -1.828 -16.766 -16.047 1 96.12 20 ALA B N 1
ATOM 2616 C CA . ALA B 1 20 ? -3.215 -17.219 -16.141 1 96.12 20 ALA B CA 1
ATOM 2617 C C . ALA B 1 20 ? -3.814 -17.438 -14.75 1 96.12 20 ALA B C 1
ATOM 2619 O O . ALA B 1 20 ? -3.119 -17.875 -13.836 1 96.12 20 ALA B O 1
ATOM 2620 N N . ILE B 1 21 ? -5.043 -17.016 -14.672 1 96.19 21 ILE B N 1
ATOM 2621 C CA . ILE B 1 21 ? -5.809 -17.453 -13.516 1 96.19 21 ILE B CA 1
ATOM 2622 C C . ILE B 1 21 ? -6.137 -18.938 -13.648 1 96.19 21 ILE B C 1
ATOM 2624 O O . ILE B 1 21 ? -6.734 -19.359 -14.641 1 96.19 21 ILE B O 1
ATOM 2628 N N . SER B 1 22 ? -5.727 -19.672 -12.641 1 91.25 22 SER B N 1
ATOM 2629 C CA . SER B 1 22 ? -5.926 -21.109 -12.695 1 91.25 22 SER B CA 1
ATOM 2630 C C . SER B 1 22 ? -6.902 -21.578 -11.617 1 91.25 22 SER B C 1
ATOM 2632 O O . SER B 1 22 ? -6.75 -21.234 -10.445 1 91.25 22 SER B O 1
ATOM 2634 N N . PHE B 1 23 ? -7.863 -22.281 -12.023 1 81.31 23 PHE B N 1
ATOM 2635 C CA . PHE B 1 23 ? -8.758 -22.938 -11.07 1 81.31 23 PHE B CA 1
ATOM 2636 C C . PHE B 1 23 ? -9.359 -24.188 -11.68 1 81.31 23 PHE B C 1
ATOM 2638 O O . PHE B 1 23 ? -10.016 -24.141 -12.719 1 81.31 23 PHE B O 1
ATOM 2645 N N . GLY B 1 24 ? -9.055 -25.188 -11 1 73.81 24 GLY B N 1
ATOM 2646 C CA . GLY B 1 24 ? -9.414 -26.484 -11.547 1 73.81 24 GLY B CA 1
ATOM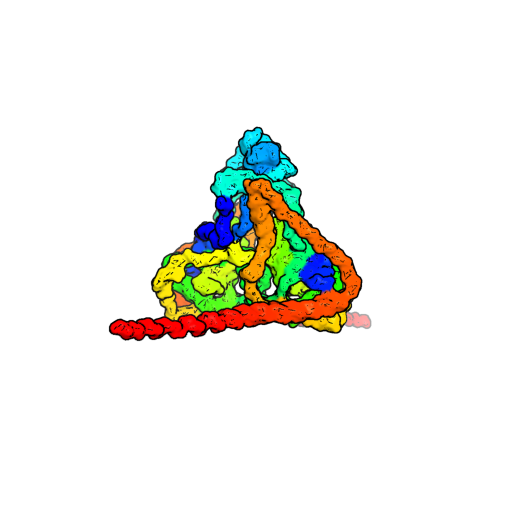 2647 C C . GLY B 1 24 ? -8.82 -26.734 -12.93 1 73.81 24 GLY B C 1
ATOM 2648 O O . GLY B 1 24 ? -7.605 -26.656 -13.109 1 73.81 24 GLY B O 1
ATOM 2649 N N . LEU B 1 25 ? -9.82 -26.906 -13.914 1 76.62 25 LEU B N 1
ATOM 2650 C CA . LEU B 1 25 ? -9.406 -27.188 -15.281 1 76.62 25 LEU B CA 1
ATOM 2651 C C . LEU B 1 25 ? -9.5 -25.938 -16.156 1 76.62 25 LEU B C 1
ATOM 2653 O O . LEU B 1 25 ? -9.219 -26 -17.359 1 76.62 25 LEU B O 1
ATOM 2657 N N . VAL B 1 26 ? -9.852 -24.875 -15.578 1 81.81 26 VAL B N 1
ATOM 2658 C CA . VAL B 1 26 ? -10.039 -23.625 -16.328 1 81.81 26 VAL B CA 1
ATOM 2659 C C . VAL B 1 26 ? -8.812 -22.734 -16.172 1 81.81 26 VAL B C 1
ATOM 2661 O O . VAL B 1 26 ? -8.312 -22.562 -15.055 1 81.81 26 VAL B O 1
ATOM 2664 N N . ASN B 1 27 ? -8.305 -22.281 -17.297 1 89.94 27 ASN B N 1
ATOM 2665 C CA . ASN B 1 27 ? -7.207 -21.328 -17.328 1 89.94 27 ASN B CA 1
ATOM 2666 C C . ASN B 1 27 ? -7.586 -20.062 -18.078 1 89.94 27 ASN B C 1
ATOM 2668 O O . ASN B 1 27 ? -8 -20.125 -19.25 1 89.94 27 ASN B O 1
ATOM 2672 N N . ILE B 1 28 ? -7.449 -18.969 -17.438 1 94.5 28 ILE B N 1
ATOM 2673 C CA . ILE B 1 28 ? -7.797 -17.688 -18.047 1 94.5 28 ILE B CA 1
ATOM 2674 C C . ILE B 1 28 ? -6.535 -16.844 -18.219 1 94.5 28 ILE B C 1
ATOM 2676 O O . ILE B 1 28 ? -6.055 -16.219 -17.281 1 94.5 28 ILE B O 1
ATOM 2680 N N . GLY B 1 29 ? -6 -16.797 -19.484 1 96.19 29 GLY B N 1
ATOM 2681 C CA . GLY B 1 29 ? -4.84 -15.969 -19.766 1 96.19 29 GLY B CA 1
ATOM 2682 C C . GLY B 1 29 ? -5.074 -14.492 -19.5 1 96.19 29 GLY B C 1
ATOM 2683 O O . GLY B 1 29 ? -6.066 -13.922 -19.953 1 96.19 29 GLY B O 1
ATOM 2684 N N . VAL B 1 30 ? -4.172 -13.875 -18.719 1 96.94 30 VAL B N 1
ATOM 2685 C CA . VAL B 1 30 ? -4.379 -12.477 -18.375 1 96.94 30 VAL B CA 1
ATOM 2686 C C . VAL B 1 30 ? -3.035 -11.75 -18.328 1 96.94 30 VAL B C 1
ATOM 2688 O O . VAL B 1 30 ? -1.982 -12.383 -18.25 1 96.94 30 VAL B O 1
ATOM 2691 N N . ARG B 1 31 ? -3.17 -10.477 -18.484 1 96.56 31 ARG B N 1
ATOM 2692 C CA . ARG B 1 31 ? -2.078 -9.547 -18.203 1 96.56 31 ARG B CA 1
ATOM 2693 C C . ARG B 1 31 ? -2.41 -8.648 -17.031 1 96.56 31 ARG B C 1
ATOM 2695 O O . ARG B 1 31 ? -3.564 -8.25 -16.844 1 96.56 31 ARG B O 1
ATOM 2702 N N . LEU B 1 32 ? -1.396 -8.328 -16.266 1 97.06 32 LEU B N 1
ATOM 2703 C CA . LEU B 1 32 ? -1.558 -7.555 -15.039 1 97.06 32 LEU B CA 1
ATOM 2704 C C . LEU B 1 32 ? -0.954 -6.164 -15.195 1 97.06 32 LEU B C 1
ATOM 2706 O O . LEU B 1 32 ? 0.175 -6.02 -15.664 1 97.06 32 LEU B O 1
ATOM 2710 N N . TYR B 1 33 ? -1.77 -5.117 -14.812 1 96.38 33 TYR B N 1
ATOM 2711 C CA . TYR B 1 33 ? -1.353 -3.719 -14.859 1 96.38 33 TYR B CA 1
ATOM 2712 C C . TYR B 1 33 ? -1.536 -3.053 -13.5 1 96.38 33 TYR B C 1
ATOM 2714 O O . TYR B 1 33 ? -2.547 -3.27 -12.828 1 96.38 33 TYR B O 1
ATOM 2722 N N . ALA B 1 34 ? -0.543 -2.232 -13.109 1 95.94 34 ALA B N 1
ATOM 2723 C CA . ALA B 1 34 ? -0.748 -1.438 -11.906 1 95.94 34 ALA B CA 1
ATOM 2724 C C . ALA B 1 34 ? -1.968 -0.531 -12.047 1 95.94 34 ALA B C 1
ATOM 2726 O O . ALA B 1 34 ? -2.125 0.157 -13.055 1 95.94 34 ALA B O 1
ATOM 2727 N N . ALA B 1 35 ? -2.811 -0.509 -11 1 95.62 35 ALA B N 1
ATOM 2728 C CA . ALA B 1 35 ? -4.035 0.284 -11.047 1 95.62 35 ALA B CA 1
ATOM 2729 C C . ALA B 1 35 ? -3.779 1.719 -10.594 1 95.62 35 ALA B C 1
ATOM 2731 O O . ALA B 1 35 ? -4.668 2.568 -10.672 1 95.62 35 ALA B O 1
ATOM 2732 N N . THR B 1 36 ? -2.629 2.023 -10.102 1 94.12 36 THR B N 1
ATOM 2733 C CA . THR B 1 36 ? -2.377 3.312 -9.469 1 94.12 36 THR B CA 1
ATOM 2734 C C . THR B 1 36 ? -1.122 3.965 -10.039 1 94.12 36 THR B C 1
ATOM 2736 O O . THR B 1 36 ? -0.286 3.289 -10.641 1 94.12 36 THR B O 1
ATOM 2739 N N . ALA B 1 37 ? -1.09 5.223 -10.016 1 91.94 37 ALA B N 1
ATOM 2740 C CA . ALA B 1 37 ? 0.074 6.031 -10.375 1 91.94 37 ALA B CA 1
ATOM 2741 C C . ALA B 1 37 ? 0.291 7.152 -9.359 1 91.94 37 ALA B C 1
ATOM 2743 O O . ALA B 1 37 ? -0.67 7.699 -8.82 1 91.94 37 ALA B O 1
ATOM 2744 N N . ASP B 1 38 ? 1.541 7.496 -9.117 1 89.69 38 ASP B N 1
ATOM 2745 C CA . ASP B 1 38 ? 1.89 8.57 -8.195 1 89.69 38 ASP B CA 1
ATOM 2746 C C . ASP B 1 38 ? 1.639 9.938 -8.82 1 89.69 38 ASP B C 1
ATOM 2748 O O . ASP B 1 38 ? 2.02 10.18 -9.969 1 89.69 38 ASP B O 1
ATOM 2752 N N . HIS B 1 39 ? 0.988 10.844 -8.07 1 90 39 HIS B N 1
ATOM 2753 C CA . HIS B 1 39 ? 0.717 12.164 -8.633 1 90 39 HIS B CA 1
ATOM 2754 C C . HIS B 1 39 ? 1.695 13.203 -8.094 1 90 39 HIS B C 1
ATOM 2756 O O . HIS B 1 39 ? 1.603 14.383 -8.438 1 90 39 HIS B O 1
ATOM 2762 N N . ASP B 1 40 ? 2.605 12.82 -7.25 1 89.31 40 ASP B N 1
ATOM 2763 C CA . ASP B 1 40 ? 3.555 13.75 -6.652 1 89.31 40 ASP B CA 1
ATOM 2764 C C . ASP B 1 40 ? 4.52 14.305 -7.699 1 89.31 40 ASP B C 1
ATOM 2766 O O . ASP B 1 40 ? 4.77 13.656 -8.719 1 89.31 40 ASP B O 1
ATOM 2770 N N . TYR B 1 41 ? 5.012 15.5 -7.434 1 86.94 41 TYR B N 1
ATOM 2771 C CA . TYR B 1 41 ? 6.102 16.031 -8.242 1 86.94 41 TYR B CA 1
ATOM 2772 C C . TYR B 1 41 ? 7.32 15.117 -8.18 1 86.94 41 TYR B C 1
ATOM 2774 O O . TYR B 1 41 ? 7.676 14.617 -7.117 1 86.94 41 TYR B O 1
ATOM 2782 N N . GLN B 1 42 ? 7.84 14.922 -9.32 1 88.5 42 GLN B N 1
ATOM 2783 C CA . GLN B 1 42 ? 9.062 14.125 -9.391 1 88.5 42 GLN B CA 1
ATOM 2784 C C . GLN B 1 42 ? 10.305 15.016 -9.297 1 88.5 42 GLN B C 1
ATOM 2786 O O . GLN B 1 42 ? 10.547 15.844 -10.18 1 88.5 42 GLN B O 1
ATOM 2791 N N . PHE B 1 43 ? 11.023 14.852 -8.297 1 92.25 43 PHE B N 1
ATOM 2792 C CA . PHE B 1 43 ? 12.258 15.602 -8.086 1 92.25 43 PHE B CA 1
ATOM 2793 C C . PHE B 1 43 ? 13.477 14.734 -8.367 1 92.25 43 PHE B C 1
ATOM 2795 O O . PHE B 1 43 ? 13.43 13.516 -8.203 1 92.25 43 PHE B O 1
ATOM 2802 N N . HIS B 1 44 ? 14.469 15.461 -8.82 1 94.38 44 HIS B N 1
ATOM 2803 C CA . HIS B 1 44 ? 15.789 14.844 -8.883 1 94.38 44 HIS B CA 1
ATOM 2804 C C . HIS B 1 44 ? 16.703 15.383 -7.777 1 94.38 44 HIS B C 1
ATOM 2806 O O . HIS B 1 44 ? 16.562 16.531 -7.355 1 94.38 44 HIS B O 1
ATOM 2812 N N . GLN B 1 45 ? 17.594 14.5 -7.383 1 96.06 45 GLN B N 1
ATOM 2813 C CA . GLN B 1 45 ? 18.609 14.969 -6.449 1 96.06 45 GLN B CA 1
ATOM 2814 C C . GLN B 1 45 ? 19.719 15.711 -7.176 1 96.06 45 GLN B C 1
ATOM 2816 O O . GLN B 1 45 ? 20.219 15.25 -8.211 1 96.06 45 GLN B O 1
ATOM 2821 N N . VAL B 1 46 ? 20.047 16.844 -6.648 1 97.25 46 VAL B N 1
ATOM 2822 C CA . VAL B 1 46 ? 21.094 17.656 -7.281 1 97.25 46 VAL B CA 1
ATOM 2823 C C . VAL B 1 46 ? 22.062 18.156 -6.219 1 97.25 46 VAL B C 1
ATOM 2825 O O . VAL B 1 46 ? 21.703 18.312 -5.055 1 97.25 46 VAL B O 1
ATOM 2828 N N . HIS B 1 47 ? 23.297 18.266 -6.684 1 97.81 47 HIS B N 1
ATOM 2829 C CA . HIS B 1 47 ? 24.344 18.812 -5.824 1 97.81 47 HIS B CA 1
ATOM 2830 C C . HIS B 1 47 ? 24.078 20.281 -5.5 1 97.81 47 HIS B C 1
ATOM 2832 O O . HIS B 1 47 ? 23.891 21.094 -6.406 1 97.81 47 HIS B O 1
ATOM 2838 N N . ARG B 1 48 ? 24.078 20.641 -4.23 1 96.12 48 ARG B N 1
ATOM 2839 C CA . ARG B 1 48 ? 23.766 21.984 -3.77 1 96.12 48 ARG B CA 1
ATOM 2840 C C . ARG B 1 48 ? 24.688 23.016 -4.402 1 96.12 48 ARG B C 1
ATOM 2842 O O . ARG B 1 48 ? 24.25 24.094 -4.793 1 96.12 48 ARG B O 1
ATOM 2849 N N . GLN B 1 49 ? 25.953 22.656 -4.559 1 95.62 49 GLN B N 1
ATOM 2850 C CA . GLN B 1 49 ? 26.984 23.609 -4.941 1 95.62 49 GLN B CA 1
ATOM 2851 C C . GLN B 1 49 ? 26.953 23.891 -6.438 1 95.62 49 GLN B C 1
ATOM 2853 O O . GLN B 1 49 ? 27.047 25.047 -6.855 1 95.62 49 GLN B O 1
ATOM 2858 N N . ASP B 1 50 ? 26.797 22.875 -7.262 1 96.56 50 ASP B N 1
ATOM 2859 C CA . ASP B 1 50 ? 26.938 23.109 -8.695 1 96.56 50 ASP B CA 1
ATOM 2860 C C . ASP B 1 50 ? 25.688 22.656 -9.453 1 96.56 50 ASP B C 1
ATOM 2862 O O . ASP B 1 50 ? 25.625 22.766 -10.68 1 96.56 50 ASP B O 1
ATOM 2866 N N . HIS B 1 51 ? 24.672 22.125 -8.758 1 95.5 51 HIS B N 1
ATOM 2867 C CA . HIS B 1 51 ? 23.359 21.719 -9.273 1 95.5 51 HIS B CA 1
ATOM 2868 C C . HIS B 1 51 ? 23.5 20.578 -10.281 1 95.5 51 HIS B C 1
ATOM 2870 O O . HIS B 1 51 ? 22.625 20.391 -11.141 1 95.5 51 HIS B O 1
ATOM 2876 N N . GLY B 1 52 ? 24.656 19.875 -10.188 1 96.19 52 GLY B N 1
ATOM 2877 C CA . GLY B 1 52 ? 24.797 18.656 -10.969 1 96.19 52 GLY B CA 1
ATOM 2878 C C . GLY B 1 52 ? 23.922 17.531 -10.469 1 96.19 52 GLY B C 1
ATOM 2879 O O . GLY B 1 52 ? 23.734 17.359 -9.266 1 96.19 52 GLY B O 1
ATOM 2880 N N . ARG B 1 53 ? 23.359 16.797 -11.406 1 96.25 53 ARG B N 1
ATOM 2881 C CA . ARG B 1 53 ? 22.531 15.648 -11.055 1 96.25 53 ARG B CA 1
ATOM 2882 C C . ARG B 1 53 ? 23.312 14.633 -10.234 1 96.25 53 ARG B C 1
ATOM 2884 O O . ARG B 1 53 ? 24.484 14.375 -10.508 1 96.25 53 ARG B O 1
ATOM 2891 N N . ILE B 1 54 ? 22.656 14.094 -9.211 1 97.5 54 ILE B N 1
ATOM 2892 C CA . ILE B 1 54 ? 23.281 13.078 -8.375 1 97.5 54 ILE B CA 1
ATOM 2893 C C . ILE B 1 54 ? 22.938 11.688 -8.914 1 97.5 54 ILE B C 1
ATOM 2895 O O . ILE B 1 54 ? 21.781 11.383 -9.188 1 97.5 54 ILE B O 1
ATOM 2899 N N . HIS B 1 55 ? 23.969 10.938 -9.133 1 96.31 55 HIS B N 1
ATOM 2900 C CA . HIS B 1 55 ? 23.812 9.547 -9.547 1 96.31 55 HIS B CA 1
ATOM 2901 C C . HIS B 1 55 ? 24.297 8.586 -8.469 1 96.31 55 HIS B C 1
ATOM 2903 O O . HIS B 1 55 ? 25.234 8.906 -7.734 1 96.31 55 HIS B O 1
ATOM 2909 N N . HIS B 1 56 ? 23.531 7.477 -8.391 1 95.38 56 HIS B N 1
ATOM 2910 C CA . HIS B 1 56 ? 23.953 6.418 -7.473 1 95.38 56 HIS B CA 1
ATOM 2911 C C . HIS B 1 56 ? 24.828 5.391 -8.18 1 95.38 56 HIS B C 1
ATOM 2913 O O . HIS B 1 56 ? 24.391 4.727 -9.117 1 95.38 56 HIS B O 1
ATOM 2919 N N . LYS B 1 57 ? 26.016 5.312 -7.738 1 96 57 LYS B N 1
ATOM 2920 C CA . LYS B 1 57 ? 26.938 4.32 -8.289 1 96 57 LYS B CA 1
ATOM 2921 C C . LYS B 1 57 ? 27.094 3.131 -7.344 1 96 57 LYS B C 1
ATOM 2923 O O . LYS B 1 57 ? 27.156 3.305 -6.125 1 96 57 LYS B O 1
ATOM 2928 N N . ARG B 1 58 ? 27.078 1.918 -7.938 1 97.19 58 ARG B N 1
ATOM 2929 C CA . ARG B 1 58 ? 27.281 0.7 -7.156 1 97.19 58 ARG B CA 1
ATOM 2930 C C . ARG B 1 58 ? 28.766 0.375 -7.02 1 97.19 58 ARG B C 1
ATOM 2932 O O . ARG B 1 58 ? 29.438 0.089 -8.016 1 97.19 58 ARG B O 1
ATOM 2939 N N . VAL B 1 59 ? 29.188 0.378 -5.754 1 97.12 59 VAL B N 1
ATOM 2940 C CA . VAL B 1 59 ? 30.609 0.172 -5.523 1 97.12 59 VAL B CA 1
ATOM 2941 C C . VAL B 1 59 ? 30.828 -1.016 -4.586 1 97.12 59 VAL B C 1
ATOM 2943 O O . VAL B 1 59 ? 30.141 -1.136 -3.568 1 97.12 59 VAL B O 1
ATOM 2946 N N . CYS B 1 60 ? 31.734 -1.858 -4.98 1 98.12 60 CYS B N 1
ATOM 2947 C CA . CYS B 1 60 ? 32.062 -3.021 -4.168 1 98.12 60 CYS B CA 1
ATOM 2948 C C . CYS B 1 60 ? 32.969 -2.629 -3.004 1 98.12 60 CYS B C 1
ATOM 2950 O O . CYS B 1 60 ? 34 -1.945 -3.199 1 98.12 60 CYS B O 1
ATOM 2952 N N . GLU B 1 61 ? 32.625 -3.084 -1.852 1 96.44 61 GLU B N 1
ATOM 2953 C CA . GLU B 1 61 ? 33.375 -2.752 -0.645 1 96.44 61 GLU B CA 1
ATOM 2954 C C . GLU B 1 61 ? 34.75 -3.379 -0.672 1 96.44 61 GLU B C 1
ATOM 2956 O O . GLU B 1 61 ? 35.719 -2.793 -0.171 1 96.44 61 GLU B O 1
ATOM 2961 N N . GLU B 1 62 ? 34.906 -4.527 -1.243 1 96.56 62 GLU B N 1
ATOM 2962 C CA . GLU B 1 62 ? 36.156 -5.285 -1.229 1 96.56 62 GLU B CA 1
ATOM 2963 C C . GLU B 1 62 ? 37.125 -4.785 -2.307 1 96.56 62 GLU B C 1
ATOM 2965 O O . GLU B 1 62 ? 38.281 -4.5 -2.023 1 96.56 62 GLU B O 1
ATOM 2970 N N . CYS B 1 63 ? 36.75 -4.57 -3.582 1 96.88 63 CYS B N 1
ATOM 2971 C CA . CYS B 1 63 ? 37.656 -4.223 -4.66 1 96.88 63 CYS B CA 1
ATOM 2972 C C . CYS B 1 63 ? 37.594 -2.734 -4.984 1 96.88 63 CYS B C 1
ATOM 2974 O O . CYS B 1 63 ? 38.438 -2.207 -5.703 1 96.88 63 CYS B O 1
ATOM 2976 N N . GLY B 1 64 ? 36.531 -2.027 -4.516 1 95.19 64 GLY B N 1
ATOM 2977 C CA . GLY B 1 64 ? 36.438 -0.583 -4.66 1 95.19 64 GLY B CA 1
ATOM 2978 C C . GLY B 1 64 ? 36 -0.149 -6.043 1 95.19 64 GLY B C 1
ATOM 2979 O O . GLY B 1 64 ? 35.969 1.047 -6.34 1 95.19 64 GLY B O 1
ATOM 2980 N N . ARG B 1 65 ? 35.656 -1.037 -6.84 1 95.81 65 ARG B N 1
ATOM 2981 C CA . ARG B 1 65 ? 35.312 -0.73 -8.219 1 95.81 65 ARG B CA 1
ATOM 2982 C C . ARG B 1 65 ? 33.781 -0.556 -8.359 1 95.81 65 ARG B C 1
ATOM 2984 O O . ARG B 1 65 ? 33.031 -1.08 -7.547 1 95.81 65 ARG B O 1
ATOM 2991 N N . GLU B 1 66 ? 33.375 0.257 -9.375 1 96.19 66 GLU B N 1
ATOM 2992 C CA . GLU B 1 66 ? 31.984 0.3 -9.781 1 96.19 66 GLU B CA 1
ATOM 2993 C C . GLU B 1 66 ? 31.547 -1.018 -10.422 1 96.19 66 GLU B C 1
ATOM 2995 O O . GLU B 1 66 ? 32.25 -1.562 -11.273 1 96.19 66 GLU B O 1
ATOM 3000 N N . ILE B 1 67 ? 30.453 -1.518 -9.914 1 97.25 67 ILE B N 1
ATOM 3001 C CA . ILE B 1 67 ? 30.016 -2.838 -10.352 1 97.25 67 ILE B CA 1
ATOM 3002 C C . ILE B 1 67 ? 28.734 -2.709 -11.164 1 97.25 67 ILE B C 1
ATOM 3004 O O . ILE B 1 67 ? 27.812 -1.989 -10.773 1 97.25 67 ILE B O 1
ATOM 3008 N N . ASP B 1 68 ? 28.734 -3.391 -12.336 1 96.06 68 ASP B N 1
ATOM 3009 C CA . ASP B 1 68 ? 27.531 -3.453 -13.156 1 96.06 68 ASP B CA 1
ATOM 3010 C C . ASP B 1 68 ? 26.469 -4.34 -12.508 1 96.06 68 ASP B C 1
ATOM 3012 O O . ASP B 1 68 ? 26.812 -5.309 -11.82 1 96.06 68 ASP B O 1
ATOM 3016 N N . TYR B 1 69 ? 25.266 -4.059 -12.828 1 93.69 69 TYR B N 1
ATOM 3017 C CA . TYR B 1 69 ? 24.141 -4.773 -12.234 1 93.69 69 TYR B CA 1
ATOM 3018 C C . TYR B 1 69 ? 24.25 -6.273 -12.484 1 93.69 69 TYR B C 1
ATOM 3020 O O . TYR B 1 69 ? 23.938 -7.078 -11.609 1 93.69 69 TYR B O 1
ATOM 3028 N N . ASP B 1 70 ? 24.734 -6.648 -13.648 1 93.75 70 ASP B N 1
ATOM 3029 C CA . ASP B 1 70 ? 24.812 -8.055 -14.031 1 93.75 70 ASP B CA 1
ATOM 3030 C C . ASP B 1 70 ? 25.812 -8.805 -13.141 1 93.75 70 ASP B C 1
ATOM 3032 O O . ASP B 1 70 ? 25.781 -10.039 -13.07 1 93.75 70 ASP B O 1
ATOM 3036 N N . ASP B 1 71 ? 26.672 -8.039 -12.523 1 95.75 71 ASP B N 1
ATOM 3037 C CA . ASP B 1 71 ? 27.703 -8.664 -11.695 1 95.75 71 ASP B CA 1
ATOM 3038 C C . ASP B 1 71 ? 27.312 -8.625 -10.219 1 95.75 71 ASP B C 1
ATOM 3040 O O . ASP B 1 71 ? 28.156 -8.852 -9.344 1 95.75 71 ASP B O 1
ATOM 3044 N N . ILE B 1 72 ? 26.109 -8.391 -10.008 1 96.38 72 ILE B N 1
ATOM 3045 C CA . ILE B 1 72 ? 25.625 -8.32 -8.641 1 96.38 72 ILE B CA 1
ATOM 3046 C C . ILE B 1 72 ? 24.75 -9.539 -8.344 1 96.38 72 ILE B C 1
ATOM 3048 O O . ILE B 1 72 ? 23.906 -9.914 -9.156 1 96.38 72 ILE B O 1
ATOM 3052 N N . VAL B 1 73 ? 25.016 -10.227 -7.262 1 96 73 VAL B N 1
ATOM 3053 C CA . VAL B 1 73 ? 24.219 -11.359 -6.789 1 96 73 VAL B CA 1
ATOM 3054 C C . VAL B 1 73 ? 23.703 -11.07 -5.387 1 96 73 VAL B C 1
ATOM 3056 O O . VAL B 1 73 ? 24 -10.023 -4.809 1 96 73 VAL B O 1
ATOM 3059 N N . LYS B 1 74 ? 22.844 -11.922 -4.871 1 94.75 74 LYS B N 1
ATOM 3060 C CA . LYS B 1 74 ? 22.234 -11.734 -3.553 1 94.75 74 LYS B CA 1
ATOM 3061 C C . LYS B 1 74 ? 23 -12.5 -2.482 1 94.75 74 LYS B C 1
ATOM 3063 O O . LYS B 1 74 ? 23.391 -13.656 -2.691 1 94.75 74 LYS B O 1
ATOM 3068 N N . GLY B 1 75 ? 23.281 -11.742 -1.377 1 95.19 75 GLY B N 1
ATOM 3069 C CA . GLY B 1 75 ? 23.922 -12.375 -0.238 1 95.19 75 GLY B CA 1
ATOM 3070 C C . GLY B 1 75 ? 23.047 -12.383 1.008 1 95.19 75 GLY B C 1
ATOM 3071 O O . GLY B 1 75 ? 22.391 -11.391 1.314 1 95.19 75 GLY B O 1
ATOM 3072 N N . TYR B 1 76 ? 22.953 -13.594 1.577 1 94.19 76 TYR B N 1
ATOM 3073 C CA . TYR B 1 76 ? 22.266 -13.742 2.859 1 94.19 76 TYR B CA 1
ATOM 3074 C C . TYR B 1 76 ? 23.25 -14.117 3.957 1 94.19 76 TYR B C 1
ATOM 3076 O O . TYR B 1 76 ? 23.984 -15.102 3.832 1 94.19 76 TYR B O 1
ATOM 3084 N N . GLU B 1 77 ? 23.219 -13.219 4.98 1 91.31 77 GLU B N 1
ATOM 3085 C CA . GLU B 1 77 ? 24.062 -13.523 6.129 1 91.31 77 GLU B CA 1
ATOM 3086 C C . GLU B 1 77 ? 23.312 -14.352 7.168 1 91.31 77 GLU B C 1
ATOM 3088 O O . GLU B 1 77 ? 22.312 -13.883 7.734 1 91.31 77 GLU B O 1
ATOM 3093 N N . THR B 1 78 ? 23.812 -15.594 7.434 1 87.5 78 THR B N 1
ATOM 3094 C CA . THR B 1 78 ? 23.188 -16.453 8.422 1 87.5 78 THR B CA 1
ATOM 3095 C C . THR B 1 78 ? 23.5 -15.984 9.836 1 87.5 78 THR B C 1
ATOM 3097 O O . THR B 1 78 ? 24.312 -15.086 10.031 1 87.5 78 THR B O 1
ATOM 3100 N N . SER B 1 79 ? 22.766 -16.547 10.812 1 84.69 79 SER B N 1
ATOM 3101 C CA . SER B 1 79 ? 22.953 -16.172 12.211 1 84.69 79 SER B CA 1
ATOM 3102 C C . SER B 1 79 ? 24.359 -16.5 12.68 1 84.69 79 SER B C 1
ATOM 3104 O O . SER B 1 79 ? 24.875 -15.836 13.586 1 84.69 79 SER B O 1
ATOM 3106 N N . ASP B 1 80 ? 25.062 -17.422 12.078 1 84.81 80 ASP B N 1
ATOM 3107 C CA . ASP B 1 80 ? 26.422 -17.812 12.445 1 84.81 80 ASP B CA 1
ATOM 3108 C C . ASP B 1 80 ? 27.453 -16.969 11.711 1 84.81 80 ASP B C 1
ATOM 3110 O O . ASP B 1 80 ? 28.656 -17.203 11.844 1 84.81 80 ASP B O 1
ATOM 3114 N N . GLY B 1 81 ? 26.984 -16.031 10.906 1 84.5 81 GLY B N 1
ATOM 3115 C CA . GLY B 1 81 ? 27.891 -15.117 10.242 1 84.5 81 GLY B CA 1
ATOM 3116 C C . GLY B 1 81 ? 28.344 -15.602 8.875 1 84.5 81 GLY B C 1
ATOM 3117 O O . GLY B 1 81 ? 29.219 -15 8.258 1 84.5 81 GLY B O 1
ATOM 3118 N N . GLU B 1 82 ? 27.797 -16.688 8.477 1 88.88 82 GLU B N 1
ATOM 3119 C CA . GLU B 1 82 ? 28.156 -17.203 7.16 1 88.88 82 GLU B CA 1
ATOM 3120 C C . GLU B 1 82 ? 27.359 -16.516 6.055 1 88.88 82 GLU B C 1
ATOM 3122 O O . GLU B 1 82 ? 26.156 -16.25 6.227 1 88.88 82 GLU B O 1
ATOM 3127 N N . LEU B 1 83 ? 28.078 -16.312 4.883 1 92.69 83 LEU B N 1
ATOM 3128 C CA . LEU B 1 83 ? 27.422 -15.688 3.734 1 92.69 83 LEU B CA 1
ATOM 3129 C C . LEU B 1 83 ? 26.969 -16.734 2.73 1 92.69 83 LEU B C 1
ATOM 3131 O O . LEU B 1 83 ? 27.766 -17.531 2.242 1 92.69 83 LEU B O 1
ATOM 3135 N N . VAL B 1 84 ? 25.688 -16.812 2.525 1 93.5 84 VAL B N 1
ATOM 3136 C CA . VAL B 1 84 ? 25.109 -17.656 1.48 1 93.5 84 VAL B CA 1
ATOM 3137 C C . VAL B 1 84 ? 24.781 -16.797 0.255 1 93.5 84 VAL B C 1
ATOM 3139 O O . VAL B 1 84 ? 24.016 -15.844 0.347 1 93.5 84 VAL B O 1
ATOM 3142 N N . VAL B 1 85 ? 25.359 -17.156 -0.878 1 94.44 85 VAL B N 1
ATOM 3143 C CA . VAL B 1 85 ? 25.156 -16.391 -2.1 1 94.44 85 VAL B CA 1
ATOM 3144 C C . VAL B 1 85 ? 24.094 -17.047 -2.967 1 94.44 85 VAL B C 1
ATOM 3146 O O . VAL B 1 85 ? 24.125 -18.25 -3.193 1 94.44 85 VAL B O 1
ATOM 3149 N N . LEU B 1 86 ? 23.141 -16.25 -3.361 1 92.69 86 LEU B N 1
ATOM 3150 C CA . LEU B 1 86 ? 22.078 -16.703 -4.246 1 92.69 86 LEU B CA 1
ATOM 3151 C C . LEU B 1 86 ? 22.078 -15.914 -5.551 1 92.69 86 LEU B C 1
ATOM 3153 O O . LEU B 1 86 ? 22.047 -14.68 -5.531 1 92.69 86 LEU B O 1
ATOM 3157 N N . ASP B 1 87 ? 22.094 -16.594 -6.672 1 88.69 87 ASP B N 1
ATOM 3158 C CA . ASP B 1 87 ? 22.016 -15.898 -7.957 1 88.69 87 ASP B CA 1
ATOM 3159 C C . ASP B 1 87 ? 20.641 -16.109 -8.594 1 88.69 87 ASP B C 1
ATOM 3161 O O . ASP B 1 87 ? 19.766 -16.734 -8.008 1 88.69 87 ASP B O 1
ATOM 3165 N N . SER B 1 88 ? 20.516 -15.547 -9.773 1 86.38 88 SER B N 1
ATOM 3166 C CA . SER B 1 88 ? 19.234 -15.547 -10.461 1 86.38 88 SER B CA 1
ATOM 3167 C C . SER B 1 88 ? 18.812 -16.969 -10.844 1 86.38 88 SER B C 1
ATOM 3169 O O . SER B 1 88 ? 17.625 -17.281 -10.844 1 86.38 88 SER B O 1
ATOM 3171 N N . GLN B 1 89 ? 19.766 -17.812 -11.148 1 84.94 89 GLN B N 1
ATOM 3172 C CA . GLN B 1 89 ? 19.453 -19.188 -11.516 1 84.94 89 GLN B CA 1
ATOM 3173 C C . GLN B 1 89 ? 18.906 -19.969 -10.32 1 84.94 89 GLN B C 1
ATOM 3175 O O . GLN B 1 89 ? 18 -20.781 -10.469 1 84.94 89 GLN B O 1
ATOM 3180 N N . ASP B 1 90 ? 19.5 -19.672 -9.164 1 87.25 90 ASP B N 1
ATOM 3181 C CA . ASP B 1 90 ? 19.016 -20.297 -7.941 1 87.25 90 ASP B CA 1
ATOM 3182 C C . ASP B 1 90 ? 17.531 -19.969 -7.707 1 87.25 90 ASP B C 1
ATOM 3184 O O . ASP B 1 90 ? 16.75 -20.859 -7.395 1 87.25 90 ASP B O 1
ATOM 3188 N N . LEU B 1 91 ? 17.156 -18.781 -7.902 1 85.69 91 LEU B N 1
ATOM 3189 C CA . LEU B 1 91 ? 15.82 -18.297 -7.59 1 85.69 91 LEU B CA 1
ATOM 3190 C C . LEU B 1 91 ? 14.812 -18.766 -8.633 1 85.69 91 LEU B C 1
ATOM 3192 O O . LEU B 1 91 ? 13.664 -19.062 -8.312 1 85.69 91 LEU B O 1
ATOM 3196 N N . ARG B 1 92 ? 15.242 -18.922 -9.844 1 82.81 92 ARG B N 1
ATOM 3197 C CA . ARG B 1 92 ? 14.375 -19.391 -10.922 1 82.81 92 ARG B CA 1
ATOM 3198 C C . ARG B 1 92 ? 14.039 -20.859 -10.766 1 82.81 92 ARG B C 1
ATOM 3200 O O . ARG B 1 92 ? 13.008 -21.328 -11.266 1 82.81 92 ARG B O 1
ATOM 3207 N N . LYS B 1 93 ? 14.93 -21.578 -10.023 1 82.5 93 LYS B N 1
ATOM 3208 C CA . LYS B 1 93 ? 14.781 -23.031 -9.906 1 82.5 93 LYS B CA 1
ATOM 3209 C C . LYS B 1 93 ? 13.898 -23.391 -8.711 1 82.5 93 LYS B C 1
ATOM 3211 O O . LYS B 1 93 ? 13.602 -24.578 -8.492 1 82.5 93 LYS B O 1
ATOM 3216 N N . LEU B 1 94 ? 13.5 -22.391 -7.996 1 86.06 94 LEU B N 1
ATOM 3217 C CA . LEU B 1 94 ? 12.641 -22.672 -6.859 1 86.06 94 LEU B CA 1
ATOM 3218 C C . LEU B 1 94 ? 11.328 -23.297 -7.32 1 86.06 94 LEU B C 1
ATOM 3220 O O . LEU B 1 94 ? 10.742 -22.859 -8.312 1 86.06 94 LEU B O 1
ATOM 3224 N N . PRO B 1 95 ? 10.883 -24.375 -6.711 1 83.06 95 PRO B N 1
ATOM 3225 C CA . PRO B 1 95 ? 9.648 -25.062 -7.09 1 83.06 95 PRO B CA 1
ATOM 3226 C C . PRO B 1 95 ? 8.398 -24.297 -6.641 1 83.06 95 PRO B C 1
ATOM 3228 O O . PRO B 1 95 ? 7.801 -24.641 -5.617 1 83.06 95 PRO B O 1
ATOM 3231 N N . ILE B 1 96 ? 8.039 -23.266 -7.383 1 82.62 96 ILE B N 1
ATOM 3232 C CA . ILE B 1 96 ? 6.879 -22.453 -7.012 1 82.62 96 ILE B CA 1
ATOM 3233 C C . ILE B 1 96 ? 5.793 -22.594 -8.078 1 82.62 96 ILE B C 1
ATOM 3235 O O . ILE B 1 96 ? 6.051 -22.375 -9.266 1 82.62 96 ILE B O 1
ATOM 3239 N N . ARG B 1 97 ? 4.609 -22.969 -7.758 1 76.06 97 ARG B N 1
ATOM 3240 C CA . ARG B 1 97 ? 3.475 -23.219 -8.641 1 76.06 97 ARG B CA 1
ATOM 3241 C C . ARG B 1 97 ? 2.951 -21.922 -9.234 1 76.06 97 ARG B C 1
ATOM 3243 O O . ARG B 1 97 ? 2.361 -21.922 -10.32 1 76.06 97 ARG B O 1
ATOM 3250 N N . THR B 1 98 ? 3.281 -20.812 -8.625 1 74.31 98 THR B N 1
ATOM 3251 C CA . THR B 1 98 ? 2.609 -19.578 -8.969 1 74.31 98 THR B CA 1
ATOM 3252 C C . THR B 1 98 ? 3.496 -18.719 -9.875 1 74.31 98 THR B C 1
ATOM 3254 O O . THR B 1 98 ? 3.24 -17.516 -10.047 1 74.31 98 THR B O 1
ATOM 3257 N N . ASP B 1 99 ? 4.523 -19.188 -10.531 1 77.44 99 ASP B N 1
ATOM 3258 C CA . ASP B 1 99 ? 5.414 -18.391 -11.359 1 77.44 99 ASP B CA 1
ATOM 3259 C C . ASP B 1 99 ? 4.652 -17.734 -12.508 1 77.44 99 ASP B C 1
ATOM 3261 O O . ASP B 1 99 ? 4.84 -16.547 -12.789 1 77.44 99 ASP B O 1
ATOM 3265 N N . ARG B 1 100 ? 3.783 -18.359 -13.133 1 87.06 100 ARG B N 1
ATOM 3266 C CA . ARG B 1 100 ? 2.943 -17.781 -14.172 1 87.06 100 ARG B CA 1
ATOM 3267 C C . ARG B 1 100 ? 1.482 -18.188 -13.984 1 87.06 100 ARG B C 1
ATOM 3269 O O . ARG B 1 100 ? 0.781 -18.469 -14.961 1 87.06 100 ARG B O 1
ATOM 3276 N N . ALA B 1 101 ? 1.171 -18.203 -12.711 1 92.88 101 ALA B N 1
ATOM 3277 C CA . ALA B 1 101 ? -0.204 -18.594 -12.414 1 92.88 101 ALA B CA 1
ATOM 3278 C C . ALA B 1 101 ? -0.761 -17.781 -11.242 1 92.88 101 ALA B C 1
ATOM 3280 O O . ALA B 1 101 ? -0.039 -17.484 -10.289 1 92.88 101 ALA B O 1
ATOM 3281 N N . ILE B 1 102 ? -1.92 -17.359 -11.469 1 96.81 102 ILE B N 1
ATOM 3282 C CA . ILE B 1 102 ? -2.758 -16.938 -10.352 1 96.81 102 ILE B CA 1
ATOM 3283 C C . ILE B 1 102 ? -3.623 -18.109 -9.883 1 96.81 102 ILE B C 1
ATOM 3285 O O . ILE B 1 102 ? -4.602 -18.469 -10.539 1 96.81 102 ILE B O 1
ATOM 3289 N N . ASP B 1 103 ? -3.279 -18.688 -8.773 1 94.19 103 ASP B N 1
ATOM 3290 C CA . ASP B 1 103 ? -3.973 -19.875 -8.281 1 94.19 103 ASP B CA 1
ATOM 3291 C C . ASP B 1 103 ? -5.188 -19.484 -7.434 1 94.19 103 ASP B C 1
ATOM 3293 O O . ASP B 1 103 ? -5.043 -18.875 -6.379 1 94.19 103 ASP B O 1
ATOM 3297 N N . LEU B 1 104 ? -6.32 -19.828 -7.957 1 95.12 104 LEU B N 1
ATOM 3298 C CA . LEU B 1 104 ? -7.531 -19.562 -7.184 1 95.12 104 LEU B CA 1
ATOM 3299 C C . LEU B 1 104 ? -7.695 -20.594 -6.07 1 95.12 104 LEU B C 1
ATOM 3301 O O . LEU B 1 104 ? -7.809 -21.781 -6.34 1 95.12 104 LEU B O 1
ATOM 3305 N N . LEU B 1 105 ? -7.781 -20.156 -4.809 1 94.5 105 LEU B N 1
ATOM 3306 C CA . LEU B 1 105 ? -7.781 -21.031 -3.646 1 94.5 105 LEU B CA 1
ATOM 3307 C C . LEU B 1 105 ? -9.203 -21.25 -3.125 1 94.5 105 LEU B C 1
ATOM 3309 O O . LEU B 1 105 ? -9.633 -22.375 -2.926 1 94.5 105 LEU B O 1
ATOM 3313 N N . GLU B 1 106 ? -9.914 -20.219 -2.926 1 95.94 106 GLU B N 1
ATOM 3314 C CA . GLU B 1 106 ? -11.289 -20.219 -2.432 1 95.94 106 GLU B CA 1
ATOM 3315 C C . GLU B 1 106 ? -11.961 -18.859 -2.66 1 95.94 106 GLU B C 1
ATOM 3317 O O . GLU B 1 106 ? -11.312 -17.906 -3.092 1 95.94 106 GLU B O 1
ATOM 3322 N N . CYS B 1 107 ? -13.266 -18.891 -2.479 1 97.38 107 CYS B N 1
ATOM 3323 C CA . CYS B 1 107 ? -14.031 -17.656 -2.518 1 97.38 107 CYS B CA 1
ATOM 3324 C C . CYS B 1 107 ? -14.578 -17.312 -1.139 1 97.38 107 CYS B C 1
ATOM 3326 O O . CYS B 1 107 ? -15 -18.203 -0.395 1 97.38 107 CYS B O 1
ATOM 3328 N N . VAL B 1 108 ? -14.516 -16.016 -0.782 1 98.12 108 VAL B N 1
ATOM 3329 C CA . VAL B 1 108 ? -14.922 -15.602 0.558 1 98.12 108 VAL B CA 1
ATOM 3330 C C . VAL B 1 108 ? -15.812 -14.367 0.47 1 98.12 108 VAL B C 1
ATOM 3332 O O . VAL B 1 108 ? -15.703 -13.578 -0.472 1 98.12 108 VAL B O 1
ATOM 3335 N N . PRO B 1 109 ? -16.688 -14.18 1.444 1 96.94 109 PRO B N 1
ATOM 3336 C CA . PRO B 1 109 ? -17.438 -12.93 1.48 1 96.94 109 PRO B CA 1
ATOM 3337 C C . PRO B 1 109 ? -16.547 -11.695 1.601 1 96.94 109 PRO B C 1
ATOM 3339 O O . PRO B 1 109 ? -15.609 -11.688 2.4 1 96.94 109 PRO B O 1
ATOM 3342 N N . ALA B 1 110 ? -16.891 -10.719 0.816 1 93.94 110 ALA B N 1
ATOM 3343 C CA . ALA B 1 110 ? -16.078 -9.508 0.741 1 93.94 110 ALA B CA 1
ATOM 3344 C C . ALA B 1 110 ? -15.945 -8.852 2.113 1 93.94 110 ALA B C 1
ATOM 3346 O O . ALA B 1 110 ? -14.891 -8.32 2.449 1 93.94 110 ALA B O 1
ATOM 3347 N N . GLU B 1 111 ? -16.953 -8.922 2.969 1 91.5 111 GLU B N 1
ATOM 3348 C CA . GLU B 1 111 ? -17 -8.227 4.254 1 91.5 111 GLU B CA 1
ATOM 3349 C C . GLU B 1 111 ? -16.047 -8.867 5.258 1 91.5 111 GLU B C 1
ATOM 3351 O O . GLU B 1 111 ? -15.742 -8.273 6.297 1 91.5 111 GLU B O 1
ATOM 3356 N N . GLN B 1 112 ? -15.555 -10.07 4.871 1 95.06 112 GLN B N 1
ATOM 3357 C CA . GLN B 1 112 ? -14.711 -10.789 5.82 1 95.06 112 GLN B CA 1
ATOM 3358 C C . GLN B 1 112 ? -13.242 -10.398 5.652 1 95.06 112 GLN B C 1
ATOM 3360 O O . GLN B 1 112 ? -12.414 -10.703 6.512 1 95.06 112 GLN B O 1
ATOM 3365 N N . VAL B 1 113 ? -12.938 -9.719 4.621 1 95.12 113 VAL B N 1
ATOM 3366 C CA . VAL B 1 113 ? -11.539 -9.352 4.383 1 95.12 113 VAL B CA 1
ATOM 3367 C C . VAL B 1 113 ? -11.273 -7.949 4.926 1 95.12 113 VAL B C 1
ATOM 3369 O O . VAL B 1 113 ? -11.742 -6.961 4.363 1 95.12 113 VAL B O 1
ATOM 3372 N N . ASP B 1 114 ? -10.484 -7.883 5.98 1 93.75 114 ASP B N 1
ATOM 3373 C CA . ASP B 1 114 ? -10.109 -6.617 6.605 1 93.75 114 ASP B CA 1
ATOM 3374 C C . ASP B 1 114 ? -9.203 -5.801 5.688 1 93.75 114 ASP B C 1
ATOM 3376 O O . ASP B 1 114 ? -8.234 -6.32 5.141 1 93.75 114 ASP B O 1
ATOM 3380 N N . PRO B 1 115 ? -9.43 -4.504 5.605 1 93.19 115 PRO B N 1
ATOM 3381 C CA . PRO B 1 115 ? -8.633 -3.643 4.73 1 93.19 115 PRO B CA 1
ATOM 3382 C C . PRO B 1 115 ? -7.152 -3.617 5.109 1 93.19 115 PRO B C 1
ATOM 3384 O O . PRO B 1 115 ? -6.305 -3.254 4.293 1 93.19 115 PRO B O 1
ATOM 3387 N N . THR B 1 116 ? -6.836 -3.936 6.328 1 94.19 116 THR B N 1
ATOM 3388 C CA . THR B 1 116 ? -5.449 -3.957 6.773 1 94.19 116 THR B CA 1
ATOM 3389 C C . THR B 1 116 ? -4.625 -4.93 5.93 1 94.19 116 THR B C 1
ATOM 3391 O O . THR B 1 116 ? -3.41 -4.773 5.805 1 94.19 116 THR B O 1
ATOM 3394 N N . TYR B 1 117 ? -5.344 -5.859 5.277 1 96 117 TYR B N 1
ATOM 3395 C CA . TYR B 1 117 ? -4.641 -6.871 4.5 1 96 117 TYR B CA 1
ATOM 3396 C C . TYR B 1 117 ? -4.266 -6.34 3.123 1 96 117 TYR B C 1
ATOM 3398 O O . TYR B 1 117 ? -3.391 -6.891 2.455 1 96 117 TYR B O 1
ATOM 3406 N N . PHE B 1 118 ? -4.945 -5.359 2.656 1 95.5 118 PHE B N 1
ATOM 3407 C CA . PHE B 1 118 ? -4.758 -4.918 1.28 1 95.5 118 PHE B CA 1
ATOM 3408 C C . PHE B 1 118 ? -3.441 -4.16 1.13 1 95.5 118 PHE B C 1
ATOM 3410 O O . PHE B 1 118 ? -3.066 -3.377 2.004 1 95.5 118 PHE B O 1
ATOM 3417 N N . GLN B 1 119 ? -2.748 -4.371 0.025 1 95.12 119 GLN B N 1
ATOM 3418 C CA . GLN B 1 119 ? -1.455 -3.74 -0.214 1 95.12 119 GLN B CA 1
ATOM 3419 C C . GLN B 1 119 ? -1.466 -2.936 -1.511 1 95.12 119 GLN B C 1
ATOM 3421 O O . GLN B 1 119 ? -1.407 -1.705 -1.485 1 95.12 119 GLN B O 1
ATOM 3426 N N . LYS B 1 120 ? -1.598 -3.639 -2.635 1 95.75 120 LYS B N 1
ATOM 3427 C CA . LYS B 1 120 ? -1.583 -3.012 -3.953 1 95.75 120 LYS B CA 1
ATOM 3428 C C . LYS B 1 120 ? -2.738 -3.514 -4.812 1 95.75 120 LYS B C 1
ATOM 3430 O O . LYS B 1 120 ? -3.26 -4.609 -4.586 1 95.75 120 LYS B O 1
ATOM 3435 N N . THR B 1 121 ? -3.104 -2.658 -5.734 1 97.31 121 THR B N 1
ATOM 3436 C CA . THR B 1 121 ? -4.219 -2.979 -6.621 1 97.31 121 THR B CA 1
ATOM 3437 C C . THR B 1 121 ? -3.754 -3.057 -8.07 1 97.31 121 THR B C 1
ATOM 3439 O O . THR B 1 121 ? -2.967 -2.221 -8.523 1 97.31 121 THR B O 1
ATOM 3442 N N . TYR B 1 122 ? -4.23 -4.07 -8.828 1 97.56 122 TYR B N 1
ATOM 3443 C CA . TYR B 1 122 ? -3.887 -4.285 -10.227 1 97.56 122 TYR B CA 1
ATOM 3444 C C . TYR B 1 122 ? -5.133 -4.574 -11.055 1 97.56 122 TYR B C 1
ATOM 3446 O O . TYR B 1 122 ? -6.098 -5.16 -10.555 1 97.56 122 TYR B O 1
ATOM 3454 N N . TYR B 1 123 ? -5.105 -4.188 -12.289 1 97.38 123 TYR B N 1
ATOM 3455 C CA . TYR B 1 123 ? -6.137 -4.574 -13.242 1 97.38 123 TYR B CA 1
ATOM 3456 C C . TYR B 1 123 ? -5.715 -5.809 -14.031 1 97.38 123 TYR B C 1
ATOM 3458 O O . TYR B 1 123 ? -4.547 -5.945 -14.406 1 97.38 123 TYR B O 1
ATOM 3466 N N . LEU B 1 124 ? -6.66 -6.641 -14.336 1 97.75 124 LEU B N 1
ATOM 3467 C CA . LEU B 1 124 ? -6.426 -7.832 -15.148 1 97.75 124 LEU B CA 1
ATOM 3468 C C . LEU B 1 124 ? -7.074 -7.695 -16.516 1 97.75 124 LEU B C 1
ATOM 3470 O O . LEU B 1 124 ? -8.281 -7.473 -16.625 1 97.75 124 LEU B O 1
ATOM 3474 N N . GLU B 1 125 ? -6.281 -7.789 -17.5 1 96.25 125 GLU B N 1
ATOM 3475 C CA . GLU B 1 125 ? -6.766 -7.797 -18.875 1 96.25 125 GLU B CA 1
ATOM 3476 C C . GLU B 1 125 ? -6.73 -9.203 -19.469 1 96.25 125 GLU B C 1
ATOM 3478 O O . GLU B 1 125 ? -5.676 -9.844 -19.5 1 96.25 125 GLU B O 1
ATOM 3483 N N . PRO B 1 126 ? -7.816 -9.688 -19.953 1 94.88 126 PRO B N 1
ATOM 3484 C CA . PRO B 1 126 ? -7.793 -11.016 -20.562 1 94.88 126 PRO B CA 1
ATOM 3485 C C . PRO B 1 126 ? -7.121 -11.023 -21.938 1 94.88 126 PRO B C 1
ATOM 3487 O O . PRO B 1 126 ? -7.238 -10.047 -22.688 1 94.88 126 PRO B O 1
ATOM 3490 N N . GLU B 1 127 ? -6.445 -12.125 -22.188 1 93.19 127 GLU B N 1
ATOM 3491 C CA . GLU B 1 127 ? -6.078 -12.391 -23.578 1 93.19 127 GLU B CA 1
ATOM 3492 C C . GLU B 1 127 ? -7.32 -12.562 -24.453 1 93.19 127 GLU B C 1
ATOM 3494 O O . GLU B 1 127 ? -8.406 -12.852 -23.953 1 93.19 127 GLU B O 1
ATOM 3499 N N . LYS B 1 128 ? -7.117 -12.422 -25.719 1 89 128 LYS B N 1
ATOM 3500 C CA . LYS B 1 128 ? -8.25 -12.5 -26.625 1 89 128 LYS B CA 1
ATOM 3501 C C . LYS B 1 128 ? -8.969 -13.836 -26.5 1 89 128 LYS B C 1
ATOM 3503 O O . LYS B 1 128 ? -10.203 -13.883 -26.453 1 89 128 LYS B O 1
ATOM 3508 N N . SER B 1 129 ? -8.227 -14.859 -26.422 1 88.44 129 SER B N 1
ATOM 3509 C CA . SER B 1 129 ? -8.781 -16.203 -26.375 1 88.44 129 SER B CA 1
ATOM 3510 C C . SER B 1 129 ? -9.422 -16.484 -25.016 1 88.44 129 SER B C 1
ATOM 3512 O O . SER B 1 129 ? -10.18 -17.453 -24.875 1 88.44 129 SER B O 1
ATOM 3514 N N . ALA B 1 130 ? -9.148 -15.625 -24.031 1 91.88 130 ALA B N 1
ATOM 3515 C CA . ALA B 1 130 ? -9.609 -15.898 -22.672 1 91.88 130 ALA B CA 1
ATOM 3516 C C . ALA B 1 130 ? -10.75 -14.953 -22.281 1 91.88 130 ALA B C 1
ATOM 3518 O O . ALA B 1 130 ? -11.164 -14.922 -21.109 1 91.88 130 ALA B O 1
ATOM 3519 N N . ARG B 1 131 ? -11.32 -14.273 -23.203 1 90.75 131 ARG B N 1
ATOM 3520 C CA . ARG B 1 131 ? -12.328 -13.258 -22.922 1 90.75 131 ARG B CA 1
ATOM 3521 C C . ARG B 1 131 ? -13.594 -13.883 -22.328 1 90.75 131 ARG B C 1
ATOM 3523 O O . ARG B 1 131 ? -14.141 -13.383 -21.344 1 90.75 131 ARG B O 1
ATOM 3530 N N . ARG B 1 132 ? -14.039 -14.953 -22.922 1 89.5 132 ARG B N 1
ATOM 3531 C CA . ARG B 1 132 ? -15.273 -15.578 -22.469 1 89.5 132 ARG B CA 1
ATOM 3532 C C . ARG B 1 132 ? -15.148 -16.078 -21.031 1 89.5 132 ARG B C 1
ATOM 3534 O O . ARG B 1 132 ? -15.945 -15.703 -20.172 1 89.5 132 ARG B O 1
ATOM 3541 N N . PRO B 1 133 ? -14.086 -16.906 -20.766 1 92.06 133 PRO B N 1
ATOM 3542 C CA . PRO B 1 133 ? -13.984 -17.344 -19.375 1 92.06 133 PRO B CA 1
ATOM 3543 C C . PRO B 1 133 ? -13.719 -16.188 -18.406 1 92.06 133 PRO B C 1
ATOM 3545 O O . PRO B 1 133 ? -14.133 -16.234 -17.25 1 92.06 133 PRO B O 1
ATOM 3548 N N . TYR B 1 134 ? -13.094 -15.188 -18.844 1 94.38 134 TYR B N 1
ATOM 3549 C CA . TYR B 1 134 ? -12.883 -13.992 -18.047 1 94.38 134 TYR B CA 1
ATOM 3550 C C . TYR B 1 134 ? -14.211 -13.359 -17.641 1 94.38 134 TYR B C 1
ATOM 3552 O O . TYR B 1 134 ? -14.43 -13.078 -16.453 1 94.38 134 TYR B O 1
ATOM 3560 N N . VAL B 1 135 ? -15.086 -13.18 -18.562 1 93.31 135 VAL B N 1
ATOM 3561 C CA . VAL B 1 135 ? -16.391 -12.578 -18.328 1 93.31 135 VAL B CA 1
ATOM 3562 C C . VAL B 1 135 ? -17.219 -13.484 -17.406 1 93.31 135 VAL B C 1
ATOM 3564 O O . VAL B 1 135 ? -17.938 -13.008 -16.531 1 93.31 135 VAL B O 1
ATOM 3567 N N . LEU B 1 136 ? -17.094 -14.805 -17.609 1 93 136 LEU B N 1
ATOM 3568 C CA . LEU B 1 136 ? -17.812 -15.758 -16.781 1 93 136 LEU B CA 1
ATOM 3569 C C . LEU B 1 136 ? -17.406 -15.633 -15.32 1 93 136 LEU B C 1
ATOM 3571 O O . LEU B 1 136 ? -18.25 -15.594 -14.422 1 93 136 LEU B O 1
ATOM 3575 N N . LEU B 1 137 ? -16.078 -15.57 -15.094 1 94.31 137 LEU B N 1
ATOM 3576 C CA . LEU B 1 137 ? -15.586 -15.422 -13.727 1 94.31 137 LEU B CA 1
ATOM 3577 C C . LEU B 1 137 ? -16.062 -14.102 -13.125 1 94.31 137 LEU B C 1
ATOM 3579 O O . LEU B 1 137 ? -16.531 -14.07 -11.984 1 94.31 137 LEU B O 1
ATOM 3583 N N . ARG B 1 138 ? -15.953 -13 -13.875 1 96.12 138 ARG B N 1
ATOM 3584 C CA . ARG B 1 138 ? -16.359 -11.672 -13.422 1 96.12 138 ARG B CA 1
ATOM 3585 C C . ARG B 1 138 ? -17.828 -11.672 -13.008 1 96.12 138 ARG B C 1
ATOM 3587 O O . ARG B 1 138 ? -18.172 -11.203 -11.914 1 96.12 138 ARG B O 1
ATOM 3594 N N . GLU B 1 139 ? -18.688 -12.242 -13.836 1 94.75 139 GLU B N 1
ATOM 3595 C CA . GLU B 1 139 ? -20.125 -12.258 -13.578 1 94.75 139 GLU B CA 1
ATOM 3596 C C . GLU B 1 139 ? -20.469 -13.164 -12.398 1 94.75 139 GLU B C 1
ATOM 3598 O O . GLU B 1 139 ? -21.344 -12.836 -11.594 1 94.75 139 GLU B O 1
ATOM 3603 N N . ALA B 1 140 ? -19.797 -14.281 -12.344 1 95 140 ALA B N 1
ATOM 3604 C CA . ALA B 1 140 ? -20.031 -15.195 -11.234 1 95 140 ALA B CA 1
ATOM 3605 C C . ALA B 1 140 ? -19.703 -14.531 -9.898 1 95 140 ALA B C 1
ATOM 3607 O O . ALA B 1 140 ? -20.484 -14.617 -8.945 1 95 140 ALA B O 1
ATOM 3608 N N . LEU B 1 141 ? -18.594 -13.852 -9.836 1 97 141 LEU B N 1
ATOM 3609 C CA . LEU B 1 141 ? -18.188 -13.164 -8.617 1 97 141 LEU B CA 1
ATOM 3610 C C . LEU B 1 141 ? -19.125 -12.008 -8.305 1 97 141 LEU B C 1
ATOM 3612 O O . LEU B 1 141 ? -19.453 -11.773 -7.141 1 97 141 LEU B O 1
ATOM 3616 N N . ARG B 1 142 ? -19.578 -11.344 -9.312 1 95.81 142 ARG B N 1
ATOM 3617 C CA . ARG B 1 142 ? -20.5 -10.227 -9.141 1 95.81 142 ARG B CA 1
ATOM 3618 C C . ARG B 1 142 ? -21.828 -10.703 -8.562 1 95.81 142 ARG B C 1
ATOM 3620 O O . ARG B 1 142 ? -22.344 -10.125 -7.594 1 95.81 142 ARG B O 1
ATOM 3627 N N . ARG B 1 143 ? -22.328 -11.742 -9.031 1 95.31 143 ARG B N 1
ATOM 3628 C CA . ARG B 1 143 ? -23.641 -12.258 -8.633 1 95.31 143 ARG B CA 1
ATOM 3629 C C . ARG B 1 143 ? -23.594 -12.789 -7.207 1 95.31 143 ARG B C 1
ATOM 3631 O O . ARG B 1 143 ? -24.594 -12.68 -6.477 1 95.31 143 ARG B O 1
ATOM 3638 N N . THR B 1 144 ? -22.484 -13.344 -6.895 1 96.31 144 THR B N 1
ATOM 3639 C CA . THR B 1 144 ? -22.391 -13.977 -5.582 1 96.31 144 THR B CA 1
ATOM 3640 C C . THR B 1 144 ? -21.891 -12.977 -4.535 1 96.31 144 THR B C 1
ATOM 3642 O O . THR B 1 144 ? -21.984 -13.234 -3.334 1 96.31 144 THR B O 1
ATOM 3645 N N . ASP B 1 145 ? -21.344 -11.867 -4.949 1 94.88 145 ASP B N 1
ATOM 3646 C CA . ASP B 1 145 ? -20.734 -10.859 -4.082 1 94.88 145 ASP B CA 1
ATOM 3647 C C . ASP B 1 145 ? -19.594 -11.453 -3.26 1 94.88 145 ASP B C 1
ATOM 3649 O O . ASP B 1 145 ? -19.5 -11.219 -2.053 1 94.88 145 ASP B O 1
ATOM 3653 N N . LEU B 1 146 ? -18.859 -12.344 -3.947 1 97.31 146 LEU B N 1
ATOM 3654 C CA . LEU B 1 146 ? -17.703 -12.977 -3.314 1 97.31 146 LEU B CA 1
ATOM 3655 C C . LEU B 1 146 ? -16.406 -12.469 -3.918 1 97.31 146 LEU B C 1
ATOM 3657 O O . LEU B 1 146 ? -16.391 -11.93 -5.027 1 97.31 146 LEU B O 1
ATOM 3661 N N . LEU B 1 147 ? -15.336 -12.594 -3.139 1 97.75 147 LEU B N 1
ATOM 3662 C CA . LEU B 1 147 ? -13.961 -12.391 -3.588 1 97.75 147 LEU B CA 1
ATOM 3663 C C . LEU B 1 147 ? -13.266 -13.727 -3.824 1 97.75 147 LEU B C 1
ATOM 3665 O O . LEU B 1 147 ? -13.438 -14.672 -3.049 1 97.75 147 LEU B O 1
ATOM 3669 N N . ALA B 1 148 ? -12.539 -13.766 -4.883 1 98.12 148 ALA B N 1
ATOM 3670 C CA . ALA B 1 148 ? -11.672 -14.922 -5.078 1 98.12 148 ALA B CA 1
ATOM 3671 C C . ALA B 1 148 ? -10.328 -14.734 -4.375 1 98.12 148 ALA B C 1
ATOM 3673 O O . ALA B 1 148 ? -9.609 -13.766 -4.648 1 98.12 148 ALA B O 1
ATOM 3674 N N . VAL B 1 149 ? -10 -15.57 -3.42 1 98.06 149 VAL B N 1
ATOM 3675 C CA . VAL B 1 149 ? -8.695 -15.57 -2.775 1 98.06 149 VAL B CA 1
ATOM 3676 C C . VAL B 1 149 ? -7.699 -16.359 -3.625 1 98.06 149 VAL B C 1
ATOM 3678 O O . VAL B 1 149 ? -7.953 -17.516 -3.973 1 98.06 149 VAL B O 1
ATOM 3681 N N . VAL B 1 150 ? -6.613 -15.719 -3.955 1 97.56 150 VAL B N 1
ATOM 3682 C CA . VAL B 1 150 ? -5.668 -16.328 -4.883 1 97.56 150 VAL B CA 1
ATOM 3683 C C . VAL B 1 150 ? -4.246 -16.188 -4.352 1 97.56 150 VAL B C 1
ATOM 3685 O O . VAL B 1 150 ? -4.008 -15.438 -3.4 1 97.56 150 VAL B O 1
ATOM 3688 N N . LYS B 1 151 ? -3.348 -16.922 -4.906 1 96.44 151 LYS B N 1
ATOM 3689 C CA . LYS B 1 151 ? -1.908 -16.734 -4.742 1 96.44 151 LYS B CA 1
ATOM 3690 C C . LYS B 1 151 ? -1.247 -16.375 -6.07 1 96.44 151 LYS B C 1
ATOM 3692 O O . LYS B 1 151 ? -1.583 -16.953 -7.109 1 96.44 151 LYS B O 1
ATOM 3697 N N . ILE B 1 152 ? -0.355 -15.492 -6.008 1 96.5 152 ILE B N 1
ATOM 3698 C CA . ILE B 1 152 ? 0.363 -15.062 -7.203 1 96.5 152 ILE B CA 1
ATOM 3699 C C . ILE B 1 152 ? 1.815 -14.75 -6.848 1 96.5 152 ILE B C 1
ATOM 3701 O O . ILE B 1 152 ? 2.104 -14.273 -5.746 1 96.5 152 ILE B O 1
ATOM 3705 N N . THR B 1 153 ? 2.691 -15.07 -7.707 1 93.88 153 THR B N 1
ATOM 3706 C CA . THR B 1 153 ? 4.098 -14.719 -7.547 1 93.88 153 THR B CA 1
ATOM 3707 C C . THR B 1 153 ? 4.496 -13.617 -8.531 1 93.88 153 THR B C 1
ATOM 3709 O O . THR B 1 153 ? 4.352 -13.781 -9.742 1 93.88 153 THR B O 1
ATOM 3712 N N . MET B 1 154 ? 4.867 -12.445 -7.934 1 91.12 154 MET B N 1
ATOM 3713 C CA . MET B 1 154 ? 5.359 -11.328 -8.727 1 91.12 154 MET B CA 1
ATOM 3714 C C . MET B 1 154 ? 6.77 -10.938 -8.305 1 91.12 154 MET B C 1
ATOM 3716 O O . MET B 1 154 ? 7.02 -10.695 -7.121 1 91.12 154 MET B O 1
ATOM 3720 N N . ARG B 1 155 ? 7.754 -10.805 -9.172 1 84.5 155 ARG B N 1
ATOM 3721 C CA . ARG B 1 155 ? 9.133 -10.383 -8.914 1 84.5 155 ARG B CA 1
ATOM 3722 C C . ARG B 1 155 ? 9.719 -11.141 -7.727 1 84.5 155 ARG B C 1
ATOM 3724 O O . ARG B 1 155 ? 10.25 -10.531 -6.797 1 84.5 155 ARG B O 1
ATOM 3731 N N . GLN B 1 156 ? 9.547 -12.398 -7.695 1 81.94 156 GLN B N 1
ATOM 3732 C CA . GLN B 1 156 ? 10.164 -13.305 -6.73 1 81.94 156 GLN B CA 1
ATOM 3733 C C . GLN B 1 156 ? 9.547 -13.141 -5.348 1 81.94 156 GLN B C 1
ATOM 3735 O O . GLN B 1 156 ? 10.234 -13.266 -4.332 1 81.94 156 GLN B O 1
ATOM 3740 N N . ARG B 1 157 ? 8.336 -12.688 -5.379 1 89.69 157 ARG B N 1
ATOM 3741 C CA . ARG B 1 157 ? 7.543 -12.625 -4.156 1 89.69 157 ARG B CA 1
ATOM 3742 C C . ARG B 1 157 ? 6.172 -13.258 -4.363 1 89.69 157 ARG B C 1
ATOM 3744 O O . ARG B 1 157 ? 5.41 -12.836 -5.238 1 89.69 157 ARG B O 1
ATOM 3751 N N . GLU B 1 158 ? 5.984 -14.344 -3.629 1 93.81 158 GLU B N 1
ATOM 3752 C CA . GLU B 1 158 ? 4.629 -14.891 -3.609 1 93.81 158 GLU B CA 1
ATOM 3753 C C . GLU B 1 158 ? 3.744 -14.125 -2.625 1 93.81 158 GLU B C 1
ATOM 3755 O O . GLU B 1 158 ? 4.16 -13.836 -1.503 1 93.81 158 GLU B O 1
ATOM 3760 N N . THR B 1 159 ? 2.619 -13.852 -3.078 1 95.31 159 THR B N 1
ATOM 3761 C CA . THR B 1 159 ? 1.723 -13.117 -2.193 1 95.31 159 THR B CA 1
ATOM 3762 C C . THR B 1 159 ? 0.291 -13.625 -2.328 1 95.31 159 THR B C 1
ATOM 3764 O O . THR B 1 159 ? -0.08 -14.188 -3.361 1 95.31 159 THR B O 1
ATOM 3767 N N . LEU B 1 160 ? -0.426 -13.539 -1.181 1 96.75 160 LEU B N 1
ATOM 3768 C CA . LEU B 1 160 ? -1.877 -13.688 -1.203 1 96.75 160 LEU B CA 1
ATOM 3769 C C . LEU B 1 160 ? -2.533 -12.492 -1.885 1 96.75 160 LEU B C 1
ATOM 3771 O O . LEU B 1 160 ? -1.986 -11.391 -1.871 1 96.75 160 LEU B O 1
ATOM 3775 N N . ALA B 1 161 ? -3.65 -12.758 -2.543 1 98.19 161 ALA B N 1
ATOM 3776 C CA . ALA B 1 161 ? -4.398 -11.68 -3.18 1 98.19 161 ALA B CA 1
ATOM 3777 C C . ALA B 1 161 ? -5.883 -12.023 -3.287 1 98.19 161 ALA B C 1
ATOM 3779 O O . ALA B 1 161 ? -6.285 -13.156 -2.99 1 98.19 161 ALA B O 1
ATOM 3780 N N . THR B 1 162 ? -6.707 -11.07 -3.59 1 98.38 162 THR B N 1
ATOM 3781 C CA . THR B 1 162 ? -8.109 -11.266 -3.93 1 98.38 162 THR B CA 1
ATOM 3782 C C . THR B 1 162 ? -8.414 -10.727 -5.324 1 98.38 162 THR B C 1
ATOM 3784 O O . THR B 1 162 ? -7.773 -9.781 -5.781 1 98.38 162 THR B O 1
ATOM 3787 N N . ILE B 1 163 ? -9.312 -11.359 -5.992 1 98.62 163 ILE B N 1
ATOM 3788 C CA . ILE B 1 163 ? -9.844 -10.875 -7.262 1 98.62 163 ILE B CA 1
ATOM 3789 C C . ILE B 1 163 ? -11.328 -10.531 -7.105 1 98.62 163 ILE B C 1
ATOM 3791 O O . ILE B 1 163 ? -12.094 -11.305 -6.52 1 98.62 163 ILE B O 1
ATOM 3795 N N . ARG B 1 164 ? -11.742 -9.422 -7.578 1 98.06 164 ARG B N 1
ATOM 3796 C CA . ARG B 1 164 ? -13.141 -8.984 -7.535 1 98.06 164 ARG B CA 1
ATOM 3797 C C . ARG B 1 164 ? -13.516 -8.234 -8.812 1 98.06 164 ARG B C 1
ATOM 3799 O O . ARG B 1 164 ? -12.641 -7.695 -9.5 1 98.06 164 ARG B O 1
ATOM 3806 N N . PRO B 1 165 ? -14.82 -8.219 -9.086 1 96.81 165 PRO B N 1
ATOM 3807 C CA . PRO B 1 165 ? -15.258 -7.359 -10.188 1 96.81 165 PRO B CA 1
ATOM 3808 C C . PRO B 1 165 ? -15.289 -5.879 -9.805 1 96.81 165 PRO B C 1
ATOM 3810 O O . PRO B 1 165 ? -15.625 -5.539 -8.672 1 96.81 165 PRO B O 1
ATOM 3813 N N . ALA B 1 166 ? -14.883 -5.059 -10.625 1 94.62 166 ALA B N 1
ATOM 3814 C CA . ALA B 1 166 ? -15.031 -3.607 -10.562 1 94.62 166 ALA B CA 1
ATOM 3815 C C . ALA B 1 166 ? -15.445 -3.043 -11.922 1 94.62 166 ALA B C 1
ATOM 3817 O O . ALA B 1 166 ? -14.617 -2.893 -12.82 1 94.62 166 ALA B O 1
ATOM 3818 N N . GLY B 1 167 ? -16.703 -2.652 -11.922 1 91.5 167 GLY B N 1
ATOM 3819 C CA . GLY B 1 167 ? -17.203 -2.361 -13.258 1 91.5 167 GLY B CA 1
ATOM 3820 C C . GLY B 1 167 ? -17.094 -3.537 -14.211 1 91.5 167 GLY B C 1
ATOM 3821 O O . GLY B 1 167 ? -17.562 -4.633 -13.914 1 91.5 167 GLY B O 1
ATOM 3822 N N . ASP B 1 168 ? -16.328 -3.363 -15.352 1 92.56 168 ASP B N 1
ATOM 3823 C CA . ASP B 1 168 ? -16.25 -4.406 -16.375 1 92.56 168 ASP B CA 1
ATOM 3824 C C . ASP B 1 168 ? -14.891 -5.098 -16.344 1 92.56 168 ASP B C 1
ATOM 3826 O O . ASP B 1 168 ? -14.555 -5.863 -17.25 1 92.56 168 ASP B O 1
ATOM 3830 N N . VAL B 1 169 ? -14.156 -4.84 -15.273 1 96.19 169 VAL B N 1
ATOM 3831 C CA . VAL B 1 169 ? -12.836 -5.465 -15.227 1 96.19 169 VAL B CA 1
ATOM 3832 C C . VAL B 1 169 ? -12.68 -6.23 -13.914 1 96.19 169 VAL B C 1
ATOM 3834 O O . VAL B 1 169 ? -13.406 -5.984 -12.945 1 96.19 169 VAL B O 1
ATOM 3837 N N . LEU B 1 170 ? -11.797 -7.207 -13.984 1 97.62 170 LEU B N 1
ATOM 3838 C CA . LEU B 1 170 ? -11.352 -7.859 -12.758 1 97.62 170 LEU B CA 1
ATOM 3839 C C . LEU B 1 170 ? -10.172 -7.113 -12.141 1 97.62 170 LEU B C 1
ATOM 3841 O O . LEU B 1 170 ? -9.258 -6.699 -12.859 1 97.62 170 LEU B O 1
ATOM 3845 N N . VAL B 1 171 ? -10.289 -6.914 -10.805 1 98.12 171 VAL B N 1
ATOM 3846 C CA . VAL B 1 171 ? -9.258 -6.215 -10.047 1 98.12 171 VAL B CA 1
ATOM 3847 C C . VAL B 1 171 ? -8.617 -7.172 -9.047 1 98.12 171 VAL B C 1
ATOM 3849 O O . VAL B 1 171 ? -9.312 -7.922 -8.352 1 98.12 171 VAL B O 1
ATOM 3852 N N . LEU B 1 172 ? -7.316 -7.141 -9.07 1 98.44 172 LEU B N 1
ATOM 3853 C CA . LEU B 1 172 ? -6.547 -7.953 -8.133 1 98.44 172 LEU B CA 1
ATOM 3854 C C . LEU B 1 172 ? -5.934 -7.086 -7.035 1 98.44 172 LEU B C 1
ATOM 3856 O O . LEU B 1 172 ? -5.266 -6.09 -7.324 1 98.44 172 LEU B O 1
ATOM 3860 N N . HIS B 1 173 ? -6.238 -7.379 -5.777 1 98 173 HIS B N 1
ATOM 3861 C CA . HIS B 1 173 ? -5.629 -6.742 -4.613 1 98 173 HIS B CA 1
ATOM 3862 C C . HIS B 1 173 ? -4.652 -7.684 -3.916 1 98 173 HIS B C 1
ATOM 3864 O O . HIS B 1 173 ? -5.059 -8.727 -3.398 1 98 173 HIS B O 1
ATOM 3870 N N . THR B 1 174 ? -3.398 -7.348 -3.959 1 97.69 174 THR B N 1
ATOM 3871 C CA . THR B 1 174 ? -2.479 -8.156 -3.166 1 97.69 174 THR B CA 1
ATOM 3872 C C . THR B 1 174 ? -2.699 -7.922 -1.675 1 97.69 174 THR B C 1
ATOM 3874 O O . THR B 1 174 ? -3.191 -6.863 -1.273 1 97.69 174 THR B O 1
ATOM 3877 N N . MET B 1 175 ? -2.393 -8.906 -0.919 1 97.38 175 MET B N 1
ATOM 3878 C CA . MET B 1 175 ? -2.646 -8.867 0.518 1 97.38 175 MET B CA 1
ATOM 3879 C C . MET B 1 175 ? -1.376 -9.172 1.304 1 97.38 175 MET B C 1
ATOM 3881 O O . MET B 1 175 ? -0.497 -9.891 0.817 1 97.38 175 MET B O 1
ATOM 3885 N N . LEU B 1 176 ? -1.313 -8.586 2.467 1 96.44 176 LEU B N 1
ATOM 3886 C CA . LEU B 1 176 ? -0.283 -8.969 3.428 1 96.44 176 LEU B CA 1
ATOM 3887 C C . LEU B 1 176 ? -0.551 -10.352 3.996 1 96.44 176 LEU B C 1
ATOM 3889 O O . LEU B 1 176 ? -1.708 -10.758 4.145 1 96.44 176 LEU B O 1
ATOM 3893 N N . TRP B 1 177 ? 0.56 -11.055 4.23 1 95.31 177 TRP B N 1
ATOM 3894 C CA . TRP B 1 177 ? 0.443 -12.273 5.031 1 95.31 177 TRP B CA 1
ATOM 3895 C C . TRP B 1 177 ? 0.109 -11.938 6.48 1 95.31 177 TRP B C 1
ATOM 3897 O O . TRP B 1 177 ? 0.44 -10.852 6.965 1 95.31 177 TRP B O 1
ATOM 3907 N N . PRO B 1 178 ? -0.577 -12.867 7.156 1 93.44 178 PRO B N 1
ATOM 3908 C CA . PRO B 1 178 ? -0.982 -12.555 8.531 1 93.44 178 PRO B CA 1
ATOM 3909 C C . PRO B 1 178 ? 0.2 -12.195 9.43 1 93.44 178 PRO B C 1
ATOM 3911 O O . PRO B 1 178 ? 0.07 -11.352 10.312 1 93.44 178 PRO B O 1
ATOM 3914 N N . ASP B 1 179 ? 1.324 -12.812 9.188 1 93.06 179 ASP B N 1
ATOM 3915 C CA . ASP B 1 179 ? 2.482 -12.57 10.039 1 93.06 179 ASP B CA 1
ATOM 3916 C C . ASP B 1 179 ? 3.156 -11.25 9.695 1 93.06 179 ASP B C 1
ATOM 3918 O O . ASP B 1 179 ? 4.109 -10.836 10.359 1 93.06 179 ASP B O 1
ATOM 3922 N N . GLU B 1 180 ? 2.686 -10.578 8.695 1 95.19 180 GLU B N 1
ATOM 3923 C CA . GLU B 1 180 ? 3.211 -9.266 8.328 1 95.19 180 GLU B CA 1
ATOM 3924 C C . GLU B 1 180 ? 2.428 -8.148 9.008 1 95.19 180 GLU B C 1
ATOM 3926 O O . GLU B 1 180 ? 2.797 -6.977 8.914 1 95.19 180 GLU B O 1
ATOM 3931 N N . ILE B 1 181 ? 1.408 -8.492 9.656 1 94.5 181 ILE B N 1
ATOM 3932 C CA . ILE B 1 181 ? 0.599 -7.516 10.383 1 94.5 181 ILE B CA 1
ATOM 3933 C C . ILE B 1 181 ? 0.979 -7.523 11.859 1 94.5 181 ILE B C 1
ATOM 3935 O O . ILE B 1 181 ? 0.854 -8.547 12.531 1 94.5 181 ILE B O 1
ATOM 3939 N N . ARG B 1 182 ? 1.359 -6.352 12.398 1 93.75 182 ARG B N 1
ATOM 3940 C CA . ARG B 1 182 ? 1.776 -6.219 13.789 1 93.75 182 ARG B CA 1
ATOM 3941 C C . ARG B 1 182 ? 0.573 -6.242 14.727 1 93.75 182 ARG B C 1
ATOM 3943 O O . ARG B 1 182 ? -0.524 -5.828 14.352 1 93.75 182 ARG B O 1
ATOM 3950 N N . ARG B 1 183 ? 0.784 -6.742 15.82 1 90.31 183 ARG B N 1
ATOM 3951 C CA . ARG B 1 183 ? -0.186 -6.586 16.906 1 90.31 183 ARG B CA 1
ATOM 3952 C C . ARG B 1 183 ? 0.119 -5.352 17.734 1 90.31 183 ARG B C 1
ATOM 3954 O O . ARG B 1 183 ? 1.237 -5.188 18.234 1 90.31 183 ARG B O 1
ATOM 3961 N N . PRO B 1 184 ? -0.838 -4.441 17.844 1 89.62 184 PRO B N 1
ATOM 3962 C CA . PRO B 1 184 ? -0.57 -3.273 18.688 1 89.62 184 PRO B CA 1
ATOM 3963 C C . PRO B 1 184 ? -0.206 -3.656 20.125 1 89.62 184 PRO B C 1
ATOM 3965 O O . PRO B 1 184 ? -0.863 -4.512 20.719 1 89.62 184 PRO B O 1
ATOM 3968 N N . ASP B 1 185 ? 0.875 -3.111 20.594 1 86.38 185 ASP B N 1
ATOM 3969 C CA . ASP B 1 185 ? 1.341 -3.355 21.969 1 86.38 185 ASP B CA 1
ATOM 3970 C C . ASP B 1 185 ? 1.577 -2.043 22.703 1 86.38 185 ASP B C 1
ATOM 3972 O O . ASP B 1 185 ? 2.711 -1.727 23.062 1 86.38 185 ASP B O 1
ATOM 3976 N N . PHE B 1 186 ? 0.528 -1.384 22.969 1 88.69 186 PHE B N 1
ATOM 3977 C CA . PHE B 1 186 ? 0.613 -0.082 23.609 1 88.69 186 PHE B CA 1
ATOM 3978 C C . PHE B 1 186 ? 0.31 -0.201 25.109 1 88.69 186 PHE B C 1
ATOM 3980 O O . PHE B 1 186 ? -0.557 -0.98 25.516 1 88.69 186 PHE B O 1
ATOM 3987 N N . ASP B 1 187 ? 0.89 0.614 25.891 1 82.31 187 ASP B N 1
ATOM 3988 C CA . ASP B 1 187 ? 0.75 0.59 27.344 1 82.31 187 ASP B CA 1
ATOM 3989 C C . ASP B 1 187 ? -0.703 0.812 27.766 1 82.31 187 ASP B C 1
ATOM 3991 O O . ASP B 1 187 ? -1.178 0.208 28.734 1 82.31 187 ASP B O 1
ATOM 3995 N N . PHE B 1 188 ? -1.347 1.624 27.094 1 83.19 188 PHE B N 1
ATOM 3996 C CA . PHE B 1 188 ? -2.688 1.999 27.531 1 83.19 188 PHE B CA 1
ATOM 3997 C C . PHE B 1 188 ? -3.664 0.847 27.328 1 83.19 188 PHE B C 1
ATOM 3999 O O . PHE B 1 188 ? -4.777 0.873 27.859 1 83.19 188 PHE B O 1
ATOM 4006 N N . LEU B 1 189 ? -3.258 -0.178 26.594 1 83.81 189 LEU B N 1
ATOM 4007 C CA . LEU B 1 189 ? -4.098 -1.348 26.359 1 83.81 189 LEU B CA 1
ATOM 4008 C C . LEU B 1 189 ? -4.047 -2.301 27.547 1 83.81 189 LEU B C 1
ATOM 4010 O O . LEU B 1 189 ? -4.922 -3.154 27.703 1 83.81 189 LEU B O 1
ATOM 4014 N N . THR B 1 190 ? -2.932 -2.436 28.266 1 76.25 190 THR B N 1
ATOM 4015 C CA . THR B 1 190 ? -2.729 -3.348 29.391 1 76.25 190 THR B CA 1
ATOM 4016 C C . THR B 1 190 ? -3.055 -2.66 30.703 1 76.25 190 THR B C 1
ATOM 4018 O O . THR B 1 190 ? -3.379 -3.324 31.703 1 76.25 190 THR B O 1
ATOM 4021 N N . ASP B 1 191 ? -2.48 -1.467 30.828 1 63.03 191 ASP B N 1
ATOM 4022 C CA . ASP B 1 191 ? -2.693 -0.78 32.094 1 63.03 191 ASP B CA 1
ATOM 4023 C C . ASP B 1 191 ? -4.156 -0.854 32.531 1 63.03 191 ASP B C 1
ATOM 4025 O O . ASP B 1 191 ? -5.055 -0.83 31.688 1 63.03 191 ASP B O 1
ATOM 4029 N N . ASP B 1 192 ? -4.41 -1.682 33.5 1 50.94 192 ASP B N 1
ATOM 4030 C CA . ASP B 1 192 ? -5.703 -1.689 34.188 1 50.94 192 ASP B CA 1
ATOM 4031 C C . ASP B 1 192 ? -6.473 -0.399 33.906 1 50.94 192 ASP B C 1
ATOM 4033 O O . ASP B 1 192 ? -7.559 -0.189 34.469 1 50.94 192 ASP B O 1
ATOM 4037 N N . ALA B 1 193 ? -5.742 0.613 33.781 1 47.47 193 ALA B N 1
ATOM 4038 C CA . ALA B 1 193 ? -6.48 1.869 33.688 1 47.47 193 ALA B CA 1
ATOM 4039 C C . ALA B 1 193 ? -7.281 1.937 32.406 1 47.47 193 ALA B C 1
ATOM 4041 O O . ALA B 1 193 ? -7.711 3.016 31.969 1 47.47 193 ALA B O 1
ATOM 4042 N N . GLY B 1 194 ? -7.105 0.979 31.453 1 48.94 194 GLY B N 1
ATOM 4043 C CA . GLY B 1 194 ? -7.914 1.222 30.266 1 48.94 194 GLY B CA 1
ATOM 4044 C C . GLY B 1 194 ? -9.289 1.783 30.594 1 48.94 194 GLY B C 1
ATOM 4045 O O . GLY B 1 194 ? -10.188 1.752 29.75 1 48.94 194 GLY B O 1
ATOM 4046 N N . ASP B 1 195 ? -9.664 1.522 31.719 1 48.66 195 ASP B N 1
ATOM 4047 C CA . ASP B 1 195 ? -10.992 2.049 32 1 48.66 195 ASP B CA 1
ATOM 4048 C C . ASP B 1 195 ? -11.023 3.57 31.875 1 48.66 195 ASP B C 1
ATOM 4050 O O . ASP B 1 195 ? -10.828 4.285 32.875 1 48.66 195 ASP B O 1
ATOM 4054 N N . THR B 1 196 ? -10.102 4.098 30.953 1 61.03 196 THR B N 1
ATOM 4055 C CA . THR B 1 196 ? -10.477 5.496 30.766 1 61.03 196 THR B CA 1
ATOM 4056 C C . THR B 1 196 ? -12 5.633 30.672 1 61.03 196 THR B C 1
ATOM 4058 O O . THR B 1 196 ? -12.594 5.293 29.641 1 61.03 196 THR B O 1
ATOM 4061 N N . GLU B 1 197 ? -12.648 5.434 31.812 1 70.62 197 GLU B N 1
ATOM 4062 C CA . GLU B 1 197 ? -14.102 5.445 32 1 70.62 197 GLU B CA 1
ATOM 4063 C C . GLU B 1 197 ? -14.727 6.68 31.359 1 70.62 197 GLU B C 1
ATOM 4065 O O . GLU B 1 197 ? -14.359 7.809 31.688 1 70.62 197 GLU B O 1
ATOM 4070 N N . VAL B 1 198 ? -15.07 6.539 30.172 1 84.19 198 VAL B N 1
ATOM 4071 C CA . VAL B 1 198 ? -15.906 7.547 29.531 1 84.19 198 VAL B CA 1
ATOM 4072 C C . VAL B 1 198 ? -17.375 7.285 29.844 1 84.19 198 VAL B C 1
ATOM 4074 O O . VAL B 1 198 ? -17.812 6.133 29.891 1 84.19 198 VAL B O 1
ATOM 4077 N N . SER B 1 199 ? -18.062 8.32 30.297 1 88.12 199 SER B N 1
ATOM 4078 C CA . SER B 1 199 ? -19.469 8.188 30.641 1 88.12 199 SER B CA 1
ATOM 4079 C C . SER B 1 199 ? -20.328 7.965 29.406 1 88.12 199 SER B C 1
ATOM 4081 O O . SER B 1 199 ? -19.906 8.266 28.297 1 88.12 199 SER B O 1
ATOM 4083 N N . LYS B 1 200 ? -21.5 7.426 29.672 1 91.06 200 LYS B N 1
ATOM 4084 C CA . LYS B 1 200 ? -22.469 7.23 28.594 1 91.06 200 LYS B CA 1
ATOM 4085 C C . LYS B 1 200 ? -22.844 8.555 27.938 1 91.06 200 LYS B C 1
ATOM 4087 O O . LYS B 1 200 ? -23.016 8.625 26.719 1 91.06 200 LYS B O 1
ATOM 4092 N N . GLN B 1 201 ? -22.953 9.555 28.797 1 90.62 201 GLN B N 1
ATOM 4093 C CA . GLN B 1 201 ? -23.297 10.875 28.281 1 90.62 201 GLN B CA 1
ATOM 4094 C C . GLN B 1 201 ? -22.234 11.398 27.344 1 90.62 201 GLN B C 1
ATOM 4096 O O . GLN B 1 201 ? -22.547 11.961 26.281 1 90.62 201 GLN B O 1
ATOM 4101 N N . GLU B 1 202 ? -21.031 11.266 27.734 1 89.81 202 GLU B N 1
ATOM 4102 C CA . GLU B 1 202 ? -19.922 11.703 26.891 1 89.81 202 GLU B CA 1
ATOM 4103 C C . GLU B 1 202 ? -19.906 10.953 25.562 1 89.81 202 GLU B C 1
ATOM 4105 O O . GLU B 1 202 ? -19.703 11.547 24.5 1 89.81 202 GLU B O 1
ATOM 4110 N N . ILE B 1 203 ? -20.172 9.703 25.609 1 92.38 203 ILE B N 1
ATOM 4111 C CA . ILE B 1 203 ? -20.188 8.875 24.406 1 92.38 203 ILE B CA 1
ATOM 4112 C C . ILE B 1 203 ? -21.328 9.305 23.5 1 92.38 203 ILE B C 1
ATOM 4114 O O . ILE B 1 203 ? -21.156 9.398 22.281 1 92.38 203 ILE B O 1
ATOM 4118 N N . ASP B 1 204 ? -22.469 9.555 24.078 1 93.62 204 ASP B N 1
ATOM 4119 C CA . ASP B 1 204 ? -23.625 9.984 23.312 1 93.62 204 ASP B CA 1
ATOM 4120 C C . ASP B 1 204 ? -23.359 11.305 22.594 1 93.62 204 ASP B C 1
ATOM 4122 O O . ASP B 1 204 ? -23.734 11.477 21.422 1 93.62 204 ASP B O 1
ATOM 4126 N N . MET B 1 205 ? -22.719 12.164 23.281 1 88.69 205 MET B N 1
ATOM 4127 C CA . MET B 1 205 ? -22.391 13.453 22.688 1 88.69 205 MET B CA 1
ATOM 4128 C C . MET B 1 205 ? -21.375 13.289 21.547 1 88.69 205 MET B C 1
ATOM 4130 O O . MET B 1 205 ? -21.547 13.891 20.484 1 88.69 205 MET B O 1
ATOM 4134 N N . ALA B 1 206 ? -20.359 12.492 21.812 1 91.5 206 ALA B N 1
ATOM 4135 C CA . ALA B 1 206 ? -19.375 12.227 20.781 1 91.5 206 ALA B CA 1
ATOM 4136 C C . ALA B 1 206 ? -20.016 11.562 19.562 1 91.5 206 ALA B C 1
ATOM 4138 O O . ALA B 1 206 ? -19.672 11.898 18.422 1 91.5 206 ALA B O 1
ATOM 4139 N N . THR B 1 207 ? -20.891 10.664 19.797 1 94.44 207 THR B N 1
ATOM 4140 C CA . THR B 1 207 ? -21.625 9.984 18.734 1 94.44 207 THR B CA 1
ATOM 4141 C C . THR B 1 207 ? -22.453 10.984 17.922 1 94.44 207 THR B C 1
ATOM 4143 O O . THR B 1 207 ? -22.469 10.914 16.688 1 94.44 207 THR B O 1
ATOM 4146 N N . SER B 1 208 ? -23.047 11.875 18.625 1 92.56 208 SER B N 1
ATOM 4147 C CA . SER B 1 208 ? -23.828 12.914 17.953 1 92.56 208 SER B CA 1
ATOM 4148 C C . SER B 1 208 ? -22.953 13.781 17.062 1 92.56 208 SER B C 1
ATOM 4150 O O . SER B 1 208 ? -23.344 14.156 15.961 1 92.56 208 SER B O 1
ATOM 4152 N N . LEU B 1 209 ? -21.797 14.148 17.547 1 90.25 209 LEU B N 1
ATOM 4153 C CA . LEU B 1 209 ? -20.859 14.938 16.766 1 90.25 209 LEU B CA 1
ATOM 4154 C C . LEU B 1 209 ? -20.484 14.203 15.484 1 90.25 209 LEU B C 1
ATOM 4156 O O . LEU B 1 209 ? -20.5 14.797 14.398 1 90.25 209 LEU B O 1
ATOM 4160 N N . VAL B 1 210 ? -20.172 12.922 15.547 1 93.12 210 VAL B N 1
ATOM 4161 C CA . VAL B 1 210 ? -19.812 12.094 14.406 1 93.12 210 VAL B CA 1
ATOM 4162 C C . VAL B 1 210 ? -20.969 12.039 13.406 1 93.12 210 VAL B C 1
ATOM 4164 O O . VAL B 1 210 ? -20.75 12.18 12.203 1 93.12 210 VAL B O 1
ATOM 4167 N N . GLU B 1 211 ? -22.172 11.859 13.898 1 93.69 211 GLU B N 1
ATOM 4168 C CA . GLU B 1 211 ? -23.344 11.797 13.047 1 93.69 211 GLU B CA 1
ATOM 4169 C C . GLU B 1 211 ? -23.562 13.117 12.312 1 93.69 211 GLU B C 1
ATOM 4171 O O . GLU B 1 211 ? -23.984 13.125 11.148 1 93.69 211 GLU B O 1
ATOM 4176 N N . ASN B 1 212 ? -23.266 14.188 13.008 1 91.31 212 ASN B N 1
ATOM 4177 C CA . ASN B 1 212 ? -23.438 15.5 12.406 1 91.31 212 ASN B CA 1
ATOM 4178 C C . ASN B 1 212 ? -22.422 15.758 11.305 1 91.31 212 ASN B C 1
ATOM 4180 O O . ASN B 1 212 ? -22.625 16.625 10.445 1 91.31 212 ASN B O 1
ATOM 4184 N N . MET B 1 213 ? -21.344 15.008 11.32 1 92.25 213 MET B N 1
ATOM 4185 C CA . MET B 1 213 ? -20.281 15.172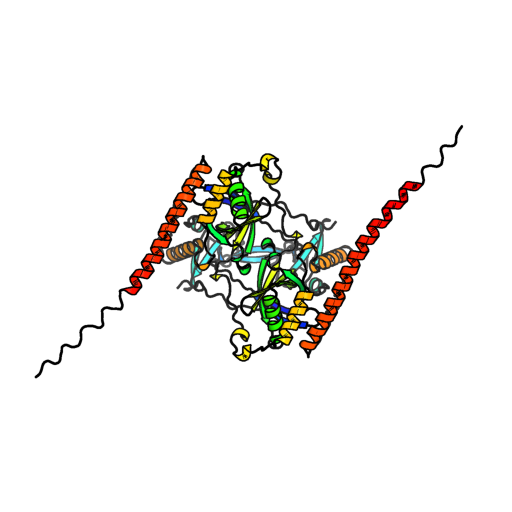 10.328 1 92.25 213 MET B CA 1
ATOM 4186 C C . MET B 1 213 ? -20.391 14.109 9.242 1 92.25 213 MET B C 1
ATOM 4188 O O . MET B 1 213 ? -19.453 13.922 8.453 1 92.25 213 MET B O 1
ATOM 4192 N N . THR B 1 214 ? -21.453 13.375 9.227 1 95 214 THR B N 1
ATOM 4193 C CA . THR B 1 214 ? -21.594 12.258 8.289 1 95 214 THR B CA 1
ATOM 4194 C C . THR B 1 214 ? -21.953 12.773 6.898 1 95 214 THR B C 1
ATOM 4196 O O . THR B 1 214 ? -22.844 13.617 6.75 1 95 214 THR B O 1
ATOM 4199 N N . GLU B 1 215 ? -21.25 12.352 5.891 1 95.56 215 GLU B N 1
ATOM 4200 C CA . GLU B 1 215 ? -21.469 12.609 4.473 1 95.56 215 GLU B CA 1
ATOM 4201 C C . GLU B 1 215 ? -21.281 11.344 3.641 1 95.56 215 GLU B C 1
ATOM 4203 O O . GLU B 1 215 ? -20.797 10.336 4.145 1 95.56 215 GLU B O 1
ATOM 4208 N N . ASP B 1 216 ? -21.797 11.398 2.383 1 96.69 216 ASP B N 1
ATOM 4209 C CA . ASP B 1 216 ? -21.406 10.359 1.433 1 96.69 216 ASP B CA 1
ATOM 4210 C C . ASP B 1 216 ? -19.969 10.539 0.983 1 96.69 216 ASP B C 1
ATOM 4212 O O . ASP B 1 216 ? -19.516 11.664 0.765 1 96.69 216 ASP B O 1
ATOM 4216 N N . PHE B 1 217 ? -19.375 9.445 0.809 1 97.25 217 PHE B N 1
ATOM 4217 C CA . PHE B 1 217 ? -17.953 9.508 0.454 1 97.25 217 PHE B CA 1
ATOM 4218 C C . PHE B 1 217 ? -17.781 9.875 -1.016 1 97.25 217 PHE B C 1
ATOM 4220 O O . PHE B 1 217 ? -18.219 9.133 -1.9 1 97.25 217 PHE B O 1
ATOM 4227 N N . ASP B 1 218 ? -17.156 11.031 -1.248 1 96.69 218 ASP B N 1
ATOM 4228 C CA . ASP B 1 218 ? -16.734 11.492 -2.57 1 96.69 218 ASP B CA 1
ATOM 4229 C C . ASP B 1 218 ? -15.305 12.016 -2.549 1 96.69 218 ASP B C 1
ATOM 4231 O O . ASP B 1 218 ? -15.07 13.172 -2.186 1 96.69 218 ASP B O 1
ATOM 4235 N N . PRO B 1 219 ? -14.406 11.195 -2.959 1 94.69 219 PRO B N 1
ATOM 4236 C CA . PRO B 1 219 ? -12.992 11.562 -2.855 1 94.69 219 PRO B CA 1
ATOM 4237 C C . PRO B 1 219 ? -12.641 12.781 -3.713 1 94.69 219 PRO B C 1
ATOM 4239 O O . PRO B 1 219 ? -11.609 13.414 -3.492 1 94.69 219 PRO B O 1
ATOM 4242 N N . THR B 1 220 ? -13.461 13.125 -4.699 1 94.44 220 THR B N 1
ATOM 4243 C CA . THR B 1 220 ? -13.156 14.234 -5.598 1 94.44 220 THR B CA 1
ATOM 4244 C C . THR B 1 220 ? -13.359 15.57 -4.895 1 94.44 220 THR B C 1
ATOM 4246 O O . THR B 1 220 ? -12.922 16.609 -5.395 1 94.44 220 THR B O 1
ATOM 4249 N N . GLU B 1 221 ? -13.961 15.531 -3.725 1 94.81 221 GLU B N 1
ATOM 4250 C CA . GLU B 1 221 ? -14.227 16.75 -2.967 1 94.81 221 GLU B CA 1
ATOM 4251 C C . GLU B 1 221 ? -12.977 17.219 -2.227 1 94.81 221 GLU B C 1
ATOM 4253 O O . GLU B 1 221 ? -12.93 18.359 -1.738 1 94.81 221 GLU B O 1
ATOM 4258 N N . PHE B 1 222 ? -11.977 16.406 -2.133 1 94.44 222 PHE B N 1
ATOM 4259 C CA . PHE B 1 222 ? -10.789 16.719 -1.35 1 94.44 222 PHE B CA 1
ATOM 4260 C C . PHE B 1 222 ? -9.625 17.078 -2.258 1 94.44 222 PHE B C 1
ATOM 4262 O O . PHE B 1 222 ? -9.539 16.594 -3.389 1 94.44 222 PHE B O 1
ATOM 4269 N N . THR B 1 223 ? -8.766 17.922 -1.758 1 92.38 223 THR B N 1
ATOM 4270 C CA . THR B 1 223 ? -7.629 18.375 -2.545 1 92.38 223 THR B CA 1
ATOM 4271 C C . THR B 1 223 ? -6.324 18.188 -1.776 1 92.38 223 THR B C 1
ATOM 4273 O O . THR B 1 223 ? -6.293 18.328 -0.552 1 92.38 223 THR B O 1
ATOM 4276 N N . ASP B 1 224 ? -5.312 17.891 -2.461 1 93.31 224 ASP B N 1
ATOM 4277 C CA . ASP B 1 224 ? -3.961 17.828 -1.915 1 93.31 224 ASP B CA 1
ATOM 4278 C C . ASP B 1 224 ? -3.348 19.219 -1.791 1 93.31 224 ASP B C 1
ATOM 4280 O O . ASP B 1 224 ? -2.738 19.719 -2.738 1 93.31 224 ASP B O 1
ATOM 4284 N N . ASP B 1 225 ? -3.475 19.734 -0.659 1 91.38 225 ASP B N 1
ATOM 4285 C CA . ASP B 1 225 ? -3.037 21.109 -0.437 1 91.38 225 ASP B CA 1
ATOM 4286 C C . ASP B 1 225 ? -1.518 21.219 -0.516 1 91.38 225 ASP B C 1
ATOM 4288 O O . ASP B 1 225 ? -0.986 22.281 -0.868 1 91.38 225 ASP B O 1
ATOM 4292 N N . TYR B 1 226 ? -0.846 20.219 -0.234 1 91.31 226 TYR B N 1
ATOM 4293 C CA . TYR B 1 226 ? 0.609 20.234 -0.325 1 91.31 226 TYR B CA 1
ATOM 4294 C C . TYR B 1 226 ? 1.062 20.375 -1.773 1 91.31 226 TYR B C 1
ATOM 4296 O O . TYR B 1 226 ? 1.904 21.219 -2.086 1 91.31 226 TYR B O 1
ATOM 4304 N N . GLN B 1 227 ? 0.526 19.562 -2.596 1 91.19 227 GLN B N 1
ATOM 4305 C CA . GLN B 1 227 ? 0.897 19.625 -4.004 1 91.19 227 GLN B CA 1
ATOM 4306 C C . GLN B 1 227 ? 0.537 20.969 -4.617 1 91.19 227 GLN B C 1
ATOM 4308 O O . GLN B 1 227 ? 1.263 21.484 -5.469 1 91.19 227 GLN B O 1
ATOM 4313 N N . ARG B 1 228 ? -0.555 21.484 -4.141 1 89.69 228 ARG B N 1
ATOM 4314 C CA . ARG B 1 228 ? -0.95 22.797 -4.609 1 89.69 228 ARG B CA 1
ATOM 4315 C C . ARG B 1 228 ? 0.045 23.859 -4.156 1 89.69 228 ARG B C 1
ATOM 4317 O O . ARG B 1 228 ? 0.455 24.719 -4.945 1 89.69 228 ARG B O 1
ATOM 4324 N N . ALA B 1 229 ? 0.359 23.797 -2.916 1 90.62 229 ALA B N 1
ATOM 4325 C CA . ALA B 1 229 ? 1.328 24.734 -2.369 1 90.62 229 ALA B CA 1
ATOM 4326 C C . ALA B 1 229 ? 2.68 24.609 -3.062 1 90.62 229 ALA B C 1
ATOM 4328 O O . ALA B 1 229 ? 3.352 25.609 -3.332 1 90.62 229 ALA B O 1
ATOM 4329 N N . LEU B 1 230 ? 3.059 23.406 -3.311 1 90.56 230 LEU B N 1
ATOM 4330 C CA . LEU B 1 230 ? 4.32 23.141 -3.992 1 90.56 230 LEU B CA 1
ATOM 4331 C C . LEU B 1 230 ? 4.309 23.719 -5.406 1 90.56 230 LEU B C 1
ATOM 4333 O O . LEU B 1 230 ? 5.297 24.297 -5.848 1 90.56 230 LEU B O 1
ATOM 4337 N N . ALA B 1 231 ? 3.23 23.562 -6.102 1 89.88 231 ALA B N 1
ATOM 4338 C CA . ALA B 1 231 ? 3.078 24.125 -7.438 1 89.88 231 ALA B CA 1
ATOM 4339 C C . ALA B 1 231 ? 3.25 25.641 -7.414 1 89.88 231 ALA B C 1
ATOM 4341 O O . ALA B 1 231 ? 3.928 26.219 -8.273 1 89.88 231 ALA B O 1
ATOM 4342 N N . GLU B 1 232 ? 2.643 26.219 -6.43 1 90.75 232 GLU B N 1
ATOM 4343 C CA . GLU B 1 232 ? 2.748 27.672 -6.281 1 90.75 232 GLU B CA 1
ATOM 4344 C C . GLU B 1 232 ? 4.188 28.094 -5.996 1 90.75 232 GLU B C 1
ATOM 4346 O O . GLU B 1 232 ? 4.652 29.109 -6.516 1 90.75 232 GLU B O 1
ATOM 4351 N N . LEU B 1 233 ? 4.855 27.328 -5.176 1 91 233 LEU B N 1
ATOM 4352 C CA . LEU B 1 233 ? 6.246 27.625 -4.852 1 91 233 LEU B CA 1
ATOM 4353 C C . LEU B 1 233 ? 7.129 27.516 -6.09 1 91 233 LEU B C 1
ATOM 4355 O O . LEU B 1 233 ? 7.957 28.391 -6.344 1 91 233 LEU B O 1
ATOM 4359 N N . ILE B 1 234 ? 6.977 26.453 -6.836 1 90.5 234 ILE B N 1
ATOM 4360 C CA . ILE B 1 234 ? 7.762 26.234 -8.047 1 90.5 234 ILE B CA 1
ATOM 4361 C C . I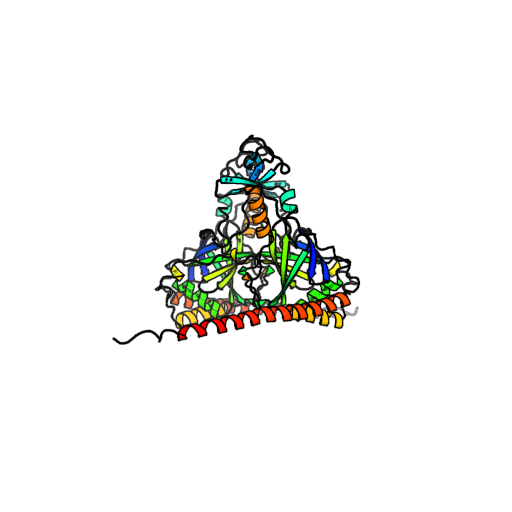LE B 1 234 ? 7.5 27.359 -9.047 1 90.5 234 ILE B C 1
ATOM 4363 O O . ILE B 1 234 ? 8.43 27.891 -9.648 1 90.5 234 ILE B O 1
ATOM 4367 N N . ASP B 1 235 ? 6.227 27.75 -9.18 1 89.75 235 ASP B N 1
ATOM 4368 C CA . ASP B 1 235 ? 5.855 28.844 -10.07 1 89.75 235 ASP B CA 1
ATOM 4369 C C . ASP B 1 235 ? 6.492 30.156 -9.617 1 89.75 235 ASP B C 1
ATOM 4371 O O . ASP B 1 235 ? 7.031 30.906 -10.438 1 89.75 235 ASP B O 1
ATOM 4375 N N . ALA B 1 236 ? 6.441 30.406 -8.375 1 90.31 236 ALA B N 1
ATOM 4376 C CA . ALA B 1 236 ? 7.02 31.625 -7.82 1 90.31 236 ALA B CA 1
ATOM 4377 C C . ALA B 1 236 ? 8.523 31.688 -8.07 1 90.31 236 ALA B C 1
ATOM 4379 O O . ALA B 1 236 ? 9.055 32.75 -8.438 1 90.31 236 ALA B O 1
ATOM 4380 N N . LYS B 1 237 ? 9.18 30.641 -7.859 1 89.31 237 LYS B N 1
ATOM 4381 C CA . LYS B 1 237 ? 10.625 30.594 -8.055 1 89.31 237 LYS B CA 1
ATOM 4382 C C . LYS B 1 237 ? 10.984 30.734 -9.531 1 89.31 237 LYS B C 1
ATOM 4384 O O . LYS B 1 237 ? 11.984 31.375 -9.867 1 89.31 237 LYS B O 1
ATOM 4389 N N . THR B 1 238 ? 10.203 30.141 -10.367 1 88 238 THR B N 1
ATOM 4390 C CA . THR B 1 238 ? 10.43 30.234 -11.805 1 88 238 THR B CA 1
ATOM 4391 C C . THR B 1 238 ? 10.25 31.672 -12.289 1 88 238 THR B C 1
ATOM 4393 O O . THR B 1 238 ? 11.016 32.156 -13.125 1 88 238 THR B O 1
ATOM 4396 N N . LYS B 1 239 ? 9.344 32.344 -11.727 1 87.31 239 LYS B N 1
ATOM 4397 C CA . LYS B 1 239 ? 9.008 33.688 -12.148 1 87.31 239 LYS B CA 1
ATOM 4398 C C . LYS B 1 239 ? 9.758 34.719 -11.32 1 87.31 239 LYS B C 1
ATOM 4400 O O . LYS B 1 239 ? 9.758 35.906 -11.656 1 87.31 239 LYS B O 1
ATOM 4405 N N . GLY B 1 240 ? 10.406 34.281 -10.344 1 85 240 GLY B N 1
ATOM 4406 C CA . GLY B 1 240 ? 11.125 35.188 -9.477 1 85 240 GLY B CA 1
ATOM 4407 C C . GLY B 1 240 ? 10.211 36 -8.578 1 85 240 GLY B C 1
ATOM 4408 O O . GLY B 1 240 ? 10.5 37.156 -8.281 1 85 240 GLY B O 1
ATOM 4409 N N . THR B 1 241 ? 9.086 35.406 -8.289 1 84.38 241 THR B N 1
ATOM 4410 C CA . THR B 1 241 ? 8.125 36.094 -7.418 1 84.38 241 THR B CA 1
ATOM 4411 C C . THR B 1 241 ? 8.188 35.531 -6 1 84.38 241 THR B C 1
ATOM 4413 O O . THR B 1 241 ? 8.922 34.562 -5.738 1 84.38 241 THR B O 1
ATOM 4416 N N . LYS B 1 242 ? 7.461 36.188 -5.031 1 79.75 242 LYS B N 1
ATOM 4417 C CA . LYS B 1 242 ? 7.484 35.781 -3.631 1 79.75 242 LYS B CA 1
ATOM 4418 C C . LYS B 1 242 ? 6.773 34.469 -3.438 1 79.75 242 LYS B C 1
ATOM 4420 O O . LYS B 1 242 ? 5.664 34.25 -3.938 1 79.75 242 LYS B O 1
ATOM 4425 N N . PRO B 1 243 ? 7.469 33.594 -2.715 1 76.25 243 PRO B N 1
ATOM 4426 C CA . PRO B 1 243 ? 6.855 32.281 -2.443 1 76.25 243 PRO B CA 1
ATOM 4427 C C . PRO B 1 243 ? 5.695 32.375 -1.453 1 76.25 243 PRO B C 1
ATOM 4429 O O . PRO B 1 243 ? 5.574 33.375 -0.73 1 76.25 243 PRO B O 1
ATOM 4432 N N . PRO B 1 244 ? 4.777 31.375 -1.606 1 73.62 244 PRO B N 1
ATOM 4433 C CA . PRO B 1 244 ? 3.668 31.328 -0.651 1 73.62 244 PRO B CA 1
ATOM 4434 C C . PRO B 1 244 ? 4.141 31.297 0.8 1 73.62 244 PRO B C 1
ATOM 4436 O O . PRO B 1 244 ? 5.18 30.703 1.098 1 73.62 244 PRO B O 1
ATOM 4439 N N . ARG B 1 245 ? 3.6 32.188 1.638 1 69.5 245 ARG B N 1
ATOM 4440 C CA . ARG B 1 245 ? 4.023 32.25 3.033 1 69.5 245 ARG B CA 1
ATOM 4441 C C . ARG B 1 245 ? 3.191 31.328 3.904 1 69.5 245 ARG B C 1
ATOM 4443 O O . ARG B 1 245 ? 2.021 31.078 3.611 1 69.5 245 ARG B O 1
ATOM 4450 N N . LYS B 1 246 ? 3.973 30.656 4.777 1 65.75 246 LYS B N 1
ATOM 4451 C CA . LYS B 1 246 ? 3.369 29.734 5.742 1 65.75 246 LYS B CA 1
ATOM 4452 C C . LYS B 1 246 ? 2.271 30.438 6.543 1 65.75 246 LYS B C 1
ATOM 4454 O O . LYS B 1 246 ? 2.422 31.594 6.941 1 65.75 246 LYS B O 1
ATOM 4459 N N . ARG B 1 247 ? 1.061 29.875 6.426 1 57.56 247 ARG B N 1
ATOM 4460 C CA . ARG B 1 247 ? 0.029 30.375 7.324 1 57.56 247 ARG B CA 1
ATOM 4461 C C . ARG B 1 247 ? 0.401 30.125 8.781 1 57.56 247 ARG B C 1
ATOM 4463 O O . ARG B 1 247 ? 1.016 29.094 9.102 1 57.56 247 ARG B O 1
ATOM 4470 N N . PRO B 1 248 ? 0.287 31.141 9.531 1 53.25 248 PRO B N 1
ATOM 4471 C CA . PRO B 1 248 ? 0.575 30.906 10.945 1 53.25 248 PRO B CA 1
ATOM 4472 C C . PRO B 1 248 ? -0.075 29.625 11.469 1 53.25 248 PRO B C 1
ATOM 4474 O O . PRO B 1 248 ? -1.17 29.266 11.031 1 53.25 248 PRO B O 1
ATOM 4477 N N . GLU B 1 249 ? 0.775 28.688 11.852 1 54.72 249 GLU B N 1
ATOM 4478 C CA . GLU B 1 249 ? 0.312 27.453 12.469 1 54.72 249 GLU B CA 1
ATOM 4479 C C . GLU B 1 249 ? -0.822 27.703 13.453 1 54.72 249 GLU B C 1
ATOM 4481 O O . GLU B 1 249 ? -0.835 28.734 14.133 1 54.72 249 GLU B O 1
ATOM 4486 N N . PRO B 1 250 ? -1.976 27.234 13.18 1 48.66 250 PRO B N 1
ATOM 4487 C CA . PRO B 1 250 ? -2.975 27.453 14.227 1 48.66 250 PRO B CA 1
ATOM 4488 C C . PRO B 1 250 ? -2.395 27.328 15.633 1 48.66 250 PRO B C 1
ATOM 4490 O O . PRO B 1 250 ? -1.471 26.547 15.852 1 48.66 250 PRO B O 1
ATOM 4493 N N . ALA B 1 251 ? -2.42 28.359 16.375 1 43.62 251 ALA B N 1
ATOM 4494 C CA . ALA B 1 251 ? -2.021 28.344 17.781 1 43.62 251 ALA B CA 1
ATOM 4495 C C . ALA B 1 251 ? -2.363 27 18.438 1 43.62 251 ALA B C 1
ATOM 4497 O O . ALA B 1 251 ? -3.33 26.344 18.047 1 43.62 251 ALA B O 1
ATOM 4498 N N . ASP B 1 252 ? -1.386 26.203 18.703 1 46.56 252 ASP B N 1
ATOM 4499 C CA . ASP B 1 252 ? -1.657 25.078 19.594 1 46.56 252 ASP B CA 1
ATOM 4500 C C . ASP B 1 252 ? -2.885 25.344 20.453 1 46.56 252 ASP B C 1
ATOM 4502 O O . ASP B 1 252 ? -2.832 26.156 21.375 1 46.56 252 ASP B O 1
ATOM 4506 N N . GLU B 1 253 ? -4.012 25.531 19.859 1 41.78 253 GLU B N 1
ATOM 4507 C CA . GLU B 1 253 ? -5.07 25.781 20.828 1 41.78 253 GLU B CA 1
ATOM 4508 C C . GLU B 1 253 ? -4.859 24.984 22.109 1 41.78 253 GLU B C 1
ATOM 4510 O O . GLU B 1 253 ? -4.484 23.812 22.062 1 41.78 253 GLU B O 1
ATOM 4515 N N . GLY B 1 254 ? -4.59 25.641 23.172 1 40.97 254 GLY B N 1
ATOM 4516 C CA . GLY B 1 254 ? -4.547 25.203 24.562 1 40.97 254 GLY B CA 1
ATOM 4517 C C . GLY B 1 254 ? -5.336 23.938 24.828 1 40.97 254 GLY B C 1
ATOM 4518 O O . GLY B 1 254 ? -6.145 23.531 23.984 1 40.97 254 GLY B O 1
ATOM 4519 N N . GLU B 1 255 ? -4.805 23 25.641 1 43.28 255 GLU B N 1
ATOM 4520 C CA . GLU B 1 255 ? -5.473 21.891 26.328 1 43.28 255 GLU B CA 1
ATOM 4521 C C . GLU B 1 255 ? -6.965 22.172 26.484 1 43.28 255 GLU B C 1
ATOM 4523 O O . GLU B 1 255 ? -7.355 23.125 27.156 1 43.28 255 GLU B O 1
ATOM 4528 N N . VAL B 1 256 ? -7.699 22.203 25.453 1 45.97 256 VAL B N 1
ATOM 4529 C CA . VAL B 1 256 ? -9.102 22.266 25.859 1 45.97 256 VAL B CA 1
ATOM 4530 C C . VAL B 1 256 ? -9.281 21.531 27.188 1 45.97 256 VAL B C 1
ATOM 4532 O O . VAL B 1 256 ? -9.086 20.312 27.281 1 45.97 256 VAL B O 1
ATOM 4535 N N . VAL B 1 257 ? -9.008 22.156 28.234 1 48.59 257 VAL B N 1
ATOM 4536 C CA . VAL B 1 257 ? -9.188 21.75 29.625 1 48.59 257 VAL B CA 1
ATOM 4537 C C . VAL B 1 257 ? -10.453 20.922 29.766 1 48.59 257 VAL B C 1
ATOM 4539 O O . VAL B 1 257 ? -10.469 19.906 30.469 1 48.59 257 VAL B O 1
ATOM 4542 N N . ASP B 1 258 ? -11.797 21.312 29.203 1 64.06 258 ASP B N 1
ATOM 4543 C CA . ASP B 1 258 ? -13.039 20.594 29.453 1 64.06 258 ASP B CA 1
ATOM 4544 C C . ASP B 1 258 ? -13.531 19.891 28.188 1 64.06 258 ASP B C 1
ATOM 4546 O O . ASP B 1 258 ? -14.07 20.547 27.281 1 64.06 258 ASP B O 1
ATOM 4550 N N . LEU B 1 259 ? -13.18 18.594 27.969 1 69.12 259 LEU B N 1
ATOM 4551 C CA . LEU B 1 259 ? -13.562 17.734 26.844 1 69.12 259 LEU B CA 1
ATOM 4552 C C . LEU B 1 259 ? -15.047 17.891 26.531 1 69.12 259 LEU B C 1
ATOM 4554 O O . LEU B 1 259 ? -15.43 18.094 25.375 1 69.12 259 LEU B O 1
ATOM 4558 N N . MET B 1 260 ? -15.875 17.984 27.609 1 74.75 260 MET B N 1
ATOM 4559 C CA . MET B 1 260 ? -17.312 18.078 27.406 1 74.75 260 MET B CA 1
ATOM 4560 C C . MET B 1 260 ? -17.688 19.406 26.75 1 74.75 260 MET B C 1
ATOM 4562 O O . MET B 1 260 ? -18.516 19.453 25.828 1 74.75 260 MET B O 1
ATOM 4566 N N . GLY B 1 261 ? -17.109 20.422 27.234 1 75.06 261 GLY B N 1
ATOM 4567 C CA . GLY B 1 261 ? -17.375 21.719 26.656 1 75.06 261 GLY B CA 1
ATOM 4568 C C . GLY B 1 261 ? -16.953 21.828 25.203 1 75.06 261 GLY B C 1
ATOM 4569 O O . GLY B 1 261 ? -17.672 22.391 24.391 1 75.06 261 GLY B O 1
ATOM 4570 N N . ALA B 1 262 ? -15.875 21.234 25 1 75.69 262 ALA B N 1
ATOM 4571 C CA . ALA B 1 262 ? -15.367 21.25 23.625 1 75.69 262 ALA B CA 1
ATOM 4572 C C . ALA B 1 262 ? -16.281 20.453 22.703 1 75.69 262 ALA B C 1
ATOM 4574 O O . ALA B 1 262 ? -16.578 20.906 21.594 1 75.69 262 ALA B O 1
ATOM 4575 N N . LEU B 1 263 ? -16.766 19.375 23.109 1 76.94 263 LEU B N 1
ATOM 4576 C CA . LEU B 1 263 ? -17.672 18.531 22.312 1 76.94 263 LEU B CA 1
ATOM 4577 C C . LEU B 1 263 ? -18.984 19.25 22.047 1 76.94 263 LEU B C 1
ATOM 4579 O O . LEU B 1 263 ? -19.484 19.25 20.922 1 76.94 263 LEU B O 1
ATOM 4583 N N . GLU B 1 264 ? -19.453 19.891 23.141 1 76.75 264 GLU B N 1
ATOM 4584 C CA . GLU B 1 264 ? -20.719 20.625 23 1 76.75 264 GLU B CA 1
ATOM 4585 C C . GLU B 1 264 ? -20.594 21.75 21.984 1 76.75 264 GLU B C 1
ATOM 4587 O O . GLU B 1 264 ? -21.469 21.922 21.125 1 76.75 264 GLU B O 1
ATOM 4592 N N . ARG B 1 265 ? -19.641 22.438 22.031 1 77.94 265 ARG B N 1
ATOM 4593 C CA . ARG B 1 265 ? -19.391 23.531 21.109 1 77.94 265 ARG B CA 1
ATOM 4594 C C . ARG B 1 265 ? -19.188 23.016 19.688 1 77.94 265 ARG B C 1
ATOM 4596 O O . ARG B 1 265 ? -19.641 23.625 18.719 1 77.94 265 ARG B O 1
ATOM 4603 N N . SER B 1 266 ? -18.5 21.906 19.625 1 74.75 266 SER B N 1
ATOM 4604 C CA . SER B 1 266 ? -18.25 21.297 18.312 1 74.75 266 SER B CA 1
ATOM 4605 C C . SER B 1 266 ? -19.531 20.844 17.656 1 74.75 266 SER B C 1
ATOM 4607 O O . SER B 1 266 ? -19.719 21.016 16.438 1 74.75 266 SER B O 1
ATOM 4609 N N . VAL B 1 267 ? -20.406 20.297 18.453 1 74.19 267 VAL B N 1
ATOM 4610 C CA . VAL B 1 267 ? -21.703 19.844 17.938 1 74.19 267 VAL B CA 1
ATOM 4611 C C . VAL B 1 267 ? -22.516 21.047 17.453 1 74.19 267 VAL B C 1
ATOM 4613 O O . VAL B 1 267 ? -23.125 21.016 16.391 1 74.19 267 VAL B O 1
ATOM 4616 N N . ASP B 1 268 ? -22.406 22.109 18.203 1 75.81 268 ASP B N 1
ATOM 4617 C CA . ASP B 1 268 ? -23.141 23.312 17.859 1 75.81 268 ASP B CA 1
ATOM 4618 C C . ASP B 1 268 ? -22.578 23.938 16.578 1 75.81 268 ASP B C 1
ATOM 4620 O O . ASP B 1 268 ? -23.328 24.391 15.719 1 75.81 268 ASP B O 1
ATOM 4624 N N . GLN B 1 269 ? -21.312 23.938 16.484 1 72.38 269 GLN B N 1
ATOM 4625 C CA . GLN B 1 269 ? -20.656 24.484 15.305 1 72.38 269 GLN B CA 1
ATOM 4626 C C . GLN B 1 269 ? -20.984 23.656 14.062 1 72.38 269 GLN B C 1
ATOM 4628 O O . GLN B 1 269 ? -21.188 24.219 12.984 1 72.38 269 GLN B O 1
ATOM 4633 N N . ALA B 1 270 ? -20.938 22.375 14.211 1 68.31 270 ALA B N 1
ATOM 4634 C CA . ALA B 1 270 ? -21.219 21.469 13.094 1 68.31 270 ALA B CA 1
ATOM 4635 C C . ALA B 1 270 ? -22.656 21.641 12.609 1 68.31 270 ALA B C 1
ATOM 4637 O O . ALA B 1 270 ? -22.922 21.594 11.406 1 68.31 270 ALA B O 1
ATOM 4638 N N . ARG B 1 271 ? -23.516 21.766 13.5 1 67.62 271 ARG B N 1
ATOM 4639 C CA . ARG B 1 271 ? -24.922 21.984 13.164 1 67.62 271 ARG B CA 1
ATOM 4640 C C . ARG B 1 271 ? -25.125 23.297 12.414 1 67.62 271 ARG B C 1
ATOM 4642 O O . ARG B 1 271 ? -25.906 23.359 11.461 1 67.62 271 ARG B O 1
ATOM 4649 N N . THR B 1 272 ? -24.281 24.188 12.742 1 66.12 272 THR B N 1
ATOM 4650 C CA . THR B 1 272 ? -24.406 25.5 12.117 1 66.12 272 THR B CA 1
ATOM 4651 C C . THR B 1 272 ? -23.781 25.5 10.727 1 66.12 272 THR B C 1
ATOM 4653 O O . THR B 1 272 ? -24.312 26.109 9.797 1 66.12 272 THR B O 1
ATOM 4656 N N . SER B 1 273 ? -22.688 24.812 10.625 1 61.53 273 SER B N 1
ATOM 4657 C CA . SER B 1 273 ? -22 24.766 9.336 1 61.53 273 SER B CA 1
ATOM 4658 C C . SER B 1 273 ? -22.812 23.984 8.305 1 61.53 273 SER B C 1
ATOM 4660 O O . SER B 1 273 ? -22.812 24.328 7.121 1 61.53 273 SER B O 1
ATOM 4662 N N . ARG B 1 274 ? -23.5 22.938 8.578 1 58.25 274 ARG B N 1
ATOM 4663 C CA . ARG B 1 274 ? -24.344 22.156 7.668 1 58.25 274 ARG B CA 1
ATOM 4664 C C . ARG B 1 274 ? -25.562 22.969 7.234 1 58.25 274 ARG B C 1
ATOM 4666 O O . ARG B 1 274 ? -26 22.859 6.086 1 58.25 274 ARG B O 1
ATOM 4673 N N . THR B 1 275 ? -25.984 23.656 8.18 1 54.31 275 THR B N 1
ATOM 4674 C CA . THR B 1 275 ? -27.109 24.516 7.816 1 54.31 275 THR B CA 1
ATOM 4675 C C . THR B 1 275 ? -26.688 25.578 6.816 1 54.31 275 THR B C 1
ATOM 4677 O O . THR B 1 275 ? -27.438 25.922 5.898 1 54.31 275 THR B O 1
ATOM 4680 N N . SER B 1 276 ? -25.469 25.906 6.824 1 49.84 276 SER B N 1
ATOM 4681 C CA . SER B 1 276 ? -25 26.938 5.898 1 49.84 276 SER B CA 1
ATOM 4682 C C . SER B 1 276 ? -24.625 26.328 4.551 1 49.84 276 SER B C 1
ATOM 4684 O O . SER B 1 276 ? -24.828 26.953 3.506 1 49.84 276 SER B O 1
ATOM 4686 N N . ARG B 1 277 ? -24.078 25.203 4.527 1 48.84 277 ARG B N 1
ATOM 4687 C CA . ARG B 1 277 ? -23.75 24.578 3.258 1 48.84 277 ARG B CA 1
ATOM 4688 C C . ARG B 1 277 ? -25 24.125 2.514 1 48.84 277 ARG B C 1
ATOM 4690 O O . ARG B 1 277 ? -25.047 24.172 1.282 1 48.84 277 ARG B O 1
ATOM 4697 N N . ARG B 1 278 ? -26 23.734 3.188 1 48.19 278 ARG B N 1
ATOM 4698 C CA . ARG B 1 278 ? -27.297 23.438 2.561 1 48.19 278 ARG B CA 1
ATOM 4699 C C . ARG B 1 278 ? -27.953 24.703 2.043 1 48.19 278 ARG B C 1
ATOM 4701 O O . ARG B 1 278 ? -28.688 24.672 1.052 1 48.19 278 ARG B O 1
ATOM 4708 N N . LYS B 1 279 ? -27.625 25.75 2.586 1 44.66 279 LYS B N 1
ATOM 4709 C CA . LYS B 1 279 ? -28.172 27.016 2.092 1 44.66 279 LYS B CA 1
ATOM 4710 C C . LYS B 1 279 ? -27.438 27.484 0.851 1 44.66 279 LYS B C 1
ATOM 4712 O O . LYS B 1 279 ? -28.031 28.078 -0.049 1 44.66 279 LYS B O 1
ATOM 4717 N N . THR B 1 280 ? -26.266 27.125 0.741 1 43.66 280 THR B N 1
ATOM 4718 C CA . THR B 1 280 ? -25.531 27.594 -0.433 1 43.66 280 THR B CA 1
ATOM 4719 C C . THR B 1 280 ? -25.812 26.703 -1.637 1 43.66 280 THR B C 1
ATOM 4721 O O . THR B 1 280 ? -25.938 27.188 -2.764 1 43.66 280 THR B O 1
ATOM 4724 N N . THR B 1 281 ? -26 25.453 -1.505 1 43.44 281 THR B N 1
ATOM 4725 C CA . THR B 1 281 ? -26.406 24.625 -2.637 1 43.44 281 THR B CA 1
ATOM 4726 C C . THR B 1 281 ? -27.859 24.906 -3.012 1 43.44 281 THR B C 1
ATOM 4728 O O . THR B 1 281 ? -28.219 24.828 -4.184 1 43.44 281 THR B O 1
ATOM 4731 N N . ALA B 1 282 ? -28.766 25.219 -2.082 1 42.72 282 ALA B N 1
ATOM 4732 C CA . ALA B 1 282 ? -30.141 25.547 -2.408 1 42.72 282 ALA B CA 1
ATOM 4733 C C . ALA B 1 282 ? -30.234 26.906 -3.107 1 42.72 282 ALA B C 1
ATOM 4735 O O . ALA B 1 282 ? -31.094 27.109 -3.967 1 42.72 282 ALA B O 1
ATOM 4736 N N . SER B 1 283 ? -29.422 27.797 -2.809 1 39.78 283 SER B N 1
ATOM 4737 C CA . SER B 1 283 ? -29.438 29.109 -3.441 1 39.78 283 SER B CA 1
ATOM 4738 C C . SER B 1 283 ? -28.859 29.047 -4.852 1 39.78 283 SER B C 1
ATOM 4740 O O . SER B 1 283 ? -29.203 29.859 -5.707 1 39.78 283 SER B O 1
ATOM 4742 N N . ALA B 1 284 ? -27.969 28.188 -5.133 1 43.47 284 ALA B N 1
ATOM 4743 C CA . ALA B 1 284 ? -27.453 28.062 -6.492 1 43.47 284 ALA B CA 1
ATOM 4744 C C . ALA B 1 284 ? -28.5 27.422 -7.414 1 43.47 284 ALA B C 1
ATOM 4746 O O . ALA B 1 284 ? -28.531 27.719 -8.609 1 43.47 284 ALA B O 1
ATOM 4747 N N . SER B 1 285 ? -29.438 26.641 -6.902 1 39.25 285 SER B N 1
ATOM 4748 C CA . SER B 1 285 ? -30.484 26.047 -7.738 1 39.25 285 SER B CA 1
ATOM 4749 C C . SER B 1 285 ? -31.547 27.078 -8.102 1 39.25 285 SER B C 1
ATOM 4751 O O . SER B 1 285 ? -32.156 26.984 -9.164 1 39.25 285 SER B O 1
ATOM 4753 N N . ARG B 1 286 ? -31.828 28.156 -7.332 1 39.38 286 ARG B N 1
ATOM 4754 C CA . ARG B 1 286 ? -32.875 29.109 -7.656 1 39.38 286 ARG B CA 1
ATOM 4755 C C . ARG B 1 286 ? -32.438 30.094 -8.727 1 39.38 286 ARG B C 1
ATOM 4757 O O . ARG B 1 286 ? -33.25 30.688 -9.422 1 39.38 286 ARG B O 1
ATOM 4764 N N . ARG B 1 287 ? -31.156 30.391 -8.836 1 35.62 287 ARG B N 1
ATOM 4765 C CA . ARG B 1 287 ? -30.766 31.422 -9.781 1 35.62 287 ARG B CA 1
ATOM 4766 C C . ARG B 1 287 ? -30.781 30.906 -11.211 1 35.62 287 ARG B C 1
ATOM 4768 O O . ARG B 1 287 ? -30.688 31.688 -12.164 1 35.62 287 ARG B O 1
ATOM 4775 N N . ARG B 1 288 ? -30.828 29.547 -11.367 1 38.38 288 ARG B N 1
ATOM 4776 C CA . ARG B 1 288 ? -30.797 29.078 -12.75 1 38.38 288 ARG B CA 1
ATOM 4777 C C . ARG B 1 288 ? -32.188 29.156 -13.375 1 38.38 288 ARG B C 1
ATOM 4779 O O . ARG B 1 288 ? -32.312 29.062 -14.602 1 38.38 288 ARG B O 1
ATOM 4786 N N . SER B 1 289 ? -33.25 29.188 -12.594 1 37.78 289 SER B N 1
ATOM 4787 C CA . SER B 1 289 ? -34.531 29.109 -13.242 1 37.78 289 SER B CA 1
ATOM 4788 C C . SER B 1 289 ? -34.969 30.453 -13.828 1 37.78 289 SER B C 1
ATOM 4790 O O . SER B 1 289 ? -35.844 30.516 -14.688 1 37.78 289 SER B O 1
ATOM 4792 N N . SER B 1 290 ? -34.531 31.562 -13.312 1 37.78 290 SER B N 1
ATOM 4793 C CA . SER B 1 290 ? -35.25 32.781 -13.68 1 37.78 290 SER B CA 1
ATOM 4794 C C . SER B 1 290 ? -34.75 33.344 -15.008 1 37.78 290 SER B C 1
ATOM 4796 O O . SER B 1 290 ? -35.312 34.312 -15.531 1 37.78 290 SER B O 1
ATOM 4798 N N . SER B 1 291 ? -33.625 32.938 -15.492 1 37.22 291 SER B N 1
ATOM 4799 C CA . SER B 1 291 ? -33.094 33.812 -16.531 1 37.22 291 SER B CA 1
ATOM 4800 C C . SER B 1 291 ? -33.719 33.531 -17.891 1 37.22 291 SER B C 1
ATOM 4802 O O . SER B 1 291 ? -33.5 34.25 -18.844 1 37.22 291 SER B O 1
ATOM 4804 N N . ASN B 1 292 ? -34.312 32.344 -18.078 1 33.78 292 ASN B N 1
ATOM 4805 C CA . ASN B 1 292 ? -34.562 32.031 -19.484 1 33.78 292 ASN B CA 1
ATOM 4806 C C . ASN B 1 292 ? -35.844 32.688 -19.984 1 33.78 292 ASN B C 1
ATOM 4808 O O . ASN B 1 292 ? -36.281 32.438 -21.109 1 33.78 292 ASN B O 1
ATOM 4812 N N . ARG B 1 293 ? -36.75 33.156 -19.047 1 30.97 293 ARG B N 1
ATOM 4813 C CA . ARG B 1 293 ? -38.062 33.344 -19.625 1 30.97 293 ARG B CA 1
ATOM 4814 C C . ARG B 1 293 ? -38.094 34.594 -20.5 1 30.97 293 ARG B C 1
ATOM 4816 O O . ARG B 1 293 ? -39.094 34.875 -21.172 1 30.97 293 ARG B O 1
ATOM 4823 N N . GLU B 1 294 ? -37.281 35.562 -20.188 1 33.53 294 GLU B N 1
ATOM 4824 C CA . GLU B 1 294 ? -37.781 36.906 -20.547 1 33.53 294 GLU B CA 1
ATOM 4825 C C . GLU B 1 294 ? -37.719 37.125 -22.047 1 33.53 294 GLU B C 1
ATOM 4827 O O . GLU B 1 294 ? -38.312 38.094 -22.562 1 33.53 294 GLU B O 1
ATOM 4832 N N . LYS B 1 295 ? -36.844 36.5 -22.766 1 34.88 295 LYS B N 1
ATOM 4833 C CA . LYS B 1 295 ? -36.406 37.344 -23.891 1 34.88 295 LYS B CA 1
ATOM 4834 C C . LYS B 1 295 ? -37.406 37.25 -25.047 1 34.88 295 LYS B C 1
ATOM 4836 O O . LYS B 1 295 ? -37.125 37.719 -26.141 1 34.88 295 LYS B O 1
ATOM 4841 N N . THR B 1 296 ? -38.5 36.469 -24.969 1 33.22 296 THR B N 1
ATOM 4842 C CA . THR B 1 296 ? -39.062 36.219 -26.297 1 33.22 296 THR B CA 1
ATOM 4843 C C . THR B 1 296 ? -39.906 37.406 -26.766 1 33.22 296 THR B C 1
ATOM 4845 O O . THR B 1 296 ? -40.562 37.312 -27.781 1 33.22 296 THR B O 1
ATOM 4848 N N . GLY B 1 297 ? -40.031 38.594 -26.016 1 28.28 297 GLY B N 1
ATOM 4849 C CA . GLY B 1 297 ? -41.125 39.469 -26.328 1 28.28 297 GLY B CA 1
ATOM 4850 C C . GLY B 1 297 ? -41 40.125 -27.703 1 28.28 297 GLY B C 1
ATOM 4851 O O . GLY B 1 297 ? -42.031 40.375 -28.344 1 28.28 297 GLY B O 1
ATOM 4852 N N . SER B 1 298 ? -39.969 40.844 -28.062 1 29.78 298 SER B N 1
ATOM 4853 C CA . SER B 1 298 ? -40.156 42.219 -28.547 1 29.78 298 SER B CA 1
ATOM 4854 C C . SER B 1 298 ? -40.469 42.25 -30.047 1 29.78 298 SER B C 1
ATOM 4856 O O . SER B 1 298 ? -40.938 43.25 -30.562 1 29.78 298 SER B O 1
ATOM 4858 N N . ARG B 1 299 ? -40.156 41.344 -30.922 1 31.08 299 ARG B N 1
ATOM 4859 C CA . ARG B 1 299 ? -39.719 41.938 -32.156 1 31.08 299 ARG B CA 1
ATOM 4860 C C . ARG B 1 299 ? -40.938 42.312 -33.031 1 31.08 299 ARG B C 1
ATOM 4862 O O . ARG B 1 299 ? -40.781 42.562 -34.25 1 31.08 299 ARG B O 1
ATOM 4869 N N . ASP B 1 300 ? -42.156 42.281 -32.562 1 28.75 300 ASP B N 1
ATOM 4870 C CA . ASP B 1 300 ? -43.188 42.281 -33.625 1 28.75 300 ASP B CA 1
ATOM 4871 C C . ASP B 1 300 ? -43.344 43.656 -34.25 1 28.75 300 ASP B C 1
ATOM 4873 O O . ASP B 1 300 ? -44.25 43.906 -35.062 1 28.75 300 ASP B O 1
ATOM 4877 N N . LYS B 1 301 ? -42.562 44.75 -33.969 1 25.62 301 LYS B N 1
ATOM 4878 C CA . LYS B 1 301 ? -43.125 46.062 -34.219 1 25.62 301 LYS B CA 1
ATOM 4879 C C . LYS B 1 301 ? -43.219 46.312 -35.719 1 25.62 301 LYS B C 1
ATOM 4881 O O . LYS B 1 301 ? -43.906 47.25 -36.156 1 25.62 301 LYS B O 1
ATOM 4886 N N . THR B 1 302 ? -42.375 45.875 -36.625 1 26.11 302 THR B N 1
ATOM 4887 C CA . THR B 1 302 ? -42 46.906 -37.594 1 26.11 302 THR B CA 1
ATOM 4888 C C . THR B 1 302 ? -43.031 47 -38.719 1 26.11 302 THR B C 1
ATOM 4890 O O . THR B 1 302 ? -42.812 47.688 -39.719 1 26.11 302 THR B O 1
ATOM 4893 N N . ARG B 1 303 ? -44.281 46.531 -38.625 1 27.45 303 ARG B N 1
ATOM 4894 C CA . ARG B 1 303 ? -44.969 46.625 -39.906 1 27.45 303 ARG B CA 1
ATOM 4895 C C . ARG B 1 303 ? -45.281 48.062 -40.281 1 27.45 303 ARG B C 1
ATOM 4897 O O . ARG B 1 303 ? -46.281 48.625 -39.812 1 27.45 303 ARG B O 1
ATOM 4904 N N . LYS B 1 304 ? -44.438 49.156 -39.938 1 22.75 304 LYS B N 1
ATOM 4905 C CA . LYS B 1 304 ? -44.969 50.438 -40.375 1 22.75 304 LYS B CA 1
ATOM 4906 C C . LYS B 1 304 ? -45.188 50.469 -41.875 1 22.75 304 LYS B C 1
ATOM 4908 O O . LYS B 1 304 ? -44.281 50.125 -42.656 1 22.75 304 LYS B O 1
ATOM 4913 N N . ARG B 1 305 ? -46.469 50.5 -42.375 1 23.84 305 ARG B N 1
ATOM 4914 C CA . ARG B 1 305 ? -47.094 50.812 -43.656 1 23.84 305 ARG B CA 1
ATOM 4915 C C . ARG B 1 305 ? -46.531 52.094 -44.25 1 23.84 305 ARG B C 1
ATOM 4917 O O . ARG B 1 305 ? -46.594 53.156 -43.594 1 23.84 305 ARG B O 1
ATOM 4924 N N . ALA B 1 306 ? -45.344 51.969 -44.969 1 19.92 306 ALA B N 1
ATOM 4925 C CA . ALA B 1 306 ? -45.312 52.688 -46.219 1 19.92 306 ALA B CA 1
ATOM 4926 C C . ALA B 1 306 ? -46.281 52.062 -47.25 1 19.92 306 ALA B C 1
ATOM 4928 O O . ALA B 1 306 ? -46.438 50.844 -47.281 1 19.92 306 ALA B O 1
#